Protein AF-A0AA35TE21-F1 (afdb_monomer_lite)

Sequence (474 aa):
MAESGVCERSQGEEWEGGGEKRVGAVRRKSEEEVYTLLFKEVDSEGRGEVAVESLVDYLHQIQLGSAQSHQEDVYDSHEDVYLVRYNLQLLKAMLEEKSGSSGLVDLATYSHVIRLWVKDVRDRSNQQPSLEVSQISSDSEEEEDCVSTTTPRPQLSFAGDQSFETSGGNSSTHSAHESVDVLASLEDMRLENRRLLEKERQLEANLDQSEEQLRALQTENSSLLSQLQSMQQELLKVEVVEREKSSVAQSLREEEGRCQLLQESAEKMRLELNEARREVGGLRQSLKEGEEEREKELQETAGLHERLADREVTLGEDRQRREQLVEQLAELTAAQNSLRSKVAELEEGNAVLRRENEELHSAALSPGPSYSTPYRPSATPSLHEEISRRGNLSDRALQSPLVGVDHRHSNKKECGRLEDSYDNSDPSLSYSHSNLSLEDLEHIARSSVHTLFNAHHHAVMSVSRLEQQVPLKD

Radius of gyration: 77.52 Å; chains: 1; bounding box: 180×81×252 Å

Foldseek 3Di:
DDDDDDDDDDDDDDDDDDDDDDDDDPPDDDPLSVLLVLVVVLVVVVPQKHALVSSLVSVVCVVVVVVVVPPDDDPDDPVVVVVSVVLSVVLSVLQCVVVDPPSMDGSVSSSVSVVVSVVVVVVVVVPPPDPPPPPPDDDDDDDDDDDDDDDDDDDPPPPDDDDDDDDDDDDDPPVVVVVVVVVVVVVVVVVVVVVVVVVVVVVVVVVVVVVVVVVVVVVVVVVVVVVVVVVVVVVVVVVVVVVVVVVVVVVVVVVVVVVVVVVVVVVVVVVVVVVVVVVVVVVVVVVVVVVVVVVVVVVVVVVVVVVVVVVVVVVVVVVVVVVVVVVVVVVVVVVVVVVVVVVVVVVVVVVVVVVVVVVVVVVVVDDDDDDDDDDDDDDDDDPVVVVVVVPDDDDDDDDDDDPDDDDDDDDDDDDDDDDDDDDDDDDDDDDDDPPDDPVNVVVVVVVVVVVVVVVVVVVVVVVVVVVVVDDDDD

InterPro domains:
  IPR028170 Protein KASH5 [PTHR47300] (13-268)

Structure (mmCIF, N/CA/C/O backbone):
data_AF-A0AA35TE21-F1
#
_entry.id   AF-A0AA35TE21-F1
#
loop_
_atom_site.group_PDB
_atom_site.id
_atom_site.type_symbol
_atom_site.label_atom_id
_atom_site.label_alt_id
_atom_site.label_comp_id
_atom_site.label_asym_id
_atom_site.label_entity_id
_atom_site.label_seq_id
_atom_site.pdbx_PDB_ins_code
_atom_site.Cartn_x
_atom_site.Cartn_y
_atom_site.Cartn_z
_atom_site.occupancy
_atom_site.B_iso_or_equiv
_atom_site.auth_seq_id
_atom_site.auth_comp_id
_atom_site.auth_asym_id
_atom_site.auth_atom_id
_atom_site.pdbx_PDB_model_num
ATOM 1 N N . MET A 1 1 ? 16.224 -52.355 36.962 1.00 38.47 1 MET A N 1
ATOM 2 C CA . MET A 1 1 ? 16.679 -52.351 35.558 1.00 38.47 1 MET A CA 1
ATOM 3 C C . MET A 1 1 ? 16.852 -50.875 35.217 1.00 38.47 1 MET A C 1
ATOM 5 O O . MET A 1 1 ? 15.852 -50.177 35.271 1.00 38.47 1 MET A O 1
ATOM 9 N N . ALA A 1 2 ? 18.059 -50.299 35.293 1.00 33.62 2 ALA A N 1
ATOM 10 C CA . ALA A 1 2 ? 19.257 -50.570 34.466 1.00 33.62 2 ALA A CA 1
ATOM 11 C C . ALA A 1 2 ? 19.015 -50.082 33.023 1.00 33.62 2 ALA A C 1
ATOM 13 O O . ALA A 1 2 ? 18.007 -50.490 32.457 1.00 33.62 2 ALA A O 1
ATOM 14 N N . GLU A 1 3 ? 19.807 -49.204 32.395 1.00 33.06 3 GLU A N 1
ATOM 15 C CA . GLU A 1 3 ? 21.066 -48.480 32.719 1.00 33.06 3 GLU A CA 1
ATOM 16 C C . GLU A 1 3 ? 20.940 -47.036 32.150 1.00 33.06 3 GLU A C 1
ATOM 18 O O . GLU A 1 3 ? 20.143 -46.814 31.247 1.00 33.06 3 GLU A O 1
ATOM 23 N N . SER A 1 4 ? 21.498 -45.952 32.706 1.00 35.06 4 SER A N 1
ATOM 24 C CA . SER A 1 4 ? 22.914 -45.590 32.923 1.00 35.06 4 SER A CA 1
ATOM 25 C C . SER A 1 4 ? 23.766 -45.510 31.643 1.00 35.06 4 SER A C 1
ATOM 27 O O . SER A 1 4 ? 24.414 -46.478 31.269 1.00 35.06 4 SER A O 1
ATOM 29 N N . GLY A 1 5 ? 23.839 -44.320 31.035 1.00 30.97 5 GLY A N 1
ATOM 30 C CA . GLY A 1 5 ? 24.784 -43.976 29.963 1.00 30.97 5 GLY A CA 1
ATOM 31 C C . GLY A 1 5 ? 25.493 -42.659 30.282 1.00 30.97 5 GLY A C 1
ATOM 32 O O . GLY A 1 5 ? 24.982 -41.587 29.973 1.00 30.97 5 GLY A O 1
ATOM 33 N N . VAL A 1 6 ? 26.633 -42.741 30.970 1.00 33.41 6 VAL A N 1
ATOM 34 C CA . VAL A 1 6 ? 27.437 -41.596 31.432 1.00 33.41 6 VAL A CA 1
ATOM 35 C C . VAL A 1 6 ? 28.631 -41.382 30.499 1.00 33.41 6 VAL A C 1
ATOM 37 O O . VAL A 1 6 ? 29.220 -42.355 30.050 1.00 33.41 6 VAL A O 1
ATOM 40 N N . CYS A 1 7 ? 28.962 -40.107 30.264 1.00 32.34 7 CYS A N 1
ATOM 41 C CA . CYS A 1 7 ? 30.208 -39.534 29.731 1.00 32.34 7 CYS A CA 1
ATOM 42 C C . CYS A 1 7 ? 31.200 -40.435 28.974 1.00 32.34 7 CYS A C 1
ATOM 44 O O . CYS A 1 7 ? 31.833 -41.298 29.575 1.00 32.34 7 CYS A O 1
ATOM 46 N N . GLU A 1 8 ? 31.609 -39.969 27.791 1.00 28.69 8 GLU A N 1
ATOM 47 C CA . GLU A 1 8 ? 33.039 -39.947 27.471 1.00 28.69 8 GLU A CA 1
ATOM 48 C C . GLU A 1 8 ? 33.487 -38.534 27.077 1.00 28.69 8 GLU A C 1
ATOM 50 O O . GLU A 1 8 ? 32.913 -37.877 26.211 1.00 28.69 8 GLU A O 1
ATOM 55 N N . ARG A 1 9 ? 34.493 -38.039 27.806 1.00 35.19 9 ARG A N 1
ATOM 56 C CA . ARG A 1 9 ? 35.141 -36.739 27.624 1.00 35.19 9 ARG A CA 1
ATOM 57 C C . ARG A 1 9 ? 36.594 -37.034 27.270 1.00 35.19 9 ARG A C 1
ATOM 59 O O . ARG A 1 9 ? 37.399 -37.250 28.172 1.00 35.19 9 ARG A O 1
ATOM 66 N N . SER A 1 10 ? 36.931 -37.035 25.987 1.00 34.84 10 SER A N 1
ATOM 67 C CA . SER A 1 10 ? 38.318 -37.208 25.547 1.00 34.84 10 SER A CA 1
ATOM 68 C C . SER A 1 10 ? 39.023 -35.857 25.497 1.00 34.84 10 SER A C 1
ATOM 70 O O . SER A 1 10 ? 38.750 -35.028 24.631 1.00 34.84 10 SER A O 1
ATOM 72 N N . GLN A 1 11 ? 39.927 -35.634 26.451 1.00 36.84 11 GLN A N 1
ATOM 73 C CA . GLN A 1 11 ? 40.941 -34.587 26.346 1.00 36.84 11 GLN A CA 1
ATOM 74 C C . GLN A 1 11 ? 41.971 -34.970 25.277 1.00 36.84 11 GLN A C 1
ATOM 76 O O . GLN A 1 11 ? 42.264 -36.148 25.080 1.00 36.84 11 GLN A O 1
ATOM 81 N N . GLY A 1 12 ? 42.536 -33.956 24.628 1.00 29.69 12 GLY A N 1
ATOM 82 C CA . GLY A 1 12 ? 43.576 -34.082 23.611 1.00 29.69 12 GLY A CA 1
ATOM 83 C C . GLY A 1 12 ? 44.357 -32.778 23.495 1.00 29.69 12 GLY A C 1
ATOM 84 O O . GLY A 1 12 ? 44.440 -32.199 22.418 1.00 29.69 12 GLY A O 1
ATOM 85 N N . GLU A 1 13 ? 44.855 -32.273 24.625 1.00 36.56 13 GLU A N 1
ATOM 86 C CA . GLU A 1 13 ? 45.853 -31.203 24.629 1.00 36.56 13 GLU A CA 1
ATOM 87 C C . GLU A 1 13 ? 47.227 -31.823 24.359 1.00 36.56 13 GLU A C 1
ATOM 89 O O . GLU A 1 13 ? 47.735 -32.579 25.185 1.00 36.56 13 GLU A O 1
ATOM 94 N N . GLU A 1 14 ? 47.843 -31.478 23.230 1.00 32.53 14 GLU A N 1
ATOM 95 C CA . GLU A 1 14 ? 49.263 -31.730 22.984 1.00 32.53 14 GLU A CA 1
ATOM 96 C C . GLU A 1 14 ? 49.928 -30.395 22.618 1.00 32.53 14 GLU A C 1
ATOM 98 O O . GLU A 1 14 ? 49.870 -29.922 21.484 1.00 32.53 14 GLU A O 1
ATOM 103 N N . TRP A 1 15 ? 50.497 -29.743 23.637 1.00 36.56 15 TRP A N 1
ATOM 104 C CA . TRP A 1 15 ? 51.288 -28.519 23.514 1.00 36.56 15 TRP A CA 1
ATOM 105 C C . TRP A 1 15 ? 52.774 -28.844 23.682 1.00 36.56 15 TRP A C 1
ATOM 107 O O . TRP A 1 15 ? 53.289 -28.810 24.793 1.00 36.56 15 TRP A O 1
ATOM 117 N N . GLU A 1 16 ? 53.473 -29.079 22.577 1.00 35.84 16 GLU A N 1
ATOM 118 C CA . GLU A 1 16 ? 54.925 -28.909 22.425 1.00 35.84 16 GLU A CA 1
ATOM 119 C C . GLU A 1 16 ? 55.193 -28.700 20.919 1.00 35.84 16 GLU A C 1
ATOM 121 O O . GLU A 1 16 ? 54.533 -29.290 20.073 1.00 35.84 16 GLU A O 1
ATOM 126 N N . GLY A 1 17 ? 56.098 -27.841 20.457 1.00 32.25 17 GLY A N 1
ATOM 127 C CA . GLY A 1 17 ? 57.111 -27.069 21.169 1.00 32.25 17 GLY A CA 1
ATOM 128 C C . GLY A 1 17 ? 58.309 -26.871 20.236 1.00 32.25 17 GLY A C 1
ATOM 129 O O . GLY A 1 17 ? 59.255 -27.647 20.274 1.00 32.25 17 GLY A O 1
ATOM 130 N N . GLY A 1 18 ? 58.266 -25.870 19.350 1.00 29.50 18 GLY A N 1
ATOM 131 C CA . GLY A 1 18 ? 59.284 -25.695 18.303 1.00 29.50 18 GLY A CA 1
ATOM 132 C C . GLY A 1 18 ? 59.317 -24.272 17.758 1.00 29.50 18 GLY A C 1
ATOM 133 O O . GLY A 1 18 ? 58.582 -23.934 16.835 1.00 29.50 18 GLY A O 1
ATOM 134 N N . GLY A 1 19 ? 60.132 -23.420 18.379 1.00 31.23 19 GLY A N 1
ATOM 135 C CA . GLY A 1 19 ? 60.185 -21.992 18.074 1.00 31.23 19 GLY A CA 1
ATOM 136 C C . GLY A 1 19 ? 61.055 -21.598 16.874 1.00 31.23 19 GLY A C 1
ATOM 137 O O . GLY A 1 19 ? 61.817 -22.381 16.323 1.00 31.23 19 GLY A O 1
ATOM 138 N N . GLU A 1 20 ? 60.972 -20.299 16.579 1.00 31.45 20 GLU A N 1
ATOM 139 C CA . GLU A 1 20 ? 61.831 -19.492 15.701 1.00 31.45 20 GLU A CA 1
ATOM 140 C C . GLU A 1 20 ? 61.641 -19.538 14.166 1.00 31.45 20 GLU A C 1
ATOM 142 O O . GLU A 1 20 ? 62.194 -20.345 13.425 1.00 31.45 20 GLU A O 1
ATOM 147 N N . LYS A 1 21 ? 61.052 -18.425 13.699 1.00 41.25 21 LYS A N 1
ATOM 148 C CA . LYS A 1 21 ? 61.457 -17.664 12.504 1.00 41.25 21 LYS A CA 1
ATOM 149 C C . LYS A 1 21 ? 61.245 -18.338 11.139 1.00 41.25 21 LYS A C 1
ATOM 151 O O . LYS A 1 21 ? 62.187 -18.793 10.481 1.00 41.25 21 LYS A O 1
ATOM 156 N N . ARG A 1 22 ? 60.051 -18.096 10.582 1.00 35.44 22 ARG A N 1
ATOM 157 C CA . ARG A 1 22 ? 59.937 -17.333 9.322 1.00 35.44 22 ARG A CA 1
ATOM 158 C C . ARG A 1 22 ? 58.547 -16.723 9.109 1.00 35.44 22 ARG A C 1
ATOM 160 O O . ARG A 1 22 ? 57.566 -17.162 9.693 1.00 35.44 22 ARG A O 1
ATOM 167 N N . VAL A 1 23 ? 58.551 -15.657 8.308 1.00 34.28 23 VAL A N 1
ATOM 168 C CA . VAL A 1 23 ? 57.437 -14.792 7.879 1.00 34.28 23 VAL A CA 1
ATOM 169 C C . VAL A 1 23 ? 56.160 -15.577 7.543 1.00 34.28 23 VAL A C 1
ATOM 171 O O . VAL A 1 23 ? 56.229 -16.665 6.978 1.00 34.28 23 VAL A O 1
ATOM 174 N N . GLY A 1 24 ? 55.004 -15.009 7.902 1.00 39.34 24 GLY A N 1
ATOM 175 C CA . GLY A 1 24 ? 53.719 -15.706 7.964 1.00 39.34 24 GLY A CA 1
ATOM 176 C C . GLY A 1 24 ? 53.285 -16.414 6.678 1.00 39.34 24 GLY A C 1
ATOM 177 O O . GLY A 1 24 ? 53.084 -15.790 5.638 1.00 39.34 24 GLY A O 1
ATOM 178 N N . ALA A 1 25 ? 53.030 -17.716 6.798 1.00 36.28 25 ALA A N 1
ATOM 179 C CA . ALA A 1 25 ? 52.273 -18.490 5.827 1.00 36.28 25 ALA A CA 1
ATOM 180 C C . ALA A 1 25 ? 50.808 -18.567 6.283 1.00 36.28 25 ALA A C 1
ATOM 182 O O . ALA A 1 25 ? 50.397 -19.523 6.941 1.00 36.28 25 ALA A O 1
ATOM 183 N N . VAL A 1 26 ? 50.006 -17.556 5.929 1.00 44.78 26 VAL A N 1
ATOM 184 C CA . VAL A 1 26 ? 48.543 -17.688 5.984 1.00 44.78 26 VAL A CA 1
ATOM 185 C C . VAL A 1 26 ? 48.174 -18.850 5.065 1.00 44.78 26 VAL A C 1
ATOM 187 O O . VAL A 1 26 ? 48.372 -18.770 3.851 1.00 44.78 26 VAL A O 1
ATOM 190 N N . ARG A 1 27 ? 47.681 -19.952 5.642 1.00 52.34 27 ARG A N 1
ATOM 191 C CA . ARG A 1 27 ? 47.215 -21.113 4.878 1.00 52.34 27 ARG A CA 1
ATOM 192 C C . ARG A 1 27 ? 46.022 -20.652 4.043 1.00 52.34 27 ARG A C 1
ATOM 194 O O . ARG A 1 27 ? 44.930 -20.482 4.580 1.00 52.34 27 ARG A O 1
ATOM 201 N N . ARG A 1 28 ? 46.254 -20.377 2.754 1.00 56.94 28 ARG A N 1
ATOM 202 C CA . ARG A 1 28 ? 45.203 -19.957 1.821 1.00 56.94 28 ARG A CA 1
ATOM 203 C C . ARG A 1 28 ? 44.152 -21.062 1.789 1.00 56.94 28 ARG A C 1
ATOM 205 O O . ARG A 1 28 ? 44.458 -22.166 1.342 1.00 56.94 28 ARG A O 1
ATOM 212 N N . LYS A 1 29 ? 42.964 -20.766 2.315 1.00 72.00 29 LYS A N 1
ATOM 213 C CA . LYS A 1 29 ? 41.806 -21.657 2.226 1.00 72.00 29 LYS A CA 1
ATOM 214 C C . LYS A 1 29 ? 41.470 -21.853 0.751 1.00 72.00 29 LYS A C 1
ATOM 216 O O . LYS A 1 29 ? 41.599 -20.906 -0.028 1.00 72.00 29 LYS A O 1
ATOM 221 N N . SER A 1 30 ? 41.078 -23.060 0.366 1.00 83.12 30 SER A N 1
ATOM 222 C CA . SER A 1 30 ? 40.588 -23.292 -0.994 1.00 83.12 30 SER A CA 1
ATOM 223 C C . SER A 1 30 ? 39.262 -22.552 -1.225 1.00 83.12 30 SER A C 1
ATOM 225 O O . SER A 1 30 ? 38.533 -22.245 -0.282 1.00 83.12 30 SER A O 1
ATOM 227 N N . GLU A 1 31 ? 38.937 -22.249 -2.482 1.00 78.25 31 GLU A N 1
ATOM 228 C CA . GLU A 1 31 ? 37.685 -21.564 -2.844 1.00 78.25 31 GLU A CA 1
ATOM 229 C C . GLU A 1 31 ? 36.449 -22.365 -2.362 1.00 78.25 31 GLU A C 1
ATOM 231 O O . GLU A 1 31 ? 35.510 -21.796 -1.809 1.00 78.25 31 GLU A O 1
ATOM 236 N N . GLU A 1 32 ? 36.515 -23.702 -2.410 1.00 83.19 32 GLU A N 1
ATOM 237 C CA . GLU A 1 32 ? 35.474 -24.602 -1.883 1.00 83.19 32 GLU A CA 1
ATOM 238 C C . GLU A 1 32 ? 35.393 -24.618 -0.339 1.00 83.19 32 GLU A C 1
ATOM 240 O O . GLU A 1 32 ? 34.293 -24.677 0.223 1.00 83.19 32 GLU A O 1
ATOM 245 N N . GLU A 1 33 ? 36.521 -24.491 0.374 1.00 83.75 33 GLU A N 1
ATOM 246 C CA . GLU A 1 33 ? 36.528 -24.280 1.832 1.00 83.75 33 GLU A CA 1
ATOM 247 C C . GLU A 1 33 ? 35.881 -22.944 2.215 1.00 83.75 33 GLU A C 1
ATOM 249 O O . GLU A 1 33 ? 35.157 -22.882 3.208 1.00 83.75 33 GLU A O 1
ATOM 254 N N . VAL A 1 34 ? 36.114 -21.878 1.439 1.00 84.50 34 VAL A N 1
ATOM 255 C CA . VAL A 1 34 ? 35.511 -20.558 1.687 1.00 84.50 34 VAL A CA 1
ATOM 256 C C . VAL A 1 34 ? 33.993 -20.624 1.536 1.00 84.50 34 VAL A C 1
ATOM 258 O O . VAL A 1 34 ? 33.290 -20.197 2.449 1.00 84.50 34 VAL A O 1
ATOM 261 N N . TYR A 1 35 ? 33.471 -21.225 0.461 1.00 89.12 35 TYR A N 1
ATOM 262 C CA . TYR A 1 35 ? 32.023 -21.411 0.310 1.00 89.12 35 TYR A CA 1
ATOM 263 C C . TYR A 1 35 ? 31.432 -22.236 1.462 1.00 89.12 35 TYR A C 1
ATOM 265 O O . TYR A 1 35 ? 30.426 -21.847 2.051 1.00 89.12 35 TYR A O 1
ATOM 273 N N . THR A 1 36 ? 32.083 -23.342 1.831 1.00 89.06 36 THR A N 1
ATOM 274 C CA . THR A 1 36 ? 31.620 -24.214 2.922 1.00 89.06 36 THR A CA 1
ATOM 275 C C . THR A 1 36 ? 31.563 -23.479 4.264 1.00 89.06 36 THR A C 1
ATOM 277 O O . THR A 1 36 ? 30.656 -23.720 5.057 1.00 89.06 36 THR A O 1
ATOM 280 N N . LEU A 1 37 ? 32.515 -22.581 4.530 1.00 87.94 37 LEU A N 1
ATOM 281 C CA . LEU A 1 37 ? 32.516 -21.756 5.739 1.00 87.94 37 LEU A CA 1
ATOM 282 C C . LEU A 1 37 ? 31.432 -20.676 5.704 1.00 87.94 37 LEU A C 1
ATOM 284 O O . LEU A 1 37 ? 30.725 -20.528 6.691 1.00 87.94 37 LEU A O 1
ATOM 288 N N . LEU A 1 38 ? 31.259 -19.979 4.575 1.00 88.38 38 LEU A N 1
ATOM 289 C CA . LEU A 1 38 ? 30.205 -18.970 4.413 1.00 88.38 38 LEU A CA 1
ATOM 290 C C . LEU A 1 38 ? 28.812 -19.561 4.666 1.00 88.38 38 LEU A C 1
ATOM 292 O O . LEU A 1 38 ? 28.018 -18.956 5.373 1.00 88.38 38 LEU A O 1
ATOM 296 N N . PHE A 1 39 ? 28.533 -20.764 4.152 1.00 90.81 39 PHE A N 1
ATOM 297 C CA . PHE A 1 39 ? 27.262 -21.447 4.410 1.00 90.81 39 PHE A CA 1
ATOM 298 C C . PHE A 1 39 ? 27.081 -21.796 5.895 1.00 90.81 39 PHE A C 1
ATOM 300 O O . PHE A 1 39 ? 26.017 -21.561 6.459 1.00 90.81 39 PHE A O 1
ATOM 307 N N . LYS A 1 40 ? 28.126 -22.331 6.544 1.00 89.31 40 LYS A N 1
ATOM 308 C CA . LYS A 1 40 ? 28.083 -22.737 7.960 1.00 89.31 40 LYS A CA 1
ATOM 309 C C . LYS A 1 40 ? 27.955 -21.574 8.939 1.00 89.31 40 LYS A C 1
ATOM 311 O O . LYS A 1 40 ? 27.405 -21.771 10.013 1.00 89.31 40 LYS A O 1
ATOM 316 N N . GLU A 1 41 ? 28.450 -20.392 8.585 1.00 88.69 41 GLU A N 1
ATOM 317 C CA . GLU A 1 41 ? 28.302 -19.203 9.429 1.00 88.69 41 GLU A CA 1
ATOM 318 C C . GLU A 1 41 ? 26.845 -18.702 9.447 1.00 88.69 41 GLU A C 1
ATOM 320 O O . GLU A 1 41 ? 26.382 -18.183 10.460 1.00 88.69 41 GLU A O 1
ATOM 325 N N . VAL A 1 42 ? 26.091 -18.922 8.359 1.00 89.38 42 VAL A N 1
ATOM 326 C CA . VAL A 1 42 ? 24.645 -18.642 8.309 1.00 89.38 42 VAL A CA 1
ATOM 327 C C . VAL A 1 42 ? 23.827 -19.804 8.897 1.00 89.38 42 VAL A C 1
ATOM 329 O O . VAL A 1 42 ? 22.855 -19.564 9.613 1.00 89.38 42 VAL A O 1
ATOM 332 N N . ASP A 1 43 ? 24.254 -21.059 8.704 1.00 90.38 43 ASP A N 1
ATOM 333 C CA . ASP A 1 43 ? 23.706 -22.247 9.389 1.00 90.38 43 ASP A CA 1
ATOM 334 C C . ASP A 1 43 ? 24.198 -22.379 10.846 1.00 90.38 43 ASP A C 1
ATOM 336 O O . ASP A 1 43 ? 24.709 -23.415 11.277 1.00 90.38 43 ASP A O 1
ATOM 340 N N . SER A 1 44 ? 24.024 -21.316 11.633 1.00 82.06 44 SER A N 1
ATOM 341 C CA . SER A 1 44 ? 24.430 -21.261 13.049 1.00 82.06 44 SER A CA 1
ATOM 342 C C . SER A 1 44 ? 23.743 -22.308 13.944 1.00 82.06 44 SER A C 1
ATOM 344 O O . SER A 1 44 ? 24.241 -22.620 15.025 1.00 82.06 44 SER A O 1
ATOM 346 N N . GLU A 1 45 ? 22.625 -22.882 13.489 1.00 83.38 45 GLU A N 1
ATOM 347 C CA . GLU A 1 45 ? 21.892 -23.958 14.168 1.00 83.38 45 GLU A CA 1
ATOM 348 C C . GLU A 1 45 ? 22.268 -25.369 13.667 1.00 83.38 45 GLU A C 1
ATOM 350 O O . GLU A 1 45 ? 21.804 -26.359 14.234 1.00 83.38 45 GLU A O 1
ATOM 355 N N . GLY A 1 46 ? 23.113 -25.486 12.635 1.00 83.88 46 GLY A N 1
ATOM 356 C CA . GLY A 1 46 ? 23.588 -26.763 12.093 1.00 83.88 46 GLY A CA 1
ATOM 357 C C . GLY A 1 46 ? 22.491 -27.639 11.480 1.00 83.88 46 GLY A C 1
ATOM 358 O O . GLY A 1 46 ? 22.573 -28.867 11.558 1.00 83.88 46 GLY A O 1
ATOM 359 N N . ARG A 1 47 ? 21.445 -27.027 10.910 1.00 83.75 47 ARG A N 1
ATOM 360 C CA . ARG A 1 47 ? 20.288 -27.724 10.323 1.00 83.75 47 ARG A CA 1
ATOM 361 C C . ARG A 1 47 ? 20.580 -28.331 8.950 1.00 83.75 47 ARG A C 1
ATOM 363 O O . ARG A 1 47 ? 19.837 -29.207 8.519 1.00 83.75 47 ARG A O 1
ATOM 370 N N . GLY A 1 48 ? 21.635 -27.884 8.268 1.00 86.44 48 GLY A N 1
ATOM 371 C CA . GLY A 1 48 ? 22.002 -28.303 6.913 1.00 86.44 48 GLY A CA 1
ATOM 372 C C . GLY A 1 48 ? 21.250 -27.578 5.791 1.00 86.44 48 GLY A C 1
ATOM 373 O O . GLY A 1 48 ? 21.628 -27.728 4.630 1.00 86.44 48 GLY A O 1
ATOM 374 N N . GLU A 1 49 ? 20.245 -26.767 6.131 1.00 89.88 49 GLU A N 1
ATOM 375 C CA . GLU A 1 49 ? 19.412 -25.980 5.217 1.00 89.88 49 GLU A CA 1
ATOM 376 C C . GLU A 1 49 ? 19.312 -24.530 5.710 1.00 89.88 49 GLU A C 1
ATOM 378 O O . GLU A 1 49 ? 19.076 -24.278 6.896 1.00 89.88 49 GLU A O 1
ATOM 383 N N . VAL A 1 50 ? 19.468 -23.571 4.794 1.00 90.50 50 VAL A N 1
ATOM 384 C CA . VAL A 1 50 ? 19.484 -22.131 5.091 1.00 90.50 50 VAL A CA 1
ATOM 385 C C . VAL A 1 50 ? 18.573 -21.380 4.123 1.00 90.50 50 VAL A C 1
ATOM 387 O O . VAL A 1 50 ? 18.529 -21.693 2.934 1.00 90.50 50 VAL A O 1
ATOM 390 N N . ALA A 1 51 ? 17.850 -20.369 4.611 1.00 92.56 51 ALA A N 1
ATOM 391 C CA . ALA A 1 51 ? 17.024 -19.513 3.762 1.00 92.56 51 ALA A CA 1
ATOM 392 C C . ALA A 1 51 ? 17.877 -18.694 2.779 1.00 92.56 51 ALA A C 1
ATOM 394 O O . ALA A 1 51 ? 18.897 -18.120 3.170 1.00 92.56 51 ALA A O 1
ATOM 395 N N . VAL A 1 52 ? 17.433 -18.592 1.519 1.00 91.12 52 VAL A N 1
ATOM 396 C CA . VAL A 1 52 ? 18.152 -17.831 0.476 1.00 91.12 52 VAL A CA 1
ATOM 397 C C . VAL A 1 52 ? 18.391 -16.383 0.905 1.00 91.12 52 VAL A C 1
ATOM 399 O O . VAL A 1 52 ? 19.506 -15.886 0.768 1.00 91.12 52 VAL A O 1
ATOM 402 N N . GLU A 1 53 ? 17.375 -15.738 1.483 1.00 90.25 53 GLU A N 1
ATOM 403 C CA . GLU A 1 53 ? 17.466 -14.364 1.993 1.00 90.25 53 GLU A CA 1
ATOM 404 C C . GLU A 1 53 ? 18.610 -14.212 3.003 1.00 90.25 53 GLU A C 1
ATOM 406 O O . GLU A 1 53 ? 19.454 -13.336 2.854 1.00 90.25 53 GLU A O 1
ATOM 411 N N . SER A 1 54 ? 18.721 -15.126 3.973 1.00 90.25 54 SER A N 1
ATOM 412 C CA . SER A 1 54 ? 19.761 -15.070 5.006 1.00 90.25 54 SER A CA 1
ATOM 413 C C . SER A 1 54 ? 21.175 -15.267 4.446 1.00 90.25 54 SER A C 1
ATOM 415 O O . SER A 1 54 ? 22.112 -14.640 4.936 1.00 90.25 54 SER A O 1
ATOM 417 N N . LEU A 1 55 ? 21.344 -16.097 3.407 1.00 89.06 55 LEU A N 1
ATOM 418 C CA . LEU A 1 55 ? 22.626 -16.242 2.702 1.00 89.06 55 LEU A CA 1
ATOM 419 C C . LEU A 1 55 ? 23.005 -14.960 1.950 1.00 89.06 55 LEU A C 1
ATOM 421 O O . LEU A 1 55 ? 24.157 -14.527 2.005 1.00 89.06 55 LEU A O 1
ATOM 425 N N . VAL A 1 56 ? 22.046 -14.346 1.254 1.00 89.31 56 VAL A N 1
ATOM 426 C CA . VAL A 1 56 ? 22.271 -13.138 0.447 1.00 89.31 56 VAL A CA 1
ATOM 427 C C . VAL A 1 56 ? 22.511 -11.917 1.339 1.00 89.31 56 VAL A C 1
ATOM 429 O O . VAL A 1 56 ? 23.466 -11.179 1.097 1.00 89.31 56 VAL A O 1
ATOM 432 N N . ASP A 1 57 ? 21.734 -11.746 2.412 1.00 88.38 57 ASP A N 1
ATOM 433 C CA . ASP A 1 57 ? 21.917 -10.690 3.414 1.00 88.38 57 ASP A CA 1
ATOM 434 C C . ASP A 1 57 ? 23.286 -10.787 4.100 1.00 88.38 57 ASP A C 1
ATOM 436 O O . ASP A 1 57 ? 23.960 -9.774 4.294 1.00 88.38 57 ASP A O 1
ATOM 440 N N . TYR A 1 58 ? 23.736 -12.001 4.433 1.00 87.50 58 TYR A N 1
ATOM 441 C CA . TYR A 1 58 ? 25.047 -12.214 5.045 1.00 87.50 58 TYR A CA 1
ATOM 442 C C . TYR A 1 58 ? 26.199 -11.861 4.088 1.00 87.50 58 TYR A C 1
ATOM 444 O O . TYR A 1 58 ? 27.139 -11.159 4.470 1.00 87.50 58 TYR A O 1
ATOM 452 N N . LEU A 1 59 ? 26.105 -12.260 2.813 1.00 86.31 59 LEU A N 1
ATOM 453 C CA . LEU A 1 59 ? 27.075 -11.863 1.785 1.00 86.31 59 LEU A CA 1
ATOM 454 C C . LEU A 1 59 ? 27.074 -10.345 1.547 1.00 86.31 59 LEU A C 1
ATOM 456 O O . LEU A 1 59 ? 28.144 -9.748 1.404 1.00 86.31 59 LEU A O 1
ATOM 460 N N . HIS A 1 60 ? 25.900 -9.710 1.571 1.00 84.75 60 HIS A N 1
ATOM 461 C CA . HIS A 1 60 ? 25.756 -8.259 1.461 1.00 84.75 60 HIS A CA 1
ATOM 462 C C . HIS A 1 60 ? 26.438 -7.528 2.629 1.00 84.75 60 HIS A C 1
ATOM 464 O O . HIS A 1 60 ? 27.177 -6.565 2.412 1.00 84.75 60 HIS A O 1
ATOM 470 N N . GLN A 1 61 ? 26.264 -8.027 3.858 1.00 82.75 61 GLN A N 1
ATOM 471 C CA . GLN A 1 61 ? 26.909 -7.494 5.062 1.00 82.75 61 GLN A CA 1
ATOM 472 C C . GLN A 1 61 ? 28.436 -7.645 5.026 1.00 82.75 61 GLN A C 1
ATOM 474 O O . GLN A 1 61 ? 29.134 -6.705 5.397 1.00 82.75 61 GLN A O 1
ATOM 479 N N . ILE A 1 62 ? 28.979 -8.770 4.537 1.00 80.06 62 ILE A N 1
ATOM 480 C CA . ILE A 1 62 ? 30.436 -8.932 4.375 1.00 80.06 62 ILE A CA 1
ATOM 481 C C . ILE A 1 62 ? 30.986 -7.934 3.347 1.00 80.06 62 ILE A C 1
ATOM 483 O O . ILE A 1 62 ? 31.989 -7.268 3.610 1.00 80.06 62 ILE A O 1
ATOM 487 N N . GLN A 1 63 ? 30.338 -7.813 2.185 1.00 72.44 63 GLN A N 1
ATOM 488 C CA . GLN A 1 63 ? 30.821 -6.954 1.099 1.00 72.44 63 GLN A CA 1
ATOM 489 C C . GLN A 1 63 ? 30.768 -5.466 1.482 1.00 72.44 63 GLN A C 1
ATOM 491 O O . GLN A 1 63 ? 31.760 -4.757 1.305 1.00 72.44 63 GLN A O 1
ATOM 496 N N . LEU A 1 64 ? 29.679 -5.005 2.107 1.00 63.62 64 LEU A N 1
ATOM 497 C CA . LEU A 1 64 ? 29.586 -3.638 2.636 1.00 63.62 64 LEU A CA 1
ATOM 498 C C . LEU A 1 64 ? 30.498 -3.408 3.852 1.00 63.62 64 LEU A C 1
ATOM 500 O O . LEU A 1 64 ? 31.094 -2.339 3.975 1.00 63.62 64 LEU A O 1
ATOM 504 N N . GLY A 1 65 ? 30.661 -4.408 4.722 1.00 53.03 65 GLY A N 1
ATOM 505 C CA . GLY A 1 65 ? 31.564 -4.346 5.873 1.00 53.03 65 GLY A CA 1
ATOM 506 C C . GLY A 1 65 ? 33.031 -4.172 5.470 1.00 53.03 65 GLY A C 1
ATOM 507 O O . GLY A 1 65 ? 33.759 -3.430 6.126 1.00 53.03 65 GLY A O 1
ATOM 508 N N . SER A 1 66 ? 33.459 -4.777 4.355 1.00 52.84 66 SER A N 1
ATOM 509 C CA . SER A 1 66 ? 34.806 -4.556 3.805 1.00 52.84 66 SER A CA 1
ATOM 510 C C . SER A 1 66 ? 35.006 -3.175 3.169 1.00 52.84 66 SER A C 1
ATOM 512 O O . SER A 1 66 ? 36.125 -2.671 3.165 1.00 52.84 66 SER A O 1
ATOM 514 N N . ALA A 1 67 ? 33.939 -2.524 2.690 1.00 48.28 67 ALA A N 1
ATOM 515 C CA . ALA A 1 67 ? 34.024 -1.181 2.110 1.00 48.28 67 ALA A CA 1
ATOM 516 C C . ALA A 1 67 ? 34.217 -0.080 3.175 1.00 48.28 67 ALA A C 1
ATOM 518 O O . ALA A 1 67 ? 34.760 0.981 2.881 1.00 48.28 67 ALA A O 1
ATOM 519 N N . GLN A 1 68 ? 33.825 -0.327 4.431 1.00 41.81 68 GLN A N 1
ATOM 520 C CA . GLN A 1 68 ? 33.939 0.659 5.515 1.00 41.81 68 GLN A CA 1
ATOM 521 C C . GLN A 1 68 ? 35.354 0.792 6.112 1.00 41.81 68 GLN A C 1
ATOM 523 O O . GLN A 1 68 ? 35.605 1.755 6.834 1.00 41.81 68 GLN A O 1
ATOM 528 N N . SER A 1 69 ? 36.300 -0.116 5.825 1.00 44.16 69 SER A N 1
ATOM 529 C CA . SER A 1 69 ? 37.676 -0.012 6.357 1.00 44.16 69 SER A CA 1
ATOM 530 C C . SER A 1 69 ? 38.633 0.833 5.508 1.00 44.16 69 SER A C 1
ATOM 532 O O . SER A 1 69 ? 39.772 1.046 5.920 1.00 44.16 69 SER A O 1
ATOM 534 N N . HIS A 1 70 ? 38.191 1.312 4.343 1.00 43.44 70 HIS A N 1
ATOM 535 C CA . HIS A 1 70 ? 38.947 2.209 3.462 1.00 43.44 70 HIS A CA 1
ATOM 536 C C . HIS A 1 70 ? 38.153 3.485 3.158 1.00 43.44 70 HIS A C 1
ATOM 538 O O . HIS A 1 70 ? 38.056 3.932 2.023 1.00 43.44 70 HIS A O 1
ATOM 544 N N . GLN A 1 71 ? 37.586 4.087 4.207 1.00 40.91 71 GLN A N 1
ATOM 545 C CA . GLN A 1 71 ? 36.920 5.385 4.129 1.00 40.91 71 GLN A CA 1
ATOM 546 C C . GLN A 1 71 ? 37.914 6.542 4.344 1.00 40.91 71 GLN A C 1
ATOM 548 O O . GLN A 1 71 ? 37.747 7.355 5.248 1.00 40.91 71 GLN A O 1
ATOM 553 N N . GLU A 1 72 ? 38.951 6.611 3.509 1.00 42.78 72 GLU A N 1
ATOM 554 C CA . GLU A 1 72 ? 39.746 7.827 3.312 1.00 42.78 72 GLU A CA 1
ATOM 555 C C . GLU A 1 72 ? 40.368 7.799 1.904 1.00 42.78 72 GLU A C 1
ATOM 557 O O . GLU A 1 72 ? 41.097 6.873 1.556 1.00 42.78 72 GLU A O 1
ATOM 562 N N . ASP A 1 73 ? 40.048 8.843 1.134 1.00 40.44 73 ASP A N 1
ATOM 563 C CA . ASP A 1 73 ? 40.456 9.144 -0.245 1.00 40.44 73 ASP A CA 1
ATOM 564 C C . ASP A 1 73 ? 39.899 8.297 -1.416 1.00 40.44 73 ASP A C 1
ATOM 566 O O . ASP A 1 73 ? 39.633 7.106 -1.324 1.00 40.44 73 ASP A O 1
ATOM 570 N N . VAL A 1 74 ? 39.804 8.992 -2.562 1.00 38.34 74 VAL A N 1
ATOM 571 C CA . VAL A 1 74 ? 39.354 8.572 -3.910 1.00 38.34 74 VAL A CA 1
ATOM 572 C C . VAL A 1 74 ? 37.831 8.545 -4.155 1.00 38.34 74 VAL A C 1
ATOM 574 O O . VAL A 1 74 ? 37.032 7.966 -3.428 1.00 38.34 74 VAL A O 1
ATOM 577 N N . TYR A 1 75 ? 37.435 9.221 -5.243 1.00 44.56 75 TYR A N 1
ATOM 578 C CA . TYR A 1 75 ? 36.092 9.208 -5.836 1.00 44.56 75 TYR A CA 1
ATOM 579 C C . TYR A 1 75 ? 35.857 7.885 -6.598 1.00 44.56 75 TYR A C 1
ATOM 581 O O . TYR A 1 75 ? 35.786 7.894 -7.827 1.00 44.56 75 TYR A O 1
ATOM 589 N N . ASP A 1 76 ? 35.727 6.759 -5.896 1.00 41.19 76 ASP A N 1
ATOM 590 C CA . ASP A 1 76 ? 35.442 5.477 -6.553 1.00 41.19 76 ASP A CA 1
ATOM 591 C C . ASP A 1 76 ? 33.933 5.197 -6.648 1.00 41.19 76 ASP A C 1
ATOM 593 O O . ASP A 1 76 ? 33.236 4.906 -5.680 1.00 41.19 76 ASP A O 1
ATOM 597 N N . SER A 1 77 ? 33.468 5.414 -7.880 1.00 48.78 77 SER A N 1
ATOM 598 C CA . SER A 1 77 ? 32.252 4.967 -8.564 1.00 48.78 77 SER A CA 1
ATOM 599 C C . SER A 1 77 ? 30.982 4.636 -7.743 1.00 48.78 77 SER A C 1
ATOM 601 O O . SER A 1 77 ? 30.877 3.699 -6.953 1.00 48.78 77 SER A O 1
ATOM 603 N N . HIS A 1 78 ? 29.894 5.337 -8.089 1.00 51.03 78 HIS A N 1
ATOM 604 C CA . HIS A 1 78 ? 28.537 4.868 -7.781 1.00 51.03 78 HIS A CA 1
ATOM 605 C C . HIS A 1 78 ? 28.220 3.519 -8.464 1.00 51.03 78 HIS A C 1
ATOM 607 O O . HIS A 1 78 ? 27.321 2.812 -8.008 1.00 51.03 78 HIS A O 1
ATOM 613 N N . GLU A 1 79 ? 28.926 3.170 -9.547 1.00 55.09 79 GLU A N 1
ATOM 614 C CA . GLU A 1 79 ? 28.715 1.946 -10.328 1.00 55.09 79 GLU A CA 1
ATOM 615 C C . GLU A 1 79 ? 29.041 0.680 -9.529 1.00 55.09 79 GLU A C 1
ATOM 617 O O . GLU A 1 79 ? 28.271 -0.273 -9.603 1.00 55.09 79 GLU A O 1
ATOM 622 N N . ASP A 1 80 ? 30.083 0.676 -8.694 1.00 60.12 80 ASP A N 1
ATOM 623 C CA . ASP A 1 80 ? 30.497 -0.501 -7.918 1.00 60.12 80 ASP A CA 1
ATOM 624 C C . ASP A 1 80 ? 29.419 -0.938 -6.920 1.00 60.12 80 ASP A C 1
ATOM 626 O O . ASP A 1 80 ? 29.121 -2.127 -6.787 1.00 60.12 80 ASP A O 1
ATOM 630 N N . VAL A 1 81 ? 28.745 0.018 -6.272 1.00 68.69 81 VAL A N 1
ATOM 631 C CA . VAL A 1 81 ? 27.635 -0.268 -5.345 1.00 68.69 81 VAL A CA 1
ATOM 632 C C . VAL A 1 81 ? 26.426 -0.850 -6.089 1.00 68.69 81 VAL A C 1
ATOM 634 O O . VAL A 1 81 ? 25.787 -1.788 -5.599 1.00 68.69 81 VAL A O 1
ATOM 637 N N . TYR A 1 82 ? 26.115 -0.341 -7.288 1.00 74.44 82 TYR A N 1
ATOM 638 C CA . TYR A 1 82 ? 25.055 -0.907 -8.130 1.00 74.44 82 TYR A CA 1
ATOM 639 C C . TYR A 1 82 ? 25.431 -2.290 -8.674 1.00 74.44 82 TYR A C 1
ATOM 641 O O . TYR A 1 82 ? 24.585 -3.185 -8.674 1.00 74.44 82 TYR A O 1
ATOM 649 N N . LEU A 1 83 ? 26.686 -2.496 -9.076 1.00 76.25 83 LEU A N 1
ATOM 650 C CA . LEU A 1 83 ? 27.192 -3.753 -9.618 1.00 76.25 83 LEU A CA 1
ATOM 651 C C . LEU A 1 83 ? 27.235 -4.854 -8.549 1.00 76.25 83 LEU A C 1
ATOM 653 O O . LEU A 1 83 ? 26.805 -5.977 -8.810 1.00 76.25 83 LEU A O 1
ATOM 657 N N . VAL A 1 84 ? 27.662 -4.535 -7.323 1.00 77.62 84 VAL A N 1
ATOM 658 C CA . VAL A 1 84 ? 27.575 -5.436 -6.160 1.00 77.62 84 VAL A CA 1
ATOM 659 C C . VAL A 1 84 ? 26.122 -5.832 -5.891 1.00 77.62 84 VAL A C 1
ATOM 661 O O . VAL A 1 84 ? 25.814 -7.021 -5.792 1.00 77.62 84 VAL A O 1
ATOM 664 N N . ARG A 1 85 ? 25.201 -4.859 -5.847 1.00 81.00 85 ARG A N 1
ATOM 665 C CA . ARG A 1 85 ? 23.771 -5.122 -5.620 1.00 81.00 85 ARG A CA 1
ATOM 666 C C . ARG A 1 85 ? 23.147 -5.974 -6.732 1.00 81.00 85 ARG A C 1
ATOM 668 O O . ARG A 1 85 ? 22.389 -6.893 -6.434 1.00 81.00 85 ARG A O 1
ATOM 675 N N . TYR A 1 86 ? 23.484 -5.703 -7.992 1.00 83.38 86 TYR A N 1
ATOM 676 C CA . TYR A 1 86 ? 23.034 -6.480 -9.148 1.00 83.38 86 TYR A CA 1
ATOM 677 C C . TYR A 1 86 ? 23.553 -7.924 -9.101 1.00 83.38 86 TYR A C 1
ATOM 679 O O . TYR A 1 86 ? 22.773 -8.867 -9.234 1.00 83.38 86 TYR A O 1
ATOM 687 N N . ASN A 1 87 ? 24.850 -8.113 -8.840 1.00 85.06 87 ASN A N 1
ATOM 688 C CA . ASN A 1 87 ? 25.455 -9.441 -8.761 1.00 85.06 87 ASN A CA 1
ATOM 689 C C . ASN A 1 87 ? 24.857 -10.278 -7.614 1.00 85.06 87 ASN A C 1
ATOM 691 O O . ASN A 1 87 ? 24.593 -11.464 -7.814 1.00 85.06 87 ASN A O 1
ATOM 695 N N . LEU A 1 88 ? 24.583 -9.682 -6.447 1.00 88.12 88 LEU A N 1
ATOM 696 C CA . LEU A 1 88 ? 23.889 -10.361 -5.341 1.00 88.12 88 LEU A CA 1
ATOM 697 C C . LEU A 1 88 ? 22.432 -10.711 -5.685 1.00 88.12 88 LEU A C 1
ATOM 699 O O . LEU A 1 88 ? 21.975 -11.806 -5.363 1.00 88.12 88 LEU A O 1
ATOM 703 N N . GLN A 1 89 ? 21.711 -9.828 -6.384 1.00 88.75 89 GLN A N 1
ATOM 704 C CA . GLN A 1 89 ? 20.342 -10.101 -6.834 1.00 88.75 89 GLN A CA 1
ATOM 705 C C . GLN A 1 89 ? 20.289 -11.245 -7.865 1.00 88.75 89 GLN A C 1
ATOM 707 O O . GLN A 1 89 ? 19.350 -12.042 -7.852 1.00 88.75 89 GLN A O 1
ATOM 712 N N . LEU A 1 90 ? 21.310 -11.370 -8.720 1.00 88.88 90 LEU A N 1
ATOM 713 C CA . LEU A 1 90 ? 21.458 -12.504 -9.634 1.00 88.88 90 LEU A CA 1
ATOM 714 C C . LEU A 1 90 ? 21.739 -13.812 -8.875 1.00 88.88 90 LEU A C 1
ATOM 716 O O . LEU A 1 90 ? 21.105 -14.825 -9.160 1.00 88.88 90 LEU A O 1
ATOM 720 N N . LEU A 1 91 ? 22.627 -13.788 -7.870 1.00 89.44 91 LEU A N 1
ATOM 721 C CA . LEU A 1 91 ? 22.882 -14.948 -7.005 1.00 89.44 91 LEU A CA 1
ATOM 722 C C . LEU A 1 91 ? 21.602 -15.407 -6.294 1.00 89.44 91 LEU A C 1
ATOM 724 O O . LEU A 1 91 ? 21.313 -16.602 -6.272 1.00 89.44 91 LEU A O 1
ATOM 728 N N . LYS A 1 92 ? 20.813 -14.460 -5.770 1.00 90.44 92 LYS A N 1
ATOM 729 C CA . LYS A 1 92 ? 19.503 -14.721 -5.163 1.00 90.44 92 LYS A CA 1
ATOM 730 C C . LYS A 1 92 ? 18.573 -15.464 -6.125 1.00 90.44 92 LYS A C 1
ATOM 732 O O . LYS A 1 92 ? 18.105 -16.545 -5.786 1.00 90.44 92 LYS A O 1
ATOM 737 N N . ALA A 1 93 ? 18.388 -14.947 -7.341 1.00 89.00 93 ALA A N 1
ATOM 738 C CA . ALA A 1 93 ? 17.533 -15.578 -8.347 1.00 89.00 93 ALA A CA 1
ATOM 739 C C . ALA A 1 93 ? 18.002 -17.000 -8.718 1.00 89.00 93 ALA A C 1
ATOM 741 O O . ALA A 1 93 ? 17.186 -17.914 -8.821 1.00 89.00 93 ALA A O 1
ATOM 742 N N . MET A 1 94 ? 19.317 -17.222 -8.856 1.00 91.25 94 MET A N 1
ATOM 743 C CA . MET A 1 94 ? 19.877 -18.555 -9.129 1.00 91.25 94 MET A CA 1
ATOM 744 C C . MET A 1 94 ? 19.675 -19.541 -7.964 1.00 91.25 94 MET A C 1
ATOM 746 O O . MET A 1 94 ? 19.526 -20.741 -8.195 1.00 91.25 94 MET A O 1
ATOM 750 N N . LEU A 1 95 ? 19.680 -19.063 -6.716 1.00 90.75 95 LEU A N 1
ATOM 751 C CA . LEU A 1 95 ? 19.408 -19.875 -5.525 1.00 90.75 95 LEU A CA 1
ATOM 752 C C . LEU A 1 95 ? 17.905 -20.169 -5.364 1.00 90.75 95 LEU A C 1
ATOM 754 O O . LEU A 1 95 ? 17.539 -21.290 -5.011 1.00 90.75 95 LEU A O 1
ATOM 758 N N . GLU A 1 96 ? 17.031 -19.209 -5.671 1.00 89.19 96 GLU A N 1
ATOM 759 C CA . GLU A 1 96 ? 15.568 -19.376 -5.690 1.00 89.19 96 GLU A CA 1
ATOM 760 C C . GLU A 1 96 ? 15.121 -20.382 -6.765 1.00 89.19 96 GLU A C 1
ATOM 762 O O . GLU A 1 96 ? 14.334 -21.284 -6.480 1.00 89.19 96 GLU A O 1
ATOM 767 N N . GLU A 1 97 ? 15.696 -20.322 -7.973 1.00 88.81 97 GLU A N 1
ATOM 768 C CA . GLU A 1 97 ? 15.407 -21.279 -9.055 1.00 88.81 97 GLU A CA 1
ATOM 769 C C . GLU A 1 97 ? 15.734 -22.733 -8.659 1.00 88.81 97 GLU A C 1
ATOM 771 O O . GLU A 1 97 ? 15.072 -23.668 -9.115 1.00 88.81 97 GLU A O 1
ATOM 776 N N . LYS A 1 98 ? 16.752 -22.945 -7.809 1.00 84.69 98 LYS A N 1
ATOM 777 C CA . LYS A 1 98 ? 17.179 -24.286 -7.367 1.00 84.69 98 LYS A CA 1
ATOM 778 C C . LYS A 1 98 ? 16.567 -24.749 -6.044 1.00 84.69 98 LYS A C 1
ATOM 780 O O . LYS A 1 98 ? 16.431 -25.955 -5.865 1.00 84.69 98 LYS A O 1
ATOM 785 N N . SER A 1 99 ? 16.169 -23.840 -5.153 1.00 80.31 99 SER A N 1
ATOM 786 C CA . SER A 1 99 ? 15.424 -24.180 -3.925 1.00 80.31 99 SER A CA 1
ATOM 787 C C . SER A 1 99 ? 13.931 -24.407 -4.173 1.00 80.31 99 SER A C 1
ATOM 789 O O . SER A 1 99 ? 13.281 -25.143 -3.431 1.00 80.31 99 SER A O 1
ATOM 791 N N . GLY A 1 100 ? 13.371 -23.827 -5.238 1.00 74.75 100 GLY A N 1
ATOM 792 C CA . GLY A 1 100 ? 11.959 -23.986 -5.563 1.00 74.75 100 GLY A CA 1
ATOM 793 C C . GLY A 1 100 ? 11.053 -23.390 -4.482 1.00 74.75 100 GLY A C 1
ATOM 794 O O . GLY A 1 100 ? 11.335 -22.339 -3.915 1.00 74.75 100 GLY A O 1
ATOM 795 N N . SER A 1 101 ? 9.933 -24.051 -4.181 1.00 73.25 101 SER A N 1
ATOM 796 C CA . SER A 1 101 ? 8.887 -23.480 -3.320 1.00 73.25 101 SER A CA 1
ATOM 797 C C . SER A 1 101 ? 9.205 -23.442 -1.818 1.00 73.25 101 SER A C 1
ATOM 799 O O . SER A 1 101 ? 8.355 -22.990 -1.054 1.00 73.25 101 SER A O 1
ATOM 801 N N . SER A 1 102 ? 10.359 -23.947 -1.365 1.00 77.31 102 SER A N 1
ATOM 802 C CA . SER A 1 102 ? 10.747 -23.909 0.055 1.00 77.31 102 SER A CA 1
ATOM 803 C C . SER A 1 102 ? 11.495 -22.631 0.445 1.00 77.31 102 SER A C 1
ATOM 805 O O . SER A 1 102 ? 11.472 -22.262 1.616 1.00 77.31 102 SER A O 1
ATOM 807 N N . GLY A 1 103 ? 12.186 -21.978 -0.500 1.00 82.62 103 GLY A N 1
ATOM 808 C CA . GLY A 1 103 ? 13.116 -20.876 -0.210 1.00 82.62 103 GLY A CA 1
ATOM 809 C C . GLY A 1 103 ? 14.325 -21.274 0.656 1.00 82.62 103 GLY A C 1
ATOM 810 O O . GLY A 1 103 ? 15.045 -20.397 1.137 1.00 82.62 103 GLY A O 1
ATOM 811 N N . LEU A 1 104 ? 14.542 -22.578 0.865 1.00 89.81 104 LEU A N 1
ATOM 812 C CA . LEU A 1 104 ? 15.634 -23.159 1.648 1.00 89.81 104 LEU A CA 1
ATOM 813 C C . LEU A 1 104 ? 16.635 -23.852 0.719 1.00 89.81 104 LEU A C 1
ATOM 815 O O . LEU A 1 104 ? 16.248 -24.563 -0.207 1.00 89.81 104 LEU A O 1
ATOM 819 N N . VAL A 1 105 ? 17.923 -23.656 0.985 1.00 92.00 105 VAL A N 1
ATOM 820 C CA . VAL A 1 105 ? 19.039 -24.196 0.206 1.00 92.00 105 VAL A CA 1
ATOM 821 C C . VAL A 1 105 ? 19.929 -25.039 1.110 1.00 92.00 105 VAL A C 1
ATOM 823 O O . VAL A 1 105 ? 20.328 -24.592 2.186 1.00 92.00 105 VAL A O 1
ATOM 826 N N . ASP A 1 106 ? 20.277 -26.240 0.652 1.00 93.56 106 ASP A N 1
ATOM 827 C CA . ASP A 1 106 ? 21.261 -27.102 1.300 1.00 93.56 106 ASP A CA 1
ATOM 828 C C . ASP A 1 106 ? 22.697 -26.764 0.858 1.00 93.56 106 ASP A C 1
ATOM 830 O O . ASP A 1 106 ? 22.931 -26.121 -0.173 1.00 93.56 106 ASP A O 1
ATOM 834 N N . LEU A 1 107 ? 23.691 -27.238 1.615 1.00 92.62 107 LEU A N 1
ATOM 835 C CA . LEU A 1 107 ? 25.102 -26.971 1.316 1.00 92.62 107 LEU A CA 1
ATOM 836 C C . LEU A 1 107 ? 25.496 -27.410 -0.108 1.00 92.62 107 LEU A C 1
ATOM 838 O O . LEU A 1 107 ? 26.281 -26.717 -0.754 1.00 92.62 107 LEU A O 1
ATOM 842 N N . ALA A 1 108 ? 24.959 -28.523 -0.626 1.00 90.69 108 ALA A N 1
ATOM 843 C CA . ALA A 1 108 ? 25.317 -29.006 -1.959 1.00 90.69 108 ALA A CA 1
ATOM 844 C C . ALA A 1 108 ? 24.773 -28.091 -3.069 1.00 90.69 108 ALA A C 1
ATOM 846 O O . ALA A 1 108 ? 25.516 -27.746 -3.996 1.00 90.69 108 ALA A O 1
ATOM 847 N N . THR A 1 109 ? 23.516 -27.648 -2.958 1.00 91.38 109 THR A N 1
ATOM 848 C CA . THR A 1 109 ? 22.902 -26.708 -3.905 1.00 91.38 109 THR A CA 1
ATOM 849 C C . THR A 1 109 ? 23.583 -25.344 -3.843 1.00 91.38 109 THR A C 1
ATOM 851 O O . THR A 1 109 ? 23.967 -24.817 -4.890 1.00 91.38 109 THR A O 1
ATOM 854 N N . TYR A 1 110 ? 23.847 -24.811 -2.643 1.00 92.62 110 TYR A N 1
ATOM 855 C CA . TYR A 1 110 ? 24.607 -23.568 -2.478 1.00 92.62 110 TYR A CA 1
ATOM 856 C C . TYR A 1 110 ? 25.995 -23.665 -3.121 1.00 92.62 110 TYR A C 1
ATOM 858 O O . TYR A 1 110 ? 26.339 -22.837 -3.964 1.00 92.62 110 TYR A O 1
ATOM 866 N N . SER A 1 111 ? 26.778 -24.704 -2.801 1.00 90.69 111 SER A N 1
ATOM 867 C CA . SER A 1 111 ? 28.119 -24.908 -3.368 1.00 90.69 111 SER A CA 1
ATOM 868 C C . SER A 1 111 ? 28.114 -25.127 -4.886 1.00 90.69 111 SER A C 1
ATOM 870 O O . SER A 1 111 ? 29.116 -24.855 -5.549 1.00 90.69 111 SER A O 1
ATOM 872 N N . HIS A 1 112 ? 27.025 -25.622 -5.475 1.00 92.44 112 HIS A N 1
ATOM 873 C CA . HIS A 1 112 ? 26.878 -25.688 -6.928 1.00 92.44 112 HIS A CA 1
ATOM 874 C C . HIS A 1 112 ? 26.580 -24.308 -7.532 1.00 92.44 112 HIS A C 1
ATOM 876 O O . HIS A 1 112 ? 27.297 -23.871 -8.434 1.00 92.44 112 HIS A O 1
ATOM 882 N N . VAL A 1 113 ? 25.576 -23.603 -7.004 1.00 90.69 113 VAL A N 1
ATOM 883 C CA . VAL A 1 113 ? 25.132 -22.301 -7.519 1.00 90.69 113 VAL A CA 1
ATOM 884 C C . VAL A 1 113 ? 26.210 -21.229 -7.358 1.00 90.69 113 VAL A C 1
ATOM 886 O O . VAL A 1 113 ? 26.498 -20.524 -8.323 1.00 90.69 113 VAL A O 1
ATOM 889 N N . ILE A 1 114 ? 26.882 -21.143 -6.204 1.00 88.88 114 ILE A N 1
ATOM 890 C CA . ILE A 1 114 ? 27.927 -20.133 -5.987 1.00 88.88 114 ILE A CA 1
ATOM 891 C C . ILE A 1 114 ? 29.149 -20.347 -6.892 1.00 88.88 114 ILE A C 1
ATOM 893 O O . ILE A 1 114 ? 29.728 -19.371 -7.356 1.00 88.88 114 ILE A O 1
ATOM 897 N N . ARG A 1 115 ? 29.500 -21.597 -7.238 1.00 90.88 115 ARG A N 1
ATOM 898 C CA . ARG A 1 115 ? 30.560 -21.881 -8.227 1.00 90.88 115 ARG A CA 1
ATOM 899 C C . ARG A 1 115 ? 30.188 -21.391 -9.622 1.00 90.88 115 ARG A C 1
ATOM 901 O O . ARG A 1 115 ? 31.034 -20.818 -10.304 1.00 90.88 115 ARG A O 1
ATOM 908 N N . LEU A 1 116 ? 28.940 -21.606 -10.043 1.00 89.50 116 LEU A N 1
ATOM 909 C CA . LEU A 1 116 ? 28.444 -21.092 -11.321 1.00 89.50 116 LEU A CA 1
ATOM 910 C C . LEU A 1 116 ? 28.441 -19.561 -11.327 1.00 89.50 116 LEU A C 1
ATOM 912 O O . LEU A 1 116 ? 28.962 -18.967 -12.263 1.00 89.50 116 LEU A O 1
ATOM 916 N N . TRP A 1 117 ? 27.938 -18.937 -10.261 1.00 91.44 117 TRP A N 1
ATOM 917 C CA . TRP A 1 117 ? 27.875 -17.484 -10.125 1.00 91.44 117 TRP A CA 1
ATOM 918 C C . TRP A 1 117 ? 29.260 -16.822 -10.054 1.00 91.44 117 TRP A C 1
ATOM 920 O O . TRP A 1 117 ? 29.501 -15.863 -10.779 1.00 91.44 117 TRP A O 1
ATOM 930 N N . VAL A 1 118 ? 30.213 -17.339 -9.265 1.00 85.62 118 VAL A N 1
ATOM 931 C CA . VAL A 1 118 ? 31.581 -16.780 -9.226 1.00 85.62 118 VAL A CA 1
ATOM 932 C C . VAL A 1 118 ? 32.280 -16.939 -10.576 1.00 85.62 118 VAL A C 1
ATOM 934 O O . VAL A 1 118 ? 32.988 -16.026 -11.001 1.00 85.62 118 VAL A O 1
ATOM 937 N N . LYS A 1 119 ? 32.071 -18.063 -11.276 1.00 87.25 119 LYS A N 1
ATOM 938 C CA . LYS A 1 119 ? 32.584 -18.236 -12.639 1.00 87.25 119 LYS A CA 1
ATOM 939 C C . LYS A 1 119 ? 31.982 -17.193 -13.587 1.00 87.25 119 LYS A C 1
ATOM 941 O O . LYS A 1 119 ? 32.725 -16.512 -14.273 1.00 87.25 119 LYS A O 1
ATOM 946 N N . ASP A 1 120 ? 30.666 -17.035 -13.576 1.00 82.94 120 ASP A N 1
ATOM 947 C CA . ASP A 1 120 ? 29.906 -16.101 -14.411 1.00 82.94 120 ASP A CA 1
ATOM 948 C C . ASP A 1 120 ? 30.269 -14.620 -14.138 1.00 82.94 120 ASP A C 1
ATOM 950 O O . ASP A 1 120 ? 30.468 -13.835 -15.064 1.00 82.94 120 ASP A O 1
ATOM 954 N N . VAL A 1 121 ? 30.497 -14.244 -12.873 1.00 80.69 121 VAL A N 1
ATOM 955 C CA . VAL A 1 121 ? 31.056 -12.932 -12.490 1.00 80.69 121 VAL A CA 1
ATOM 956 C C . VAL A 1 121 ? 32.488 -12.750 -13.012 1.00 80.69 121 VAL A C 1
ATOM 958 O O . VAL A 1 121 ? 32.824 -11.675 -13.508 1.00 80.69 121 VAL A O 1
ATOM 961 N N . ARG A 1 122 ? 33.334 -13.787 -12.945 1.00 83.25 122 ARG A N 1
ATOM 962 C CA . ARG A 1 122 ? 34.715 -13.759 -13.463 1.00 83.25 122 ARG A CA 1
ATOM 963 C C . ARG A 1 122 ? 34.739 -13.654 -14.992 1.00 83.25 122 ARG A C 1
ATOM 965 O O . ARG A 1 122 ? 35.492 -12.849 -15.530 1.00 83.25 122 ARG A O 1
ATOM 972 N N . ASP A 1 123 ? 33.870 -14.395 -15.674 1.00 82.19 123 ASP A N 1
ATOM 973 C CA . ASP A 1 123 ? 33.718 -14.379 -17.129 1.00 82.19 123 ASP A CA 1
ATOM 974 C C . ASP A 1 123 ? 33.184 -13.017 -17.620 1.00 82.19 123 ASP A C 1
ATOM 976 O O . ASP A 1 123 ? 33.651 -12.533 -18.649 1.00 82.19 123 ASP A O 1
ATOM 980 N N . ARG A 1 124 ? 32.281 -12.354 -16.873 1.00 75.94 124 ARG A N 1
ATOM 981 C CA . ARG A 1 124 ? 31.866 -10.957 -17.126 1.00 75.94 124 ARG A CA 1
ATOM 982 C C . ARG A 1 124 ? 32.984 -9.942 -16.881 1.00 75.94 124 ARG A C 1
ATOM 984 O O . ARG A 1 124 ? 33.166 -9.042 -17.694 1.00 75.94 124 ARG A O 1
ATOM 991 N N . SER A 1 125 ? 33.729 -10.079 -15.785 1.00 67.81 125 SER A N 1
ATOM 992 C CA . SER A 1 125 ? 34.845 -9.181 -15.448 1.00 67.81 125 SER A CA 1
ATOM 993 C C . SER A 1 125 ? 35.939 -9.209 -16.525 1.00 67.81 125 SER A C 1
ATOM 995 O O . SER A 1 125 ? 36.410 -8.167 -16.970 1.00 67.81 125 SER A O 1
ATOM 997 N N . ASN A 1 126 ? 36.235 -10.398 -17.057 1.00 68.25 126 ASN A N 1
ATOM 998 C CA . ASN A 1 126 ? 37.169 -10.596 -18.170 1.00 68.25 126 ASN A CA 1
ATOM 999 C C . ASN A 1 126 ? 36.637 -10.116 -19.542 1.00 68.25 126 ASN A C 1
ATOM 1001 O O . ASN A 1 126 ? 37.365 -10.196 -20.529 1.00 68.25 126 ASN A O 1
ATOM 1005 N N . GLN A 1 127 ? 35.378 -9.671 -19.629 1.00 55.50 127 GLN A N 1
ATOM 1006 C CA . GLN A 1 127 ? 34.741 -9.155 -20.850 1.00 55.50 127 GLN A CA 1
ATOM 1007 C C . GLN A 1 127 ? 34.569 -7.630 -20.852 1.00 55.50 127 GLN A C 1
ATOM 1009 O O . GLN A 1 127 ? 34.078 -7.082 -21.842 1.00 55.50 127 GLN A O 1
ATOM 1014 N N . GLN A 1 128 ? 34.989 -6.916 -19.799 1.00 40.81 128 GLN A N 1
ATOM 1015 C CA . GLN A 1 128 ? 35.189 -5.476 -19.948 1.00 40.81 128 GLN A CA 1
ATOM 1016 C C . GLN A 1 128 ? 36.297 -5.232 -20.983 1.00 40.81 128 GLN A C 1
ATOM 1018 O O . GLN A 1 128 ? 37.357 -5.855 -20.890 1.00 40.81 128 GLN A O 1
ATOM 1023 N N . PRO A 1 129 ? 36.102 -4.316 -21.951 1.00 36.06 129 PRO A N 1
ATOM 1024 C CA . PRO A 1 129 ? 37.179 -3.875 -22.815 1.00 36.06 129 PRO A CA 1
ATOM 1025 C C . PRO A 1 129 ? 38.112 -2.995 -21.985 1.00 36.06 129 PRO A C 1
ATOM 1027 O O . PRO A 1 129 ? 37.984 -1.768 -21.962 1.00 36.06 129 PRO A O 1
ATOM 1030 N N . SER A 1 130 ? 39.065 -3.621 -21.295 1.00 31.98 130 SER A N 1
ATOM 1031 C CA . SER A 1 130 ? 40.255 -2.909 -20.869 1.00 31.98 130 SER A CA 1
ATOM 1032 C C . SER A 1 130 ? 40.856 -2.266 -22.117 1.00 31.98 130 SER A C 1
ATOM 1034 O O . SER A 1 130 ? 41.161 -2.931 -23.109 1.00 31.98 130 SER A O 1
ATOM 1036 N N . LEU A 1 131 ? 41.020 -0.944 -22.074 1.00 37.09 131 LEU A N 1
ATOM 1037 C CA . LEU A 1 131 ? 41.841 -0.201 -23.026 1.00 37.09 131 LEU A CA 1
ATOM 1038 C C . LEU A 1 131 ? 43.320 -0.514 -22.756 1.00 37.09 131 LEU A C 1
ATOM 1040 O O . LEU A 1 131 ? 44.134 0.377 -22.510 1.00 37.09 131 LEU A O 1
ATOM 1044 N N . GLU A 1 132 ? 43.678 -1.798 -22.822 1.00 32.91 132 GLU A N 1
ATOM 1045 C CA . GLU A 1 132 ? 45.039 -2.188 -23.124 1.00 32.91 132 GLU A CA 1
ATOM 1046 C C . GLU A 1 132 ? 45.307 -1.722 -24.548 1.00 32.91 132 GLU A C 1
ATOM 1048 O O . GLU A 1 132 ? 44.955 -2.361 -25.542 1.00 32.91 132 GLU A O 1
ATOM 1053 N N . VAL A 1 133 ? 45.922 -0.539 -24.616 1.00 36.34 133 VAL A N 1
ATOM 1054 C CA . VAL A 1 133 ? 46.732 -0.104 -25.744 1.00 36.34 133 VAL A CA 1
ATOM 1055 C C . VAL A 1 133 ? 47.563 -1.307 -26.151 1.00 36.34 133 VAL A C 1
ATOM 1057 O O . VAL A 1 133 ? 48.527 -1.651 -25.465 1.00 36.34 133 VAL A O 1
ATOM 1060 N N . SER A 1 134 ? 47.159 -1.959 -27.242 1.00 29.66 134 SER A N 1
ATOM 1061 C CA . SER A 1 134 ? 47.929 -3.047 -27.818 1.00 29.66 134 SER A CA 1
ATOM 1062 C C . SER A 1 134 ? 49.287 -2.467 -28.161 1.00 29.66 134 SER A C 1
ATOM 1064 O O . SER A 1 134 ? 49.434 -1.699 -29.115 1.00 29.66 134 SER A O 1
ATOM 1066 N N . GLN A 1 135 ? 50.273 -2.802 -27.329 1.00 31.55 135 GLN A N 1
ATOM 1067 C CA . GLN A 1 135 ? 51.667 -2.659 -27.687 1.00 31.55 135 GLN A CA 1
ATOM 1068 C C . GLN A 1 135 ? 51.803 -3.350 -29.031 1.00 31.55 135 GLN A C 1
ATOM 1070 O O . GLN A 1 135 ? 51.497 -4.538 -29.144 1.00 31.55 135 GLN A O 1
ATOM 1075 N N . ILE A 1 136 ? 52.185 -2.568 -30.040 1.00 34.06 136 ILE A N 1
ATOM 1076 C CA . ILE A 1 136 ? 52.393 -3.048 -31.397 1.00 34.06 136 ILE A CA 1
ATOM 1077 C C . ILE A 1 136 ? 53.449 -4.141 -31.295 1.00 34.06 136 ILE A C 1
ATOM 1079 O O . ILE A 1 136 ? 54.641 -3.868 -31.142 1.00 34.06 136 ILE A O 1
ATOM 1083 N N . SER A 1 137 ? 52.968 -5.379 -31.305 1.00 30.05 137 SER A N 1
ATOM 1084 C CA . SER A 1 137 ? 53.779 -6.572 -31.423 1.00 30.05 137 SER A CA 1
ATOM 1085 C C . SER A 1 137 ? 54.202 -6.589 -32.881 1.00 30.05 137 SER A C 1
ATOM 1087 O O . SER A 1 137 ? 53.458 -7.016 -33.761 1.00 30.05 137 SER A O 1
ATOM 1089 N N . SER A 1 138 ? 55.369 -6.007 -33.139 1.00 35.00 138 SER A N 1
ATOM 1090 C CA . SER A 1 138 ? 56.150 -6.397 -34.303 1.00 35.00 138 SER A CA 1
ATOM 1091 C C . SER A 1 138 ? 56.426 -7.900 -34.220 1.00 35.00 138 SER A C 1
ATOM 1093 O O . SER A 1 138 ? 56.516 -8.441 -33.115 1.00 35.00 138 SER A O 1
ATOM 1095 N N . ASP A 1 139 ? 56.627 -8.502 -35.390 1.00 28.89 139 ASP A N 1
ATOM 1096 C CA . ASP A 1 139 ? 57.011 -9.900 -35.621 1.00 28.89 139 ASP A CA 1
ATOM 1097 C C . ASP A 1 139 ? 55.842 -10.910 -35.486 1.00 28.89 139 ASP A C 1
ATOM 1099 O O . ASP A 1 139 ? 55.083 -10.880 -34.520 1.00 28.89 139 ASP A O 1
ATOM 1103 N N . SER A 1 140 ? 55.632 -11.866 -36.403 1.00 33.81 140 SER A N 1
ATOM 1104 C CA . SER A 1 140 ? 56.255 -12.114 -37.721 1.00 33.81 140 SER A CA 1
ATOM 1105 C C . SER A 1 140 ? 55.456 -13.166 -38.502 1.00 33.81 140 SER A C 1
ATOM 1107 O O . SER A 1 140 ? 55.096 -14.167 -37.896 1.00 33.81 140 SER A O 1
ATOM 1109 N N . GLU A 1 141 ? 55.304 -12.981 -39.821 1.00 35.06 141 GLU A N 1
ATOM 1110 C CA . GLU A 1 141 ? 55.174 -13.999 -40.899 1.00 35.06 141 GLU A CA 1
ATOM 1111 C C . GLU A 1 141 ? 55.636 -13.263 -42.198 1.00 35.06 141 GLU A C 1
ATOM 1113 O O . GLU A 1 141 ? 55.080 -12.206 -42.499 1.00 35.06 141 GLU A O 1
ATOM 1118 N N . GLU A 1 142 ? 56.688 -13.583 -42.980 1.00 35.62 142 GLU A N 1
ATOM 1119 C CA . GLU A 1 142 ? 57.471 -14.826 -43.224 1.00 35.62 142 GLU A CA 1
ATOM 1120 C C . GLU A 1 142 ? 56.570 -16.023 -43.605 1.00 35.62 142 GLU A C 1
ATOM 1122 O O . GLU A 1 142 ? 55.704 -16.370 -42.819 1.00 35.62 142 GLU A O 1
ATOM 1127 N N . GLU A 1 143 ? 56.645 -16.727 -44.750 1.00 38.12 143 GLU A N 1
ATOM 1128 C CA . GLU A 1 143 ? 57.471 -16.735 -45.991 1.00 38.12 143 GLU A CA 1
ATOM 1129 C C . GLU A 1 143 ? 56.539 -17.144 -47.191 1.00 38.12 143 GLU A C 1
ATOM 1131 O O . GLU A 1 143 ? 55.394 -17.521 -46.947 1.00 38.12 143 GLU A O 1
ATOM 1136 N N . GLU A 1 144 ? 56.846 -17.144 -48.502 1.00 35.66 144 GLU A N 1
ATOM 1137 C CA . GLU A 1 144 ? 58.007 -16.779 -49.349 1.00 35.66 144 GLU A CA 1
ATOM 1138 C C . GLU A 1 144 ? 57.509 -16.408 -50.791 1.00 35.66 144 GLU A C 1
ATOM 1140 O O . GLU A 1 144 ? 56.307 -16.289 -51.016 1.00 35.66 144 GLU A O 1
ATOM 1145 N N . ASP A 1 145 ? 58.428 -16.312 -51.770 1.00 27.27 145 ASP A N 1
ATOM 1146 C CA . ASP A 1 145 ? 58.262 -16.556 -53.227 1.00 27.27 145 ASP A CA 1
ATOM 1147 C C . ASP A 1 145 ? 57.338 -15.643 -54.095 1.00 27.27 145 ASP A C 1
ATOM 1149 O O . ASP A 1 145 ? 56.145 -15.484 -53.875 1.00 27.27 145 ASP A O 1
ATOM 1153 N N . CYS A 1 146 ? 57.784 -15.082 -55.231 1.00 29.86 146 CYS A N 1
ATOM 1154 C CA . CYS A 1 146 ? 58.650 -15.745 -56.207 1.00 29.86 146 CYS A CA 1
ATOM 1155 C C . CYS A 1 146 ? 59.400 -14.775 -57.154 1.00 29.86 146 CYS A C 1
ATOM 1157 O O . CYS A 1 146 ? 58.798 -13.927 -57.809 1.00 29.86 146 CYS A O 1
ATOM 1159 N N . VAL A 1 147 ? 60.713 -15.008 -57.284 1.00 30.44 147 VAL A N 1
ATOM 1160 C CA . VAL A 1 147 ? 61.499 -14.987 -58.540 1.00 30.44 147 VAL A CA 1
ATOM 1161 C C . VAL A 1 147 ? 61.527 -13.703 -59.402 1.00 30.44 147 VAL A C 1
ATOM 1163 O O . VAL A 1 147 ? 60.632 -13.419 -60.183 1.00 30.44 147 VAL A O 1
ATOM 1166 N N . SER A 1 148 ? 62.699 -13.048 -59.352 1.00 33.12 148 SER A N 1
ATOM 1167 C CA . SER A 1 148 ? 63.536 -12.582 -60.488 1.00 33.12 148 SER A CA 1
ATOM 1168 C C . SER A 1 148 ? 62.878 -11.808 -61.659 1.00 33.12 148 SER A C 1
ATOM 1170 O O . SER A 1 148 ? 61.942 -12.252 -62.299 1.00 33.12 148 SER A O 1
ATOM 1172 N N . THR A 1 149 ? 63.441 -10.700 -62.149 1.00 33.34 149 THR A N 1
ATOM 1173 C CA . THR A 1 149 ? 64.841 -10.615 -62.601 1.00 33.34 149 THR A CA 1
ATOM 1174 C C . THR A 1 149 ? 65.391 -9.191 -62.601 1.00 33.34 149 THR A C 1
ATOM 1176 O O . THR A 1 149 ? 64.868 -8.295 -63.262 1.00 33.34 149 THR A O 1
ATOM 1179 N N . THR A 1 150 ? 66.574 -9.032 -62.014 1.00 34.00 150 THR A N 1
ATOM 1180 C CA . THR A 1 150 ? 67.558 -8.034 -62.439 1.00 34.00 150 THR A CA 1
ATOM 1181 C C . THR A 1 150 ? 67.879 -8.210 -63.925 1.00 34.00 150 THR A C 1
ATOM 1183 O O . THR A 1 150 ? 68.357 -9.264 -64.341 1.00 34.00 150 THR A O 1
ATOM 1186 N N . THR A 1 151 ? 67.722 -7.168 -64.743 1.00 36.22 151 THR A N 1
ATOM 1187 C CA . THR A 1 151 ? 68.476 -7.058 -66.005 1.00 36.22 151 THR A CA 1
ATOM 1188 C C . THR A 1 151 ? 68.812 -5.590 -66.291 1.00 36.22 151 THR A C 1
ATOM 1190 O O . THR A 1 151 ? 67.931 -4.740 -66.167 1.00 36.22 151 THR A O 1
ATOM 1193 N N . PRO A 1 152 ? 70.068 -5.240 -66.636 1.00 37.91 152 PRO A N 1
ATOM 1194 C CA . PRO A 1 152 ? 70.452 -3.849 -66.841 1.00 37.91 152 PRO A CA 1
ATOM 1195 C C . PRO A 1 152 ? 70.028 -3.325 -68.214 1.00 37.91 152 PRO A C 1
ATOM 1197 O O . PRO A 1 152 ? 69.954 -4.065 -69.193 1.00 37.91 152 PRO A O 1
ATOM 1200 N N . ARG A 1 153 ? 69.890 -1.998 -68.295 1.00 38.19 153 ARG A N 1
ATOM 1201 C CA . ARG A 1 153 ? 69.887 -1.209 -69.536 1.00 38.19 153 ARG A CA 1
ATOM 1202 C C . ARG A 1 153 ? 70.983 -1.700 -70.505 1.00 38.19 153 ARG A C 1
ATOM 1204 O O . ARG A 1 153 ? 72.162 -1.545 -70.173 1.00 38.19 153 ARG A O 1
ATOM 1211 N N . PRO A 1 154 ? 70.647 -2.207 -71.706 1.00 37.38 154 PRO A N 1
ATOM 1212 C CA . PRO A 1 154 ? 71.654 -2.572 -72.692 1.00 37.38 154 PRO A CA 1
ATOM 1213 C C . PRO A 1 154 ? 72.364 -1.313 -73.198 1.00 37.38 154 PRO A C 1
ATOM 1215 O O . PRO A 1 154 ? 71.766 -0.476 -73.875 1.00 37.38 154 PRO A O 1
ATOM 1218 N N . GLN A 1 155 ? 73.655 -1.173 -72.892 1.00 36.59 155 GLN A N 1
ATOM 1219 C CA . GLN A 1 155 ? 74.519 -0.343 -73.723 1.00 36.59 155 GLN A CA 1
ATOM 1220 C C . GLN A 1 155 ? 74.840 -1.137 -74.988 1.00 36.59 155 GLN A C 1
ATOM 1222 O O . GLN A 1 155 ? 75.552 -2.137 -74.933 1.00 36.59 155 GLN A O 1
ATOM 1227 N N . LEU A 1 156 ? 74.313 -0.691 -76.128 1.00 34.00 156 LEU A N 1
ATOM 1228 C CA . LEU A 1 156 ? 74.689 -1.222 -77.435 1.00 34.00 156 LEU A CA 1
ATOM 1229 C C . LEU A 1 156 ? 76.038 -0.632 -77.864 1.00 34.00 156 LEU A C 1
ATOM 1231 O O . LEU A 1 156 ? 76.123 0.312 -78.646 1.00 34.00 156 LEU A O 1
ATOM 1235 N N . SER A 1 157 ? 77.110 -1.218 -77.340 1.00 34.84 157 SER A N 1
ATOM 1236 C CA . SER A 1 157 ? 78.457 -1.094 -77.886 1.00 34.84 157 SER A CA 1
ATOM 1237 C C . SER A 1 157 ? 78.577 -1.939 -79.158 1.00 34.84 157 SER A C 1
ATOM 1239 O O . SER A 1 157 ? 79.029 -3.083 -79.125 1.00 34.84 157 SER A O 1
ATOM 1241 N N . PHE A 1 158 ? 78.195 -1.380 -80.310 1.00 34.19 158 PHE A N 1
ATOM 1242 C CA . PHE A 1 158 ? 78.480 -2.016 -81.598 1.00 34.19 158 PHE A CA 1
ATOM 1243 C C . PHE A 1 158 ? 79.883 -1.637 -82.089 1.00 34.19 158 PHE A C 1
ATOM 1245 O O . PHE A 1 158 ? 80.062 -0.737 -82.909 1.00 34.19 158 PHE A O 1
ATOM 1252 N N . ALA A 1 159 ? 80.892 -2.341 -81.574 1.00 41.16 159 ALA A N 1
ATOM 1253 C CA . ALA A 1 159 ? 82.187 -2.428 -82.238 1.00 41.16 159 ALA A CA 1
ATOM 1254 C C . ALA A 1 159 ? 82.038 -3.387 -83.430 1.00 41.16 159 ALA A C 1
ATOM 1256 O O . ALA A 1 159 ? 82.054 -4.605 -83.268 1.00 41.16 159 ALA A O 1
ATOM 1257 N N . GLY A 1 160 ? 81.831 -2.817 -84.616 1.00 36.25 160 GLY A N 1
ATOM 1258 C CA . GLY A 1 160 ? 81.587 -3.541 -85.863 1.00 36.25 160 GLY A CA 1
ATOM 1259 C C . GLY A 1 160 ? 82.451 -2.999 -86.989 1.00 36.25 160 GLY A C 1
ATOM 1260 O O . GLY A 1 160 ? 81.935 -2.530 -87.998 1.00 36.25 160 GLY A O 1
ATOM 1261 N N . ASP A 1 161 ? 83.763 -3.039 -86.780 1.00 42.06 161 ASP A N 1
ATOM 1262 C CA . ASP A 1 161 ? 84.759 -2.699 -87.789 1.00 42.06 161 ASP A CA 1
ATOM 1263 C C . ASP A 1 161 ? 84.739 -3.786 -88.881 1.00 42.06 161 ASP A C 1
ATOM 1265 O O . ASP A 1 161 ? 85.320 -4.862 -88.726 1.00 42.06 161 ASP A O 1
ATOM 1269 N N . GLN A 1 162 ? 84.006 -3.546 -89.970 1.00 43.00 162 GLN A N 1
ATOM 1270 C CA . GLN A 1 162 ? 84.143 -4.311 -91.209 1.00 43.00 162 GLN A CA 1
ATOM 1271 C C . GLN A 1 162 ? 84.246 -3.356 -92.391 1.00 43.00 162 GLN A C 1
ATOM 1273 O O . GLN A 1 162 ? 83.263 -2.778 -92.854 1.00 43.00 162 GLN A O 1
ATOM 1278 N N . SER A 1 163 ? 85.475 -3.219 -92.888 1.00 44.72 163 SER A N 1
ATOM 1279 C CA . SER A 1 163 ? 85.755 -2.616 -94.181 1.00 44.72 163 SER A CA 1
ATOM 1280 C C . SER A 1 163 ? 84.948 -3.298 -95.283 1.00 44.72 163 SER A C 1
ATOM 1282 O O . SER A 1 163 ? 85.029 -4.515 -95.454 1.00 44.72 163 SER A O 1
ATOM 1284 N N . PHE A 1 164 ? 84.289 -2.498 -96.115 1.00 40.09 164 PHE A N 1
ATOM 1285 C CA . PHE A 1 164 ? 84.061 -2.870 -97.505 1.00 40.09 164 PHE A CA 1
ATOM 1286 C C . PHE A 1 164 ? 84.278 -1.644 -98.394 1.00 40.09 164 PHE A C 1
ATOM 1288 O O . PHE A 1 164 ? 83.380 -0.837 -98.624 1.00 40.09 164 PHE A O 1
ATOM 1295 N N . GLU A 1 165 ? 85.520 -1.482 -98.853 1.00 48.88 165 GLU A N 1
ATOM 1296 C CA . GLU A 1 165 ? 85.803 -0.685 -100.046 1.00 48.88 165 GLU A CA 1
ATOM 1297 C C . GLU A 1 165 ? 85.384 -1.459 -101.312 1.00 48.88 165 GLU A C 1
ATOM 1299 O O . GLU A 1 165 ? 85.002 -2.628 -101.249 1.00 48.88 165 GLU A O 1
ATOM 1304 N N . THR A 1 166 ? 85.540 -0.819 -102.476 1.00 42.91 166 THR A N 1
ATOM 1305 C CA . THR A 1 166 ? 85.080 -1.239 -103.818 1.00 42.91 166 THR A CA 1
ATOM 1306 C C . THR A 1 166 ? 83.570 -1.019 -104.031 1.00 42.91 166 THR A C 1
ATOM 1308 O O . THR A 1 166 ? 82.750 -1.439 -103.229 1.00 42.91 166 THR A O 1
ATOM 1311 N N . SER A 1 167 ? 83.098 -0.341 -105.081 1.00 41.22 167 SER A N 1
ATOM 1312 C CA . SER A 1 167 ? 83.759 0.307 -106.232 1.00 41.22 167 SER A CA 1
ATOM 1313 C C . SER A 1 167 ? 83.165 1.715 -106.414 1.00 41.22 167 SER A C 1
ATOM 1315 O O . SER A 1 167 ? 82.019 1.956 -106.062 1.00 41.22 167 SER A O 1
ATOM 1317 N N . GLY A 1 168 ? 83.906 2.723 -106.876 1.00 42.47 168 GLY A N 1
ATOM 1318 C CA . GLY A 1 168 ? 84.454 2.757 -108.233 1.00 42.47 168 GLY A CA 1
ATOM 1319 C C . GLY A 1 168 ? 83.312 3.092 -109.194 1.00 42.47 168 GLY A C 1
ATOM 1320 O O . GLY A 1 168 ? 82.591 2.201 -109.628 1.00 42.47 168 GLY A O 1
ATOM 1321 N N . GLY A 1 169 ? 83.088 4.387 -109.428 1.00 49.78 169 GLY A N 1
ATOM 1322 C CA . GLY A 1 169 ? 81.885 4.861 -110.112 1.00 49.78 169 GLY A CA 1
ATOM 1323 C C . GLY A 1 169 ? 81.872 4.593 -111.616 1.00 49.78 169 GLY A C 1
ATOM 1324 O O . GLY A 1 169 ? 82.878 4.205 -112.199 1.00 49.78 169 GLY A O 1
ATOM 1325 N N . ASN A 1 170 ? 80.727 4.881 -112.237 1.00 40.06 170 ASN A N 1
ATOM 1326 C CA . ASN A 1 170 ? 80.623 5.525 -113.549 1.00 40.06 170 ASN A CA 1
ATOM 1327 C C . ASN A 1 170 ? 79.205 6.090 -113.714 1.00 40.06 170 ASN A C 1
ATOM 1329 O O . ASN A 1 170 ? 78.224 5.502 -113.263 1.00 40.06 170 ASN A O 1
ATOM 1333 N N . SER A 1 171 ? 79.103 7.268 -114.319 1.00 49.44 171 SER A N 1
ATOM 1334 C CA . SER A 1 171 ? 77.876 8.058 -114.393 1.00 49.44 171 SER A CA 1
ATOM 1335 C C . SER A 1 171 ? 76.850 7.507 -115.391 1.00 49.44 171 SER A C 1
ATOM 1337 O O . SER A 1 171 ? 77.157 7.262 -116.555 1.00 49.44 171 SER A O 1
ATOM 1339 N N . SER A 1 172 ? 75.586 7.433 -114.968 1.00 45.62 172 SER A N 1
ATOM 1340 C CA . SER A 1 172 ? 74.432 7.509 -115.871 1.00 45.62 172 SER A CA 1
ATOM 1341 C C . SER A 1 172 ? 73.247 8.173 -115.162 1.00 45.62 172 SER A C 1
ATOM 1343 O O . SER A 1 172 ? 73.152 8.168 -113.934 1.00 45.62 172 SER A O 1
ATOM 1345 N N . THR A 1 173 ? 72.350 8.787 -115.931 1.00 52.47 173 THR A N 1
ATOM 1346 C CA . THR A 1 173 ? 71.303 9.713 -115.459 1.00 52.47 173 THR A CA 1
ATOM 1347 C C . THR A 1 173 ? 70.148 9.069 -114.677 1.00 52.47 173 THR A C 1
ATOM 1349 O O . THR A 1 173 ? 69.176 9.754 -114.377 1.00 52.47 173 THR A O 1
ATOM 1352 N N . HIS A 1 174 ? 70.238 7.784 -114.317 1.00 52.09 174 HIS A N 1
ATOM 1353 C CA . HIS A 1 174 ? 69.213 7.080 -113.534 1.00 52.09 174 HIS A CA 1
ATOM 1354 C C . HIS A 1 174 ? 69.348 7.266 -112.011 1.00 52.09 174 HIS A C 1
ATOM 1356 O O . HIS A 1 174 ? 68.337 7.334 -111.316 1.00 52.09 174 HIS A O 1
ATOM 1362 N N . SER A 1 175 ? 70.572 7.449 -111.500 1.00 53.91 175 SER A N 1
ATOM 1363 C CA . SER A 1 175 ? 70.854 7.590 -110.055 1.00 53.91 175 SER A CA 1
ATOM 1364 C C . SER A 1 175 ? 70.186 8.819 -109.406 1.00 53.91 175 SER A C 1
ATOM 1366 O O . SER A 1 175 ? 69.939 8.834 -108.197 1.00 53.91 175 SER A O 1
ATOM 1368 N N . ALA A 1 176 ? 69.848 9.843 -110.197 1.00 59.34 176 ALA A N 1
ATOM 1369 C CA . ALA A 1 176 ? 69.131 11.027 -109.722 1.00 59.34 176 ALA A CA 1
ATOM 1370 C C . ALA A 1 176 ? 67.641 10.764 -109.429 1.00 59.34 176 ALA A C 1
ATOM 1372 O O . ALA A 1 176 ? 67.073 11.445 -108.585 1.00 59.34 176 ALA A O 1
ATOM 1373 N N . HIS A 1 177 ? 67.005 9.789 -110.090 1.00 62.50 177 HIS A N 1
ATOM 1374 C CA . HIS A 1 177 ? 65.608 9.441 -109.806 1.00 62.50 177 HIS A CA 1
ATOM 1375 C C . HIS A 1 177 ? 65.488 8.555 -108.563 1.00 62.50 177 HIS A C 1
ATOM 1377 O O . HIS A 1 177 ? 64.718 8.876 -107.665 1.00 62.50 177 HIS A O 1
ATOM 1383 N N . GLU A 1 178 ? 66.326 7.522 -108.443 1.00 70.38 178 GLU A N 1
ATOM 1384 C CA . GLU A 1 178 ? 66.327 6.620 -107.279 1.00 70.38 178 GLU A CA 1
ATOM 1385 C C . GLU A 1 178 ? 66.602 7.371 -105.964 1.00 70.38 178 GLU A C 1
ATOM 1387 O O . GLU A 1 178 ? 65.995 7.087 -104.935 1.00 70.38 178 GLU A O 1
ATOM 1392 N N . SER A 1 179 ? 67.476 8.382 -105.996 1.00 73.19 179 SER A N 1
ATOM 1393 C CA . SER A 1 179 ? 67.739 9.236 -104.831 1.00 73.19 179 SER A CA 1
ATOM 1394 C C . SER A 1 179 ? 66.576 10.174 -104.484 1.00 73.19 179 SER A C 1
ATOM 1396 O O . SER A 1 179 ? 66.372 10.454 -103.304 1.00 73.19 179 SER A O 1
ATOM 1398 N N . VAL A 1 180 ? 65.776 10.613 -105.462 1.00 81.06 180 VAL A N 1
ATOM 1399 C CA . VAL A 1 180 ? 64.534 11.369 -105.215 1.00 81.06 180 VAL A CA 1
ATOM 1400 C C . VAL A 1 180 ? 63.456 10.466 -104.610 1.00 81.06 180 VAL A C 1
ATOM 1402 O O . VAL A 1 180 ? 62.826 10.868 -103.635 1.00 81.06 180 VAL A O 1
ATOM 1405 N N . ASP A 1 181 ? 63.299 9.236 -105.102 1.00 83.94 181 ASP A N 1
ATOM 1406 C CA . ASP A 1 181 ? 62.326 8.273 -104.565 1.00 83.94 181 ASP A CA 1
ATOM 1407 C C . ASP A 1 181 ? 62.675 7.852 -103.123 1.00 83.94 181 ASP A C 1
ATOM 1409 O O . ASP A 1 181 ? 61.800 7.781 -102.256 1.00 83.94 181 ASP A O 1
ATOM 1413 N N . VAL A 1 182 ? 63.967 7.656 -102.820 1.00 86.12 182 VAL A N 1
ATOM 1414 C CA . VAL A 1 182 ? 64.451 7.412 -101.448 1.00 86.12 182 VAL A CA 1
ATOM 1415 C C . VAL A 1 182 ? 64.202 8.620 -100.539 1.00 86.12 182 VAL A C 1
ATOM 1417 O O . VAL A 1 182 ? 63.800 8.435 -99.390 1.00 86.12 182 VAL A O 1
ATOM 1420 N N . LEU A 1 183 ? 64.398 9.852 -101.023 1.00 87.25 183 LEU A N 1
ATOM 1421 C CA . LEU A 1 183 ? 64.104 11.063 -100.246 1.00 87.25 183 LEU A CA 1
ATOM 1422 C C . LEU A 1 183 ? 62.602 11.229 -99.977 1.00 87.25 183 LEU A C 1
ATOM 1424 O O . LEU A 1 183 ? 62.241 11.562 -98.849 1.00 87.25 183 LEU A O 1
ATOM 1428 N N . ALA A 1 184 ? 61.742 10.944 -100.959 1.00 87.31 184 ALA A N 1
ATOM 1429 C CA . ALA A 1 184 ? 60.288 10.976 -100.800 1.00 87.31 184 ALA A CA 1
ATOM 1430 C C . ALA A 1 184 ? 59.810 9.926 -99.782 1.00 87.31 184 ALA A C 1
ATOM 1432 O O . ALA A 1 184 ? 59.130 10.268 -98.818 1.00 87.31 184 ALA A O 1
ATOM 1433 N N . SER A 1 185 ? 60.262 8.673 -99.912 1.00 91.12 185 SER A N 1
ATOM 1434 C CA . SER A 1 185 ? 59.960 7.607 -98.946 1.00 91.12 185 SER A CA 1
ATOM 1435 C C . SER A 1 185 ? 60.443 7.946 -97.528 1.00 91.12 185 SER A C 1
ATOM 1437 O O . SER A 1 185 ? 59.768 7.657 -96.539 1.00 91.12 185 SER A O 1
ATOM 1439 N N . LEU A 1 186 ? 61.593 8.611 -97.408 1.00 92.75 186 LEU A N 1
ATOM 1440 C CA . LEU A 1 186 ? 62.147 9.061 -96.134 1.00 92.75 186 LEU A CA 1
ATOM 1441 C C . LEU A 1 186 ? 61.386 10.268 -95.546 1.00 92.75 186 LEU A C 1
ATOM 1443 O O . LEU A 1 186 ? 61.339 10.423 -94.322 1.00 92.75 186 LEU A O 1
ATOM 1447 N N . GLU A 1 187 ? 60.757 11.104 -96.373 1.00 92.69 187 GLU A N 1
ATOM 1448 C CA . GLU A 1 187 ? 59.838 12.159 -95.933 1.00 92.69 187 GLU A CA 1
ATOM 1449 C C . GLU A 1 187 ? 58.478 11.594 -95.487 1.00 92.69 187 GLU A C 1
ATOM 1451 O O . GLU A 1 187 ? 58.005 11.960 -94.407 1.00 92.69 187 GLU A O 1
ATOM 1456 N N . ASP A 1 188 ? 57.922 10.619 -96.212 1.00 94.81 188 ASP A N 1
ATOM 1457 C CA . ASP A 1 188 ? 56.732 9.859 -95.800 1.00 94.81 188 ASP A CA 1
ATOM 1458 C C . ASP A 1 188 ? 56.960 9.155 -94.455 1.00 94.81 188 ASP A C 1
ATOM 1460 O O . ASP A 1 188 ? 56.159 9.293 -93.529 1.00 94.81 188 ASP A O 1
ATOM 1464 N N . MET A 1 189 ? 58.105 8.485 -94.280 1.00 95.25 189 MET A N 1
ATOM 1465 C CA . MET A 1 189 ? 58.491 7.872 -93.004 1.00 95.25 189 MET A CA 1
ATOM 1466 C C . MET A 1 189 ? 58.616 8.897 -91.866 1.00 95.25 189 MET A C 1
ATOM 1468 O O . MET A 1 189 ? 58.279 8.588 -90.724 1.00 95.25 189 MET A O 1
ATOM 1472 N N . ARG A 1 190 ? 59.055 10.134 -92.141 1.00 95.12 190 ARG A N 1
ATOM 1473 C CA . ARG A 1 190 ? 59.095 11.229 -91.148 1.00 95.12 190 ARG A CA 1
ATOM 1474 C C . ARG A 1 190 ? 57.717 11.813 -90.840 1.00 95.12 190 ARG A C 1
ATOM 1476 O O . ARG A 1 190 ? 57.512 12.335 -89.742 1.00 95.12 190 ARG A O 1
ATOM 1483 N N . LEU A 1 191 ? 56.785 11.796 -91.789 1.00 95.81 191 LEU A N 1
ATOM 1484 C CA . LEU A 1 191 ? 55.387 12.165 -91.558 1.00 95.81 191 LEU A CA 1
ATOM 1485 C C . LEU A 1 191 ? 54.681 11.093 -90.723 1.00 95.81 191 LEU A C 1
ATOM 1487 O O . LEU A 1 191 ? 54.053 11.427 -89.721 1.00 95.81 191 LEU A O 1
ATOM 1491 N N . GLU A 1 192 ? 54.862 9.819 -91.067 1.00 95.56 192 GLU A N 1
ATOM 1492 C CA . GLU A 1 192 ? 54.287 8.697 -90.326 1.00 95.56 192 GLU A CA 1
ATOM 1493 C C . GLU A 1 192 ? 54.866 8.590 -88.912 1.00 95.56 192 GLU A C 1
ATOM 1495 O O . GLU A 1 192 ? 54.107 8.451 -87.960 1.00 95.56 192 GLU A O 1
ATOM 1500 N N . ASN A 1 193 ? 56.179 8.763 -88.732 1.00 95.00 193 ASN A N 1
ATOM 1501 C CA . ASN A 1 193 ? 56.794 8.787 -87.402 1.00 95.00 193 ASN A CA 1
ATOM 1502 C C . ASN A 1 193 ? 56.231 9.933 -86.534 1.00 95.00 193 ASN A C 1
ATOM 1504 O O . ASN A 1 193 ? 55.824 9.692 -85.401 1.00 95.00 193 ASN A O 1
ATOM 1508 N N . ARG A 1 194 ? 56.072 11.150 -87.085 1.00 96.25 194 ARG A N 1
ATOM 1509 C CA . ARG A 1 194 ? 55.382 12.256 -86.387 1.00 96.25 194 ARG A CA 1
ATOM 1510 C C . ARG A 1 194 ? 53.929 11.919 -86.038 1.00 96.25 194 ARG A C 1
ATOM 1512 O O . ARG A 1 194 ? 53.476 12.263 -84.952 1.00 96.25 194 ARG A O 1
ATOM 1519 N N . ARG A 1 195 ? 53.203 11.239 -86.931 1.00 97.44 195 ARG A N 1
ATOM 1520 C CA . ARG A 1 195 ? 51.819 10.798 -86.694 1.00 97.44 195 ARG A CA 1
ATOM 1521 C C . ARG A 1 195 ? 51.729 9.719 -85.611 1.00 97.44 195 ARG A C 1
ATOM 1523 O O . ARG A 1 195 ? 50.760 9.706 -84.858 1.00 97.44 195 ARG A O 1
ATOM 1530 N N . LEU A 1 196 ? 52.709 8.820 -85.538 1.00 97.12 196 LEU A N 1
ATOM 1531 C CA . LEU A 1 196 ? 52.803 7.796 -84.498 1.00 97.12 196 LEU A CA 1
ATOM 1532 C C . LEU A 1 196 ? 53.127 8.418 -83.136 1.00 97.12 196 LEU A C 1
ATOM 1534 O O . LEU A 1 196 ? 52.408 8.126 -82.192 1.00 97.12 196 LEU A O 1
ATOM 1538 N N . LEU A 1 197 ? 54.090 9.342 -83.058 1.00 97.12 197 LEU A N 1
ATOM 1539 C CA . LEU A 1 197 ? 54.404 10.088 -81.828 1.00 97.12 197 LEU A CA 1
ATOM 1540 C C . LEU A 1 197 ? 53.204 10.900 -81.306 1.00 97.12 197 LEU A C 1
ATOM 1542 O O . LEU A 1 197 ? 52.966 10.971 -80.105 1.00 97.12 197 LEU A O 1
ATOM 1546 N N . GLU A 1 198 ? 52.413 11.500 -82.200 1.00 96.19 198 GLU A N 1
ATOM 1547 C CA . GLU A 1 198 ? 51.193 12.218 -81.807 1.00 96.19 198 GLU A CA 1
ATOM 1548 C C . GLU A 1 198 ? 50.099 11.262 -81.294 1.00 96.19 198 GLU A C 1
ATOM 1550 O O . GLU A 1 198 ? 49.395 11.579 -80.338 1.00 96.19 198 GLU A O 1
ATO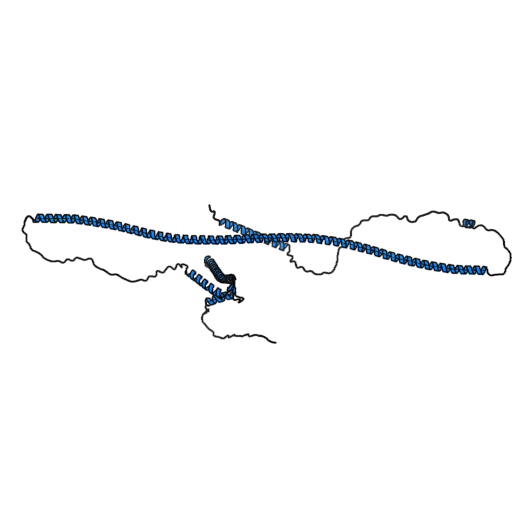M 1555 N N . LYS A 1 199 ? 49.982 10.059 -81.871 1.00 96.88 199 LYS A N 1
ATOM 1556 C CA . LYS A 1 199 ? 49.093 9.008 -81.347 1.00 96.88 199 LYS A CA 1
ATOM 1557 C C . LYS A 1 199 ? 49.568 8.446 -80.012 1.00 96.88 199 LYS A C 1
ATOM 1559 O O . LYS A 1 199 ? 48.733 8.173 -79.162 1.00 96.88 199 LYS A O 1
ATOM 1564 N N . GLU A 1 200 ? 50.872 8.261 -79.841 1.00 96.69 200 GLU A N 1
ATOM 1565 C CA . GLU A 1 200 ? 51.497 7.819 -78.593 1.00 96.69 200 GLU A CA 1
ATOM 1566 C C . GLU A 1 200 ? 51.164 8.812 -77.475 1.00 96.69 200 GLU A C 1
ATOM 1568 O O . GLU A 1 200 ? 50.512 8.426 -76.511 1.00 96.69 200 GLU A O 1
ATOM 1573 N N . ARG A 1 201 ? 51.400 10.113 -77.698 1.00 97.56 201 ARG A N 1
ATOM 1574 C CA . ARG A 1 201 ? 50.974 11.193 -76.791 1.00 97.56 201 ARG A CA 1
ATOM 1575 C C . ARG A 1 201 ? 49.470 11.177 -76.479 1.00 97.56 201 ARG A C 1
ATOM 1577 O O . ARG A 1 201 ? 49.070 11.452 -75.351 1.00 97.56 201 ARG A O 1
ATOM 1584 N N . GLN A 1 202 ? 48.615 10.902 -77.467 1.00 97.44 202 GLN A N 1
ATOM 1585 C CA . GLN A 1 202 ? 47.165 10.808 -77.244 1.00 97.44 202 GLN A CA 1
ATOM 1586 C C . GLN A 1 202 ? 46.782 9.569 -76.422 1.00 97.44 202 GLN A C 1
ATOM 1588 O O . GLN A 1 202 ? 45.850 9.636 -75.626 1.00 97.44 202 GLN A O 1
ATOM 1593 N N . LEU A 1 203 ? 47.485 8.447 -76.591 1.00 97.81 203 LEU A N 1
ATOM 1594 C CA . LEU A 1 203 ? 47.291 7.248 -75.777 1.00 97.81 203 LEU A CA 1
ATOM 1595 C C . LEU A 1 203 ? 47.796 7.452 -74.344 1.00 97.81 203 LEU A C 1
ATOM 1597 O O . LEU A 1 203 ? 47.091 7.047 -73.428 1.00 97.81 203 LEU A O 1
ATOM 1601 N N . GLU A 1 204 ? 48.931 8.129 -74.149 1.00 97.56 204 GLU A N 1
ATOM 1602 C CA . GLU A 1 204 ? 49.432 8.550 -72.831 1.00 97.56 204 GLU A CA 1
ATOM 1603 C C . GLU A 1 204 ? 48.400 9.429 -72.106 1.00 97.56 204 GLU A C 1
ATOM 1605 O O . GLU A 1 204 ? 47.956 9.081 -71.018 1.00 97.56 204 GLU A O 1
ATOM 1610 N N . ALA A 1 205 ? 47.911 10.499 -72.744 1.00 96.94 205 ALA A N 1
ATOM 1611 C CA . ALA A 1 205 ? 46.919 11.390 -72.136 1.00 96.94 205 ALA A CA 1
ATOM 1612 C C . ALA A 1 205 ? 45.584 10.687 -71.803 1.00 96.94 205 ALA A C 1
ATOM 1614 O O . ALA A 1 205 ? 44.956 10.985 -70.786 1.00 96.94 205 ALA A O 1
ATOM 1615 N N . ASN A 1 206 ? 45.145 9.741 -72.642 1.00 97.50 206 ASN A N 1
ATOM 1616 C CA . ASN A 1 206 ? 43.960 8.924 -72.366 1.00 97.50 206 ASN A CA 1
ATOM 1617 C C . ASN A 1 206 ? 44.205 7.913 -71.231 1.00 97.50 206 ASN A C 1
ATOM 1619 O O . ASN A 1 206 ? 43.287 7.641 -70.456 1.00 97.50 206 ASN A O 1
ATOM 1623 N N . LEU A 1 207 ? 45.419 7.357 -71.130 1.00 97.69 207 LEU A N 1
ATOM 1624 C CA . LEU A 1 207 ? 45.818 6.470 -70.040 1.00 97.69 207 LEU A CA 1
ATOM 1625 C C . LEU A 1 207 ? 45.798 7.237 -68.716 1.00 97.69 207 LEU A C 1
ATOM 1627 O O . LEU A 1 207 ? 45.062 6.829 -67.821 1.00 97.69 207 LEU A O 1
ATOM 1631 N N . ASP A 1 208 ? 46.482 8.382 -68.639 1.00 97.44 208 ASP A N 1
ATOM 1632 C CA . ASP A 1 208 ? 46.503 9.267 -67.466 1.00 97.44 208 ASP A CA 1
ATOM 1633 C C . ASP A 1 208 ? 45.077 9.610 -67.000 1.00 97.44 208 ASP A C 1
ATOM 1635 O O . ASP A 1 208 ? 44.733 9.416 -65.832 1.00 97.44 208 ASP A O 1
ATOM 1639 N N . GLN A 1 209 ? 44.202 10.026 -67.929 1.00 98.06 209 GLN A N 1
ATOM 1640 C CA . GLN A 1 209 ? 42.796 10.317 -67.631 1.00 98.06 209 GLN A CA 1
ATOM 1641 C C . GLN A 1 209 ? 42.042 9.087 -67.094 1.00 98.06 209 GLN A C 1
ATOM 1643 O O . GLN A 1 209 ? 41.232 9.208 -66.172 1.00 98.06 209 GLN A O 1
ATOM 1648 N N . SER A 1 210 ? 42.285 7.899 -67.657 1.00 97.38 210 SER A N 1
ATOM 1649 C CA . SER A 1 210 ? 41.651 6.659 -67.194 1.00 97.38 210 SER A CA 1
ATOM 1650 C C . SER A 1 210 ? 42.151 6.227 -65.811 1.00 97.38 210 SER A C 1
ATOM 1652 O O . SER A 1 210 ? 41.361 5.751 -64.995 1.00 97.38 210 SER A O 1
ATOM 1654 N N . GLU A 1 211 ? 43.429 6.460 -65.499 1.00 97.81 211 GLU A N 1
ATOM 1655 C CA . GLU A 1 211 ? 43.991 6.200 -64.177 1.00 97.81 211 GLU A CA 1
ATOM 1656 C C . GLU A 1 211 ? 43.466 7.189 -63.128 1.00 97.81 211 GLU A C 1
ATOM 1658 O O . GLU A 1 211 ? 43.167 6.787 -62.005 1.00 97.81 211 GLU A O 1
ATOM 1663 N N . GLU A 1 212 ? 43.304 8.473 -63.466 1.00 97.81 212 GLU A N 1
ATOM 1664 C CA . GLU A 1 212 ? 42.643 9.455 -62.593 1.00 97.81 212 GLU A CA 1
ATOM 1665 C C . GLU A 1 212 ? 41.194 9.058 -62.282 1.00 97.81 212 GLU A C 1
ATOM 1667 O O . GLU A 1 212 ? 40.785 9.085 -61.119 1.00 97.81 212 GLU A O 1
ATOM 1672 N N . GLN A 1 213 ? 40.432 8.616 -63.289 1.00 98.00 213 GLN A N 1
ATOM 1673 C CA . GLN A 1 213 ? 39.072 8.100 -63.096 1.00 98.00 213 GLN A CA 1
ATOM 1674 C C . GLN A 1 213 ? 39.051 6.841 -62.218 1.00 98.00 213 GLN A C 1
ATOM 1676 O O . GLN A 1 213 ? 38.205 6.729 -61.331 1.00 98.00 213 GLN A O 1
ATOM 1681 N N . LEU A 1 214 ? 39.995 5.915 -62.414 1.00 97.94 214 LEU A N 1
ATOM 1682 C CA . LEU A 1 214 ? 40.111 4.707 -61.596 1.00 97.94 214 LEU A CA 1
ATOM 1683 C C . LEU A 1 214 ? 40.450 5.042 -60.137 1.00 97.94 214 LEU A C 1
ATOM 1685 O O . LEU A 1 214 ? 39.815 4.501 -59.231 1.00 97.94 214 LEU A O 1
ATOM 1689 N N . ARG A 1 215 ? 41.380 5.977 -59.894 1.00 98.06 215 ARG A N 1
ATOM 1690 C CA . ARG A 1 215 ? 41.698 6.485 -58.545 1.00 98.06 215 ARG A CA 1
ATOM 1691 C C . ARG A 1 215 ? 40.471 7.127 -57.891 1.00 98.06 215 ARG A C 1
ATOM 1693 O O . ARG A 1 215 ? 40.176 6.819 -56.739 1.00 98.06 215 ARG A O 1
ATOM 1700 N N . ALA A 1 216 ? 39.729 7.962 -58.621 1.00 98.00 216 ALA A N 1
ATOM 1701 C CA . ALA A 1 216 ? 38.505 8.588 -58.121 1.00 98.00 216 ALA A CA 1
ATOM 1702 C C . ALA A 1 216 ? 37.455 7.537 -57.712 1.00 98.00 216 ALA A C 1
ATOM 1704 O O . ALA A 1 216 ? 36.997 7.543 -56.568 1.00 98.00 216 ALA A O 1
ATOM 1705 N N . LEU A 1 217 ? 37.155 6.571 -58.589 1.00 98.19 217 LEU A N 1
ATOM 1706 C CA . LEU A 1 217 ? 36.230 5.470 -58.295 1.00 98.19 217 LEU A CA 1
ATOM 1707 C C . LEU A 1 217 ? 36.701 4.605 -57.115 1.00 98.19 217 LEU A C 1
ATOM 1709 O O . LEU A 1 217 ? 35.882 4.162 -56.313 1.00 98.19 217 LEU A O 1
ATOM 1713 N N . GLN A 1 218 ? 38.010 4.385 -56.966 1.00 98.19 218 GLN A N 1
ATOM 1714 C CA . GLN A 1 218 ? 38.569 3.655 -55.827 1.00 98.19 218 GLN A CA 1
ATOM 1715 C C . GLN A 1 218 ? 38.357 4.410 -54.502 1.00 98.19 218 GLN A C 1
ATOM 1717 O O . GLN A 1 218 ? 38.010 3.782 -53.501 1.00 98.19 218 GLN A O 1
ATOM 1722 N N . THR A 1 219 ? 38.500 5.743 -54.494 1.00 97.81 219 THR A N 1
ATOM 1723 C CA . THR A 1 219 ? 38.205 6.574 -53.309 1.00 97.81 219 THR A CA 1
ATOM 1724 C C . THR A 1 219 ? 36.712 6.685 -52.997 1.00 97.81 219 THR A C 1
ATOM 1726 O O . THR A 1 219 ? 36.328 6.730 -51.829 1.00 97.81 219 THR A O 1
ATOM 1729 N N . GLU A 1 220 ? 35.848 6.684 -54.015 1.00 98.12 220 GLU A N 1
ATOM 1730 C CA . GLU A 1 220 ? 34.397 6.635 -53.818 1.00 98.12 220 GLU A CA 1
ATOM 1731 C C . GLU A 1 220 ? 33.977 5.282 -53.227 1.00 98.12 220 GLU A C 1
ATOM 1733 O O . GLU A 1 220 ? 33.233 5.237 -52.251 1.00 98.12 220 GLU A O 1
ATOM 1738 N N . ASN A 1 221 ? 34.523 4.178 -53.743 1.00 97.81 221 ASN A N 1
ATOM 1739 C CA . ASN A 1 221 ? 34.244 2.830 -53.254 1.00 97.81 221 ASN A CA 1
ATOM 1740 C C . ASN A 1 221 ? 34.678 2.649 -51.785 1.00 97.81 221 ASN A C 1
ATOM 1742 O O . ASN A 1 221 ? 33.881 2.190 -50.966 1.00 97.81 221 ASN A O 1
ATOM 1746 N N . SER A 1 222 ? 35.882 3.094 -51.400 1.00 98.00 222 SER A N 1
ATOM 1747 C CA . SER A 1 222 ? 36.309 3.037 -49.991 1.00 98.00 222 SER A CA 1
ATOM 1748 C C . SER A 1 222 ? 35.454 3.924 -49.071 1.00 98.00 222 SER A C 1
ATOM 1750 O O . SER A 1 222 ? 35.147 3.517 -47.948 1.00 98.00 222 SER A O 1
ATOM 1752 N N . SER A 1 223 ? 35.006 5.091 -49.549 1.00 98.44 223 SER A N 1
ATOM 1753 C CA . SER A 1 223 ? 34.057 5.954 -48.831 1.00 98.44 223 SER A CA 1
ATOM 1754 C C . SER A 1 223 ? 32.696 5.274 -48.633 1.00 98.44 223 SER A C 1
ATOM 1756 O O . SER A 1 223 ? 32.175 5.251 -47.518 1.00 98.44 223 SER A O 1
ATOM 1758 N N . LEU A 1 224 ? 32.140 4.655 -49.679 1.00 98.31 224 LEU A N 1
ATOM 1759 C CA . LEU A 1 224 ? 30.869 3.927 -49.618 1.00 98.31 224 LEU A CA 1
ATOM 1760 C C . LEU A 1 224 ? 30.944 2.699 -48.699 1.00 98.31 224 LEU A C 1
ATOM 1762 O O . LEU A 1 224 ? 30.006 2.450 -47.945 1.00 98.31 224 LEU A O 1
ATOM 1766 N N . LEU A 1 225 ? 32.061 1.964 -48.700 1.00 98.31 225 LEU A N 1
ATOM 1767 C CA . LEU A 1 225 ? 32.289 0.854 -47.768 1.00 98.31 225 LEU A CA 1
ATOM 1768 C C . LEU A 1 225 ? 32.329 1.334 -46.309 1.00 98.31 225 LEU A C 1
ATOM 1770 O O . LEU A 1 225 ? 31.705 0.715 -45.449 1.00 98.31 225 LEU A O 1
ATOM 1774 N N . SER A 1 226 ? 32.996 2.459 -46.033 1.00 98.25 226 SER A N 1
ATOM 1775 C CA . SER A 1 226 ? 33.021 3.068 -44.696 1.00 98.25 226 SER A CA 1
ATOM 1776 C C . SER A 1 226 ? 31.629 3.537 -44.248 1.00 98.25 226 SER A C 1
ATOM 1778 O O . SER A 1 226 ? 31.218 3.265 -43.118 1.00 98.25 226 SER A O 1
ATOM 1780 N N . GLN A 1 227 ? 30.854 4.158 -45.145 1.00 98.38 227 GLN A N 1
ATOM 1781 C CA . GLN A 1 227 ? 29.463 4.543 -44.878 1.00 98.38 227 GLN A CA 1
ATOM 1782 C C . GLN A 1 227 ? 28.575 3.323 -44.595 1.00 98.38 227 GLN A C 1
ATOM 1784 O O . GLN A 1 227 ? 27.797 3.343 -43.644 1.00 98.38 227 GLN A O 1
ATOM 1789 N N . LEU A 1 228 ? 28.720 2.239 -45.363 1.00 98.31 228 LEU A N 1
ATOM 1790 C CA . LEU A 1 228 ? 27.965 1.001 -45.163 1.00 98.31 228 LEU A CA 1
ATOM 1791 C C . LEU A 1 228 ? 28.290 0.347 -43.811 1.00 98.31 228 LEU A C 1
ATOM 1793 O O . LEU A 1 228 ? 27.372 -0.061 -43.101 1.00 98.31 228 LEU A O 1
ATOM 1797 N N . GLN A 1 229 ? 29.566 0.306 -43.417 1.00 98.31 229 GLN A N 1
ATOM 1798 C CA . GLN A 1 229 ? 29.984 -0.171 -42.092 1.00 98.31 229 GLN A CA 1
ATOM 1799 C C . GLN A 1 229 ? 29.416 0.703 -40.963 1.00 98.31 229 GLN A C 1
ATOM 1801 O O . GLN A 1 229 ? 28.913 0.177 -39.970 1.00 98.31 229 GLN A O 1
ATOM 1806 N N . SER A 1 230 ? 29.428 2.030 -41.125 1.00 98.25 230 SER A N 1
ATOM 1807 C CA . SER A 1 230 ? 28.819 2.959 -40.165 1.00 98.25 230 SER A CA 1
ATOM 1808 C C . SER A 1 230 ? 27.305 2.740 -40.039 1.00 98.25 230 SER A C 1
ATOM 1810 O O . SER A 1 230 ? 26.798 2.604 -38.927 1.00 98.25 230 SER A O 1
ATOM 1812 N N . MET A 1 231 ? 26.583 2.592 -41.155 1.00 97.88 231 MET A N 1
ATOM 1813 C CA . MET A 1 231 ? 25.148 2.281 -41.140 1.00 97.88 231 MET A CA 1
ATOM 1814 C C . MET A 1 231 ? 24.841 0.931 -40.477 1.00 97.88 231 MET A C 1
ATOM 1816 O O . MET A 1 231 ? 23.851 0.822 -39.758 1.00 97.88 231 MET A O 1
ATOM 1820 N N . GLN A 1 232 ? 25.685 -0.088 -40.667 1.00 98.00 232 GLN A N 1
ATOM 1821 C CA . GLN A 1 232 ? 25.550 -1.373 -39.969 1.00 98.00 232 GLN A CA 1
ATOM 1822 C C . GLN A 1 232 ? 25.727 -1.227 -38.450 1.00 98.00 232 GLN A C 1
ATOM 1824 O O . GLN A 1 232 ? 24.964 -1.823 -37.692 1.00 98.00 232 GLN A O 1
ATOM 1829 N N . GLN A 1 233 ? 26.676 -0.404 -37.992 1.00 97.75 233 GLN A N 1
ATOM 1830 C CA . GLN A 1 233 ? 26.852 -0.117 -36.564 1.00 97.75 233 GLN A CA 1
ATOM 1831 C C . GLN A 1 233 ? 25.652 0.637 -35.971 1.00 97.75 233 GLN A C 1
ATOM 1833 O O . GLN A 1 233 ? 25.204 0.296 -34.877 1.00 97.75 233 GLN A O 1
ATOM 1838 N N . GLU A 1 234 ? 25.090 1.617 -36.685 1.00 98.00 234 GLU A N 1
ATOM 1839 C CA . GLU A 1 234 ? 23.875 2.317 -36.240 1.00 98.00 234 GLU A CA 1
ATOM 1840 C C . GLU A 1 234 ? 22.650 1.388 -36.191 1.00 98.00 234 GLU A C 1
ATOM 1842 O O . GLU A 1 234 ? 21.874 1.451 -35.238 1.00 98.00 234 GLU A O 1
ATOM 1847 N N . LEU A 1 235 ? 22.497 0.461 -37.145 1.00 98.12 235 LEU A N 1
ATOM 1848 C CA . LEU A 1 235 ? 21.430 -0.549 -37.101 1.00 98.12 235 LEU A CA 1
ATOM 1849 C C . LEU A 1 235 ? 21.527 -1.435 -35.849 1.00 98.12 235 LEU A C 1
ATOM 1851 O O . LEU A 1 235 ? 20.515 -1.652 -35.184 1.00 98.12 235 LEU A O 1
ATOM 1855 N N . LEU A 1 236 ? 22.730 -1.881 -35.471 1.00 97.81 236 LEU A N 1
ATOM 1856 C CA . LEU A 1 236 ? 22.931 -2.658 -34.241 1.00 97.81 236 LEU A CA 1
ATOM 1857 C C . LEU A 1 236 ? 22.547 -1.865 -32.979 1.00 97.81 236 LEU A C 1
ATOM 1859 O O . LEU A 1 236 ? 21.949 -2.434 -32.065 1.00 97.81 236 LEU A O 1
ATOM 1863 N N . LYS A 1 237 ? 22.814 -0.551 -32.935 1.00 97.62 237 LYS A N 1
ATOM 1864 C CA . LYS A 1 237 ? 22.357 0.321 -31.835 1.00 97.62 237 LYS A CA 1
ATOM 1865 C C . LYS A 1 237 ? 20.830 0.411 -31.779 1.00 97.62 237 LYS A C 1
ATOM 1867 O O . LYS A 1 237 ? 20.259 0.309 -30.695 1.00 97.62 237 LYS A O 1
ATOM 1872 N N . VAL A 1 238 ? 20.159 0.544 -32.927 1.00 98.06 238 VAL A N 1
ATOM 1873 C CA . VAL A 1 238 ? 18.685 0.553 -33.000 1.00 98.06 238 VAL A CA 1
ATOM 1874 C C . VAL A 1 238 ? 18.094 -0.763 -32.487 1.00 98.06 238 VAL A C 1
ATOM 1876 O O . VAL A 1 238 ? 17.114 -0.737 -31.744 1.00 98.06 238 VAL A O 1
ATOM 1879 N N . GLU A 1 239 ? 18.702 -1.912 -32.798 1.00 97.75 239 GLU A N 1
ATOM 1880 C CA . GLU A 1 239 ? 18.258 -3.191 -32.231 1.00 97.75 239 GLU A CA 1
ATOM 1881 C C . GLU A 1 239 ? 18.410 -3.252 -30.703 1.00 97.75 239 GLU A C 1
ATOM 1883 O O . GLU A 1 239 ? 17.559 -3.831 -30.029 1.00 97.75 239 GLU A O 1
ATOM 1888 N N . VAL A 1 240 ? 19.486 -2.693 -30.132 1.00 97.94 240 VAL A N 1
ATOM 1889 C CA . VAL A 1 240 ? 19.660 -2.615 -28.669 1.00 97.94 240 VAL A CA 1
ATOM 1890 C C . VAL A 1 240 ? 18.547 -1.767 -28.052 1.00 97.94 240 VAL A C 1
ATOM 1892 O O . VAL A 1 240 ? 17.873 -2.237 -27.139 1.00 97.94 240 VAL A O 1
ATOM 1895 N N . VAL A 1 241 ? 18.260 -0.595 -28.623 1.00 97.88 241 VAL A N 1
ATOM 1896 C CA . VAL A 1 241 ? 17.187 0.299 -28.158 1.00 97.88 241 VAL A CA 1
ATOM 1897 C C . VAL A 1 241 ? 15.801 -0.362 -28.252 1.00 97.88 241 VAL A C 1
ATOM 1899 O O . VAL A 1 241 ? 14.986 -0.206 -27.345 1.00 97.88 241 VAL A O 1
ATOM 1902 N N . GLU A 1 242 ? 15.508 -1.150 -29.295 1.00 97.88 242 GLU A N 1
ATOM 1903 C CA . GLU A 1 242 ? 14.247 -1.915 -29.382 1.00 97.88 242 GLU A CA 1
ATOM 1904 C C . GLU A 1 242 ? 14.156 -3.042 -28.332 1.00 97.88 242 GLU A C 1
ATOM 1906 O O . GLU A 1 242 ? 13.071 -3.292 -27.791 1.00 97.88 242 GLU A O 1
ATOM 1911 N N . ARG A 1 243 ? 15.277 -3.691 -27.973 1.00 97.75 243 ARG A N 1
ATOM 1912 C CA . ARG A 1 243 ? 15.324 -4.656 -26.855 1.00 97.75 243 ARG A CA 1
ATOM 1913 C C . ARG A 1 243 ? 15.089 -3.960 -25.512 1.00 97.75 243 ARG A C 1
ATOM 1915 O O . ARG A 1 243 ? 14.252 -4.420 -24.738 1.00 97.75 243 ARG A O 1
ATOM 1922 N N . GLU A 1 244 ? 15.757 -2.836 -25.257 1.00 97.44 244 GLU A N 1
ATOM 1923 C CA . GLU A 1 244 ? 15.586 -2.028 -24.040 1.00 97.44 244 GLU A CA 1
ATOM 1924 C C . GLU A 1 244 ? 14.144 -1.530 -23.893 1.00 97.44 244 GLU A C 1
ATOM 1926 O O . GLU A 1 244 ? 13.512 -1.754 -22.864 1.00 97.44 244 GLU A O 1
ATOM 1931 N N . LYS A 1 245 ? 13.573 -0.949 -24.953 1.00 97.69 245 LYS A N 1
ATOM 1932 C CA . LYS A 1 245 ? 12.162 -0.540 -25.038 1.00 97.69 245 LYS A CA 1
ATOM 1933 C C . LYS A 1 245 ? 11.205 -1.694 -24.726 1.00 97.69 245 LYS A C 1
ATOM 1935 O O . LYS A 1 245 ? 10.230 -1.499 -24.001 1.00 97.69 245 LYS A O 1
ATOM 1940 N N . SER A 1 246 ? 11.483 -2.892 -25.243 1.00 97.75 246 SER A N 1
ATOM 1941 C CA . SER A 1 246 ? 10.682 -4.092 -24.967 1.00 97.75 246 SER A CA 1
ATOM 1942 C C . SER A 1 246 ? 10.791 -4.532 -23.502 1.00 97.75 246 SER A C 1
ATOM 1944 O O . SER A 1 246 ? 9.774 -4.864 -22.892 1.00 97.75 246 SER A O 1
ATOM 1946 N N . SER A 1 247 ? 11.993 -4.466 -22.919 1.00 98.00 247 SER A N 1
ATOM 1947 C CA . SER A 1 247 ? 12.240 -4.741 -21.498 1.00 98.00 247 SER A CA 1
ATOM 1948 C C . SER A 1 247 ? 11.525 -3.734 -20.593 1.00 98.00 247 SER A C 1
ATOM 1950 O O . SER A 1 247 ? 10.804 -4.133 -19.685 1.00 98.00 247 SER A O 1
ATOM 1952 N N . VAL A 1 248 ? 11.642 -2.432 -20.872 1.00 98.19 248 VAL A N 1
ATOM 1953 C CA . VAL A 1 248 ? 10.960 -1.365 -20.119 1.00 98.19 248 VAL A CA 1
ATOM 1954 C C . VAL A 1 248 ? 9.440 -1.518 -20.209 1.00 98.19 248 VAL A C 1
ATOM 1956 O O . VAL A 1 248 ? 8.751 -1.391 -19.200 1.00 98.19 248 VAL A O 1
ATOM 1959 N N . ALA A 1 249 ? 8.899 -1.868 -21.381 1.00 98.31 249 ALA A N 1
ATOM 1960 C CA . ALA A 1 249 ? 7.472 -2.150 -21.543 1.00 98.31 249 ALA A CA 1
ATOM 1961 C C . ALA A 1 249 ? 7.015 -3.429 -20.814 1.00 98.31 249 ALA A C 1
ATOM 1963 O O . ALA A 1 249 ? 5.833 -3.568 -20.496 1.00 98.31 249 ALA A O 1
ATOM 1964 N N . GLN A 1 250 ? 7.905 -4.389 -20.553 1.00 98.19 250 GLN A N 1
ATOM 1965 C CA . GLN A 1 250 ? 7.614 -5.517 -19.668 1.00 98.19 250 GLN A CA 1
ATOM 1966 C C . GLN A 1 250 ? 7.610 -5.075 -18.200 1.00 98.19 250 GLN A C 1
ATOM 1968 O O . GLN A 1 250 ? 6.590 -5.254 -17.540 1.00 98.19 250 GLN A O 1
ATOM 1973 N N . SER A 1 251 ? 8.676 -4.426 -17.723 1.00 98.00 251 SER A N 1
ATOM 1974 C CA . SER A 1 251 ? 8.770 -3.950 -16.336 1.00 98.00 251 SER A CA 1
ATOM 1975 C C . SER A 1 251 ? 7.641 -2.983 -15.963 1.00 98.00 251 SER A C 1
ATOM 1977 O O . SER A 1 251 ? 7.123 -3.052 -14.854 1.00 98.00 251 SER A O 1
ATOM 1979 N N . LEU A 1 252 ? 7.192 -2.132 -16.896 1.00 98.31 252 LEU A N 1
ATOM 1980 C CA . LEU A 1 252 ? 6.031 -1.262 -16.690 1.00 98.31 252 LEU A CA 1
ATOM 1981 C C . LEU A 1 252 ? 4.750 -2.066 -16.422 1.00 98.31 252 LEU A C 1
ATOM 1983 O O . LEU A 1 252 ? 4.042 -1.765 -15.470 1.00 98.31 252 LEU A O 1
ATOM 1987 N N . ARG A 1 253 ? 4.472 -3.113 -17.212 1.00 98.12 253 ARG A N 1
ATOM 1988 C CA . ARG A 1 253 ? 3.288 -3.976 -17.022 1.00 98.12 253 ARG A CA 1
ATOM 1989 C C . ARG A 1 253 ? 3.357 -4.785 -15.728 1.00 98.12 253 ARG A C 1
ATOM 1991 O O . ARG A 1 253 ? 2.331 -5.024 -15.096 1.00 98.12 253 ARG A O 1
ATOM 1998 N N . GLU A 1 254 ? 4.555 -5.212 -15.336 1.00 98.00 254 GLU A N 1
ATOM 1999 C CA . GLU A 1 254 ? 4.784 -5.888 -14.057 1.00 98.00 254 GLU A CA 1
ATOM 2000 C C . GLU A 1 254 ? 4.506 -4.938 -12.881 1.00 98.00 254 GLU A C 1
ATOM 2002 O O . GLU A 1 254 ? 3.779 -5.311 -11.960 1.00 98.00 254 GLU A O 1
ATOM 2007 N N . GLU A 1 255 ? 4.992 -3.694 -12.935 1.00 97.12 255 GLU A N 1
ATOM 2008 C CA . GLU A 1 255 ? 4.747 -2.695 -11.889 1.00 97.12 255 GLU A CA 1
ATOM 2009 C C . GLU A 1 255 ? 3.282 -2.221 -11.861 1.00 97.12 255 GLU A C 1
ATOM 2011 O O . GLU A 1 255 ? 2.696 -2.128 -10.786 1.00 97.12 255 GLU A O 1
ATOM 2016 N N . GLU A 1 256 ? 2.632 -2.035 -13.016 1.00 97.94 256 GLU A N 1
ATOM 2017 C CA . GLU A 1 256 ? 1.183 -1.783 -13.109 1.00 97.94 256 GLU A CA 1
ATOM 2018 C C . GLU A 1 256 ? 0.371 -2.892 -12.415 1.00 97.94 256 GLU A C 1
ATOM 2020 O O . GLU A 1 256 ? -0.567 -2.600 -11.669 1.00 97.94 256 GLU A O 1
ATOM 2025 N N . GLY A 1 257 ? 0.758 -4.160 -12.601 1.00 98.06 257 GLY A N 1
ATOM 2026 C CA . GLY A 1 257 ? 0.161 -5.300 -11.901 1.00 98.06 257 GLY A CA 1
ATOM 2027 C C . GLY A 1 257 ? 0.393 -5.262 -10.386 1.00 98.06 257 GLY A C 1
ATOM 2028 O O . GLY A 1 257 ? -0.531 -5.518 -9.611 1.00 98.06 257 GLY A O 1
ATOM 2029 N N . ARG A 1 258 ? 1.595 -4.877 -9.934 1.00 97.81 258 ARG A N 1
ATOM 2030 C CA . ARG A 1 258 ? 1.902 -4.694 -8.501 1.00 97.81 258 ARG A CA 1
ATOM 2031 C C . ARG A 1 258 ? 1.080 -3.559 -7.890 1.00 97.81 258 ARG A C 1
ATOM 2033 O O . ARG A 1 258 ? 0.532 -3.735 -6.802 1.00 97.81 258 ARG A O 1
ATOM 2040 N N . CYS A 1 259 ? 0.931 -2.434 -8.589 1.00 97.56 259 CYS A N 1
ATOM 2041 C CA . CYS A 1 259 ? 0.083 -1.323 -8.161 1.00 97.56 259 CYS A CA 1
ATOM 2042 C C . CYS A 1 259 ? -1.391 -1.737 -8.028 1.00 97.56 259 CYS A C 1
ATOM 2044 O O . CYS A 1 259 ? -2.020 -1.382 -7.032 1.00 97.56 259 CYS A O 1
ATOM 2046 N N . GLN A 1 260 ? -1.926 -2.520 -8.972 1.00 98.38 260 GLN A N 1
ATOM 2047 C CA . GLN A 1 260 ? -3.298 -3.043 -8.897 1.00 98.38 260 GLN A CA 1
ATOM 2048 C C . GLN A 1 260 ? -3.494 -3.944 -7.668 1.00 98.38 260 GLN A C 1
ATOM 2050 O O . GLN A 1 260 ? -4.404 -3.703 -6.878 1.00 98.38 260 GLN A O 1
ATOM 2055 N N . LEU A 1 261 ? -2.593 -4.905 -7.431 1.00 98.12 261 LEU A N 1
ATOM 2056 C CA . LEU A 1 261 ? -2.649 -5.782 -6.251 1.00 98.12 261 LEU A CA 1
ATOM 2057 C C . LEU A 1 261 ? -2.536 -5.006 -4.926 1.00 98.12 261 LEU A C 1
ATOM 2059 O O . LEU A 1 261 ? -3.219 -5.325 -3.950 1.00 98.12 261 LEU A O 1
ATOM 2063 N N . LEU A 1 262 ? -1.697 -3.965 -4.877 1.00 97.94 262 LEU A N 1
ATOM 2064 C CA . LEU A 1 262 ? -1.597 -3.077 -3.715 1.00 97.94 262 LEU A CA 1
ATOM 2065 C C . LEU A 1 262 ? -2.878 -2.258 -3.506 1.00 97.94 262 LEU A C 1
ATOM 2067 O O . LEU A 1 262 ? -3.295 -2.085 -2.359 1.00 97.94 262 LEU A O 1
ATOM 2071 N N . GLN A 1 263 ? -3.527 -1.795 -4.578 1.00 97.81 263 GLN A N 1
ATOM 2072 C CA . GLN A 1 263 ? -4.809 -1.097 -4.494 1.00 97.81 263 GLN A CA 1
ATOM 2073 C C . GLN A 1 263 ? -5.922 -2.028 -3.991 1.00 97.81 263 GLN A C 1
ATOM 2075 O O . GLN A 1 263 ? -6.618 -1.669 -3.043 1.00 97.81 263 GLN A O 1
ATOM 2080 N N . GLU A 1 264 ? -6.058 -3.234 -4.550 1.00 98.19 264 GLU A N 1
ATOM 2081 C CA . GLU A 1 264 ? -7.034 -4.236 -4.095 1.00 98.19 264 GLU A CA 1
ATOM 2082 C C . GLU A 1 264 ? -6.830 -4.596 -2.614 1.00 98.19 264 GLU A C 1
ATOM 2084 O O . GLU A 1 264 ? -7.787 -4.644 -1.836 1.00 98.19 264 GLU A O 1
ATOM 2089 N N . SER A 1 265 ? -5.574 -4.775 -2.193 1.00 98.06 265 SER A N 1
ATOM 2090 C CA . SER A 1 265 ? -5.206 -5.016 -0.793 1.00 98.06 265 SER A CA 1
ATOM 2091 C C . SER A 1 265 ? -5.576 -3.837 0.118 1.00 98.06 265 SER A C 1
ATOM 2093 O O . SER A 1 265 ? -6.178 -4.029 1.179 1.00 98.06 265 SER A O 1
ATOM 2095 N N . ALA A 1 266 ? -5.293 -2.600 -0.303 1.00 97.88 266 ALA A N 1
ATOM 2096 C CA . ALA A 1 266 ? -5.656 -1.395 0.442 1.00 97.88 266 ALA A CA 1
ATOM 2097 C C . ALA A 1 266 ? -7.180 -1.203 0.542 1.00 97.88 266 ALA A C 1
ATOM 2099 O O . ALA A 1 266 ? -7.691 -0.827 1.600 1.00 97.88 266 ALA A O 1
ATOM 2100 N N . GLU A 1 267 ? -7.927 -1.497 -0.525 1.00 98.31 267 GLU A N 1
ATOM 2101 C CA . GLU A 1 267 ? -9.389 -1.462 -0.520 1.00 98.31 267 GLU A CA 1
ATOM 2102 C C . GLU A 1 267 ? -9.980 -2.533 0.403 1.00 98.31 267 GLU A C 1
ATOM 2104 O O . GLU A 1 267 ? -10.873 -2.216 1.195 1.00 98.31 267 GLU A O 1
ATOM 2109 N N . LYS A 1 268 ? -9.432 -3.756 0.390 1.00 98.31 268 LYS A N 1
ATOM 2110 C CA . LYS A 1 268 ? -9.803 -4.832 1.318 1.00 98.31 268 LYS A CA 1
ATOM 2111 C C . LYS A 1 268 ? -9.560 -4.432 2.778 1.00 98.31 268 LYS A C 1
ATOM 2113 O O . LYS A 1 268 ? -10.499 -4.460 3.572 1.00 98.31 268 LYS A O 1
ATOM 2118 N N . MET A 1 269 ? -8.354 -3.972 3.121 1.00 97.94 269 MET A N 1
ATOM 2119 C CA . MET A 1 269 ? -8.037 -3.497 4.479 1.00 97.94 269 MET A CA 1
ATOM 2120 C C . MET A 1 269 ? -8.940 -2.332 4.912 1.00 97.94 269 MET A C 1
ATOM 2122 O O . MET A 1 269 ? -9.324 -2.234 6.077 1.00 97.94 269 MET A O 1
ATOM 2126 N N . ARG A 1 270 ? -9.332 -1.448 3.984 1.00 98.44 270 ARG A N 1
ATOM 2127 C CA . ARG A 1 270 ? -10.277 -0.357 4.265 1.00 98.44 270 ARG A CA 1
ATOM 2128 C C . ARG A 1 270 ? -11.685 -0.874 4.581 1.00 98.44 270 ARG A C 1
ATOM 2130 O O . ARG A 1 270 ? -12.356 -0.292 5.434 1.00 98.44 270 ARG A O 1
ATOM 2137 N N . LEU A 1 271 ? -12.146 -1.935 3.916 1.00 98.44 271 LEU A N 1
ATOM 2138 C CA . LEU A 1 271 ? -13.427 -2.582 4.222 1.00 98.44 271 LEU A CA 1
ATOM 2139 C C . LEU A 1 271 ? -13.392 -3.262 5.598 1.00 98.44 271 LEU A C 1
ATOM 2141 O O . LEU A 1 271 ? -14.277 -3.001 6.411 1.00 98.44 271 LEU A O 1
ATOM 2145 N N . GLU A 1 272 ? -12.337 -4.023 5.899 1.00 98.44 272 GLU A N 1
ATOM 2146 C CA . GLU A 1 272 ? -12.119 -4.665 7.207 1.00 98.44 272 GLU A CA 1
ATOM 2147 C C . GLU A 1 272 ? -12.033 -3.631 8.351 1.00 98.44 272 GLU A C 1
ATOM 2149 O O . GLU A 1 272 ? -12.642 -3.798 9.408 1.00 98.44 272 GLU A O 1
ATOM 2154 N N . LEU A 1 273 ? -11.367 -2.492 8.129 1.00 98.44 273 LEU A N 1
ATOM 2155 C CA . LEU A 1 273 ? -11.326 -1.390 9.096 1.00 98.44 273 LEU A CA 1
ATOM 2156 C C . LEU A 1 273 ? -12.712 -0.766 9.339 1.00 98.44 273 LEU A C 1
ATOM 2158 O O . LEU A 1 273 ? -13.033 -0.384 10.467 1.00 98.44 273 LEU A O 1
ATOM 2162 N N . ASN A 1 274 ? -13.534 -0.635 8.295 1.00 98.19 274 ASN A N 1
ATOM 2163 C CA . ASN A 1 274 ? -14.899 -0.119 8.416 1.00 98.19 274 ASN A CA 1
ATOM 2164 C C . ASN A 1 274 ? -15.826 -1.112 9.136 1.00 98.19 274 ASN A C 1
ATOM 2166 O O . ASN A 1 274 ? -16.688 -0.684 9.903 1.00 98.19 274 ASN A O 1
ATOM 2170 N N . GLU A 1 275 ? -15.624 -2.415 8.931 1.00 98.38 275 GLU A N 1
ATOM 2171 C CA . GLU A 1 275 ? -16.288 -3.500 9.660 1.00 98.38 275 GLU A CA 1
ATOM 2172 C C . GLU A 1 275 ? -15.984 -3.421 11.161 1.00 98.38 275 GLU A C 1
ATOM 2174 O O . GLU A 1 275 ? -16.895 -3.201 11.961 1.00 98.38 275 GLU A O 1
ATOM 2179 N N . ALA A 1 276 ? -14.701 -3.448 11.534 1.00 98.12 276 ALA A N 1
ATOM 2180 C CA . ALA A 1 276 ? -14.268 -3.354 12.927 1.00 98.12 276 ALA A CA 1
ATOM 2181 C C . ALA A 1 276 ? -14.751 -2.057 13.608 1.00 98.12 276 ALA A C 1
ATOM 2183 O O . ALA A 1 276 ? -15.178 -2.067 14.763 1.00 98.12 276 ALA A O 1
ATOM 2184 N N . ARG A 1 277 ? -14.758 -0.921 12.892 1.00 98.44 277 ARG A N 1
ATOM 2185 C CA . ARG A 1 277 ? -15.327 0.346 13.397 1.00 98.44 277 ARG A CA 1
ATOM 2186 C C . ARG A 1 277 ? -16.825 0.247 13.688 1.00 98.44 277 ARG A C 1
ATOM 2188 O O . ARG A 1 277 ? -17.283 0.835 14.667 1.00 98.44 277 ARG A O 1
ATOM 2195 N N . ARG A 1 278 ? -17.581 -0.473 12.855 1.00 98.44 278 ARG A N 1
ATOM 2196 C CA . ARG A 1 278 ? -19.022 -0.701 13.033 1.00 98.44 278 ARG A CA 1
ATOM 2197 C C . ARG A 1 278 ? -19.292 -1.569 14.261 1.00 98.44 278 ARG A C 1
ATOM 2199 O O . ARG A 1 278 ? -20.152 -1.223 15.065 1.00 98.44 278 ARG A O 1
ATOM 2206 N N . GLU A 1 279 ? -18.527 -2.646 14.426 1.00 98.44 279 GLU A N 1
ATOM 2207 C CA . GLU A 1 279 ? -18.615 -3.550 15.580 1.00 98.44 279 GLU A CA 1
ATOM 2208 C C . GLU A 1 279 ? -18.269 -2.834 16.888 1.00 98.44 279 GLU A C 1
ATOM 2210 O O . GLU A 1 279 ? -19.053 -2.872 17.833 1.00 98.44 279 GLU A O 1
ATOM 2215 N N . VAL A 1 280 ? -17.163 -2.082 16.925 1.00 98.38 280 VAL A N 1
ATOM 2216 C CA . VAL A 1 280 ? -16.797 -1.239 18.079 1.00 98.38 280 VAL A CA 1
ATOM 2217 C C . VAL A 1 280 ? -17.879 -0.193 18.376 1.00 98.38 280 VAL A C 1
ATOM 2219 O O . VAL A 1 280 ? -18.142 0.096 19.542 1.00 98.38 280 VAL A O 1
ATOM 2222 N N . GLY A 1 281 ? -18.535 0.357 17.349 1.00 98.44 281 GLY A N 1
ATOM 2223 C CA . GLY A 1 281 ? -19.696 1.235 17.512 1.00 98.44 281 GLY A CA 1
ATOM 2224 C C . GLY A 1 281 ? -20.869 0.540 18.211 1.00 98.44 281 GLY A C 1
ATOM 2225 O O . GLY A 1 281 ? -21.381 1.060 19.201 1.00 98.44 281 GLY A O 1
ATOM 2226 N N . GLY A 1 282 ? -21.246 -0.656 17.746 1.00 98.50 282 GLY A N 1
ATOM 2227 C CA . GLY A 1 282 ? -22.315 -1.463 18.343 1.00 98.50 282 GLY A CA 1
ATOM 2228 C C . GLY A 1 282 ? -22.009 -1.910 19.776 1.00 98.50 282 GLY A C 1
ATOM 2229 O O . GLY A 1 282 ? -22.856 -1.772 20.655 1.00 98.50 282 GLY A O 1
ATOM 2230 N N . LEU A 1 283 ? -20.780 -2.361 20.046 1.00 98.38 283 LEU A N 1
ATOM 2231 C CA . LEU A 1 283 ? -20.339 -2.743 21.393 1.00 98.38 283 LEU A CA 1
ATOM 2232 C C . LEU A 1 283 ? -20.361 -1.556 22.365 1.00 98.38 283 LEU A C 1
ATOM 2234 O O . LEU A 1 283 ? -20.788 -1.712 23.504 1.00 98.38 283 LEU A O 1
ATOM 2238 N N . ARG A 1 284 ? -19.958 -0.357 21.922 1.00 98.38 284 ARG A N 1
ATOM 2239 C CA . ARG A 1 284 ? -20.055 0.868 22.737 1.00 98.38 284 ARG A CA 1
ATOM 2240 C C . ARG A 1 284 ? -21.498 1.260 23.040 1.00 98.38 284 ARG A C 1
ATOM 2242 O O . ARG A 1 284 ? -21.765 1.730 24.141 1.00 98.38 284 ARG A O 1
ATOM 2249 N N . GLN A 1 285 ? -22.414 1.072 22.091 1.00 98.25 285 GLN A N 1
ATOM 2250 C CA . GLN A 1 285 ? -23.836 1.307 22.332 1.00 98.25 285 GLN A CA 1
ATOM 2251 C C . GLN A 1 285 ? -24.396 0.300 23.346 1.00 98.25 285 GLN A C 1
ATOM 2253 O O . GLN A 1 285 ? -24.994 0.718 24.331 1.00 98.25 285 GLN A O 1
ATOM 2258 N N . SER A 1 286 ? -24.131 -0.997 23.162 1.00 98.38 286 SER A N 1
ATOM 2259 C CA . SER A 1 286 ? -24.580 -2.046 24.088 1.00 98.38 286 SER A CA 1
ATOM 2260 C C . SER A 1 286 ? -23.999 -1.878 25.499 1.00 98.38 286 SER A C 1
ATOM 2262 O O . SER A 1 286 ? -24.715 -2.080 26.476 1.00 98.38 286 SER A O 1
ATOM 2264 N N . LEU A 1 287 ? -22.738 -1.440 25.622 1.00 98.00 287 LEU A N 1
ATOM 2265 C CA . LEU A 1 287 ? -22.135 -1.090 26.911 1.00 98.00 287 LEU A CA 1
ATOM 2266 C C . LEU A 1 287 ? -22.910 0.043 27.597 1.00 98.00 287 LEU A C 1
ATOM 2268 O O . LEU A 1 287 ? -23.273 -0.094 28.760 1.00 98.00 287 LEU A O 1
ATOM 2272 N N . LYS A 1 288 ? -23.213 1.125 26.867 1.00 98.19 288 LYS A N 1
ATOM 2273 C CA . LYS A 1 288 ? -23.974 2.267 27.393 1.00 98.19 288 LYS A CA 1
ATOM 2274 C C . LYS A 1 288 ? -25.395 1.876 27.809 1.00 98.19 288 LYS A C 1
ATOM 2276 O O . LYS A 1 288 ? -25.876 2.333 28.838 1.00 98.19 288 LYS A O 1
ATOM 2281 N N . GLU A 1 289 ? -26.062 1.029 27.029 1.00 98.19 289 GLU A N 1
ATOM 2282 C CA . GLU A 1 289 ? -27.393 0.504 27.361 1.00 98.19 289 GLU A CA 1
ATOM 2283 C C . GLU A 1 289 ? -27.354 -0.335 28.653 1.00 98.19 289 GLU A C 1
ATOM 2285 O O . GLU A 1 289 ? -28.202 -0.145 29.524 1.00 98.19 289 GLU A O 1
ATOM 2290 N N . GLY A 1 290 ? -26.325 -1.173 28.835 1.00 98.38 290 GLY A N 1
ATOM 2291 C CA . GLY A 1 290 ? -26.106 -1.929 30.074 1.00 98.38 290 GLY A CA 1
ATOM 2292 C C . GLY A 1 290 ? -25.716 -1.063 31.282 1.00 98.38 290 GLY A C 1
ATOM 2293 O O . GLY A 1 290 ? -26.122 -1.356 32.405 1.00 98.38 290 GLY A O 1
ATOM 2294 N N . GLU A 1 291 ? -24.973 0.029 31.077 1.00 98.12 291 GLU A N 1
ATOM 2295 C CA . GLU A 1 291 ? -24.702 1.034 32.117 1.00 98.12 291 GLU A CA 1
ATOM 2296 C C . GLU A 1 291 ? -25.992 1.755 32.545 1.00 98.12 291 GLU A C 1
ATOM 2298 O O . GLU A 1 291 ? -26.254 1.879 33.741 1.00 98.12 291 GLU A O 1
ATOM 2303 N N . GLU A 1 292 ? -26.842 2.159 31.594 1.00 98.00 292 GLU A N 1
AT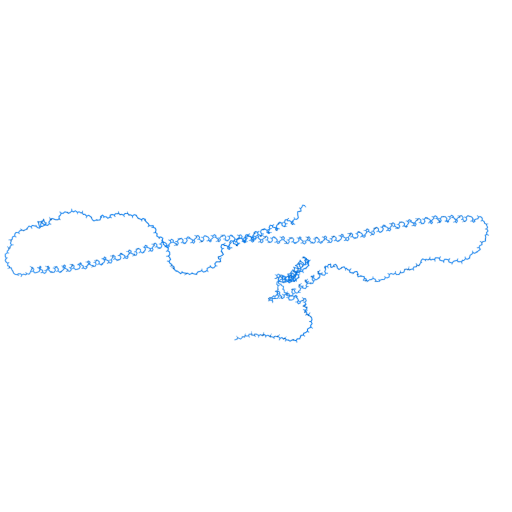OM 2304 C CA . GLU A 1 292 ? -28.146 2.781 31.871 1.00 98.00 292 GLU A CA 1
ATOM 2305 C C . GLU A 1 292 ? -29.153 1.828 32.540 1.00 98.00 292 GLU A C 1
ATOM 2307 O O . GLU A 1 292 ? -30.041 2.284 33.264 1.00 98.00 292 GLU A O 1
ATOM 2312 N N . GLU A 1 293 ? -29.063 0.520 32.294 1.00 97.94 293 GLU A N 1
ATOM 2313 C CA . GLU A 1 293 ? -29.867 -0.498 32.983 1.00 97.94 293 GLU A CA 1
ATOM 2314 C C . GLU A 1 293 ? -29.368 -0.720 34.418 1.00 97.94 293 GLU A C 1
ATOM 2316 O O . GLU A 1 293 ? -30.147 -0.605 35.364 1.00 97.94 293 GLU A O 1
ATOM 2321 N N . ARG A 1 294 ? -28.053 -0.890 34.604 1.00 97.75 294 ARG A N 1
ATOM 2322 C CA . ARG A 1 294 ? -27.412 -1.006 35.924 1.00 97.75 294 ARG A CA 1
ATOM 2323 C C . ARG A 1 294 ? -27.666 0.217 36.816 1.00 97.75 294 ARG A C 1
ATOM 2325 O O . ARG A 1 294 ? -27.889 0.065 38.014 1.00 97.75 294 ARG A O 1
ATOM 2332 N N . GLU A 1 295 ? -27.642 1.424 36.254 1.00 98.06 295 GLU A N 1
ATOM 2333 C CA . GLU A 1 295 ? -27.978 2.672 36.958 1.00 98.06 295 GLU A CA 1
ATOM 2334 C C . GLU A 1 295 ? -29.418 2.630 37.509 1.00 98.06 295 GLU A C 1
ATOM 2336 O O . GLU A 1 295 ? -29.651 2.984 38.665 1.00 98.06 295 GLU A O 1
ATOM 2341 N N . LYS A 1 296 ? -30.385 2.120 36.729 1.00 98.00 296 LYS A N 1
ATOM 2342 C CA . LYS A 1 296 ? -31.780 1.950 37.179 1.00 98.00 296 LYS A CA 1
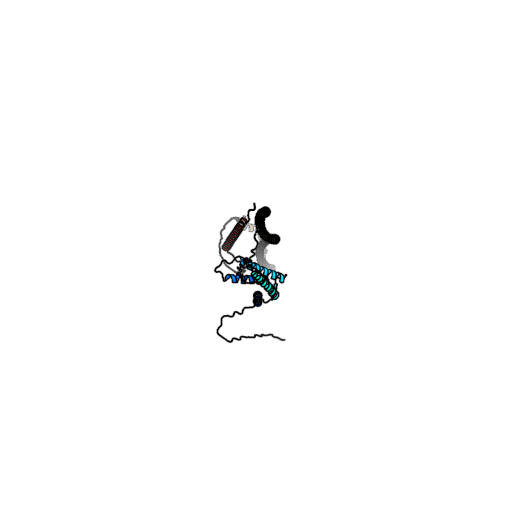ATOM 2343 C C . LYS A 1 296 ? -31.897 0.896 38.277 1.00 98.00 296 LYS A C 1
ATOM 2345 O O . LYS A 1 296 ? -32.549 1.160 39.281 1.00 98.00 296 LYS A O 1
ATOM 2350 N N . GLU A 1 297 ? -31.233 -0.252 38.139 1.00 97.81 297 GLU A N 1
ATOM 2351 C CA . GLU A 1 297 ? -31.205 -1.288 39.184 1.00 97.81 297 GLU A CA 1
ATOM 2352 C C . GLU A 1 297 ? -30.618 -0.756 40.504 1.00 97.81 297 GLU A C 1
ATOM 2354 O O . GLU A 1 297 ? -31.126 -1.054 41.589 1.00 97.81 297 GLU A O 1
ATOM 2359 N N . LEU A 1 298 ? -29.578 0.082 40.439 1.00 97.56 298 LEU A N 1
ATOM 2360 C CA . LEU A 1 298 ? -29.005 0.745 41.615 1.00 97.56 298 LEU A CA 1
ATOM 2361 C C . LEU A 1 298 ? -29.990 1.737 42.254 1.00 97.56 298 LEU A C 1
ATOM 2363 O O . LEU A 1 298 ? -30.106 1.780 43.479 1.00 97.56 298 LEU A O 1
ATOM 2367 N N . GLN A 1 299 ? -30.756 2.483 41.456 1.00 97.25 299 GLN A N 1
ATOM 2368 C CA . GLN A 1 299 ? -31.796 3.386 41.965 1.00 97.25 299 GLN A CA 1
ATOM 2369 C C . GLN A 1 299 ? -32.981 2.617 42.582 1.00 97.25 299 GLN A C 1
ATOM 2371 O O . GLN A 1 299 ? -33.451 2.969 43.668 1.00 97.25 299 GLN A O 1
ATOM 2376 N N . GLU A 1 300 ? -33.435 1.529 41.954 1.00 97.62 300 GLU A N 1
ATOM 2377 C CA . GLU A 1 300 ? -34.498 0.669 42.488 1.00 97.62 300 GLU A CA 1
ATOM 2378 C C . GLU A 1 300 ? -34.079 -0.037 43.782 1.00 97.62 300 GLU A C 1
ATOM 2380 O O . GLU A 1 300 ? -34.850 -0.072 44.748 1.00 97.62 300 GLU A O 1
ATOM 2385 N N . THR A 1 301 ? -32.850 -0.561 43.840 1.00 97.00 301 THR A N 1
ATOM 2386 C CA . THR A 1 301 ? -32.316 -1.182 45.058 1.00 97.00 301 THR A CA 1
ATOM 2387 C C . THR A 1 301 ? -32.117 -0.153 46.168 1.00 97.00 301 THR A C 1
ATOM 2389 O O . THR A 1 301 ? -32.494 -0.445 47.302 1.00 97.00 301 THR A O 1
ATOM 2392 N N . ALA A 1 302 ? -31.637 1.064 45.889 1.00 96.75 302 ALA A N 1
ATOM 2393 C CA . ALA A 1 302 ? -31.578 2.140 46.885 1.00 96.75 302 ALA A CA 1
ATOM 2394 C C . ALA A 1 302 ? -32.971 2.464 47.463 1.00 96.75 302 ALA A C 1
ATOM 2396 O O . ALA A 1 302 ? -33.153 2.455 48.682 1.00 96.75 302 ALA A O 1
ATOM 2397 N N . GLY A 1 303 ? -33.986 2.625 46.606 1.00 97.50 303 GLY A N 1
ATOM 2398 C CA . GLY A 1 303 ? -35.371 2.844 47.039 1.00 97.50 303 GLY A CA 1
ATOM 2399 C C . GLY A 1 303 ? -36.014 1.638 47.744 1.00 97.50 303 GLY A C 1
ATOM 2400 O O . GLY A 1 303 ? -37.011 1.788 48.451 1.00 97.50 303 GLY A O 1
ATOM 2401 N N . LEU A 1 304 ? -35.498 0.416 47.572 1.00 97.12 304 LEU A N 1
ATOM 2402 C CA . LEU A 1 304 ? -35.879 -0.742 48.394 1.00 97.12 304 LEU A CA 1
ATOM 2403 C C . LEU A 1 304 ? -35.228 -0.695 49.783 1.00 97.12 304 LEU A C 1
ATOM 2405 O O . LEU A 1 304 ? -35.918 -0.969 50.762 1.00 97.12 304 LEU A O 1
ATOM 2409 N N . HIS A 1 305 ? -33.953 -0.308 49.888 1.00 97.12 305 HIS A N 1
ATOM 2410 C CA . HIS A 1 305 ? -33.268 -0.155 51.177 1.00 97.12 305 HIS A CA 1
ATOM 2411 C C . HIS A 1 305 ? -33.908 0.942 52.041 1.00 97.12 305 HIS A C 1
ATOM 2413 O O . HIS A 1 305 ? -34.121 0.719 53.229 1.00 97.12 305 HIS A O 1
ATOM 2419 N N . GLU A 1 306 ? -34.297 2.078 51.453 1.00 96.94 306 GLU A N 1
ATOM 2420 C CA . GLU A 1 306 ? -35.028 3.147 52.157 1.00 96.94 306 GLU A CA 1
ATOM 2421 C C . GLU A 1 306 ? -36.359 2.632 52.740 1.00 96.94 306 GLU A C 1
ATOM 2423 O O . GLU A 1 306 ? -36.609 2.745 53.939 1.00 96.94 306 GLU A O 1
ATOM 2428 N N . ARG A 1 307 ? -37.170 1.940 51.925 1.00 97.06 307 ARG A N 1
ATOM 2429 C CA . ARG A 1 307 ? -38.435 1.325 52.375 1.00 97.06 307 ARG A CA 1
ATOM 2430 C C . ARG A 1 307 ? -38.244 0.232 53.432 1.00 97.06 307 ARG A C 1
ATOM 2432 O O . ARG A 1 307 ? -39.141 0.021 54.250 1.00 97.06 307 ARG A O 1
ATOM 2439 N N . LEU A 1 308 ? -37.116 -0.482 53.417 1.00 96.75 308 LEU A N 1
ATOM 2440 C CA . LEU A 1 308 ? -36.767 -1.445 54.464 1.00 96.75 308 LEU A CA 1
ATOM 2441 C C . LEU A 1 308 ? -36.403 -0.732 55.771 1.00 96.75 308 LEU A C 1
ATOM 2443 O O . LEU A 1 308 ? -36.929 -1.121 56.811 1.00 96.75 308 LEU A O 1
ATOM 2447 N N . ALA A 1 309 ? -35.606 0.338 55.721 1.00 96.81 309 ALA A N 1
ATOM 2448 C CA . ALA A 1 309 ? -35.260 1.143 56.894 1.00 96.81 309 ALA A CA 1
ATOM 2449 C C . ALA A 1 309 ? -36.507 1.769 57.551 1.00 96.81 309 ALA A C 1
ATOM 2451 O O . ALA A 1 309 ? -36.710 1.617 58.757 1.00 96.81 309 ALA A O 1
ATOM 2452 N N . ASP A 1 310 ? -37.410 2.364 56.763 1.00 97.00 310 ASP A N 1
ATOM 2453 C CA . ASP A 1 310 ? -38.719 2.835 57.246 1.00 97.00 310 ASP A CA 1
ATOM 2454 C C . ASP A 1 310 ? -39.511 1.706 57.922 1.00 97.00 310 ASP A C 1
ATOM 2456 O O . ASP A 1 310 ? -40.134 1.878 58.980 1.00 97.00 310 ASP A O 1
ATOM 2460 N N . ARG A 1 311 ? -39.486 0.503 57.330 1.00 97.25 311 ARG A N 1
ATOM 2461 C CA . ARG A 1 311 ? -40.196 -0.645 57.891 1.00 97.25 311 ARG A CA 1
ATOM 2462 C C . ARG A 1 311 ? -39.582 -1.103 59.212 1.00 97.25 311 ARG A C 1
ATOM 2464 O O . ARG A 1 311 ? -40.343 -1.411 60.128 1.00 97.25 311 ARG A O 1
ATOM 2471 N N . GLU A 1 312 ? -38.261 -1.107 59.343 1.00 97.75 312 GLU A N 1
ATOM 2472 C CA . GLU A 1 312 ? -37.563 -1.411 60.595 1.00 97.75 312 GLU A CA 1
ATOM 2473 C C . GLU A 1 312 ? -37.911 -0.407 61.700 1.00 97.75 312 GLU A C 1
ATOM 2475 O O . GLU A 1 312 ? -38.231 -0.830 62.813 1.00 97.75 312 GLU A O 1
ATOM 2480 N N . VAL A 1 313 ? -37.977 0.895 61.387 1.00 97.62 313 VAL A N 1
ATOM 2481 C CA . VAL A 1 313 ? -38.431 1.931 62.333 1.00 97.62 313 VAL A CA 1
ATOM 2482 C C . VAL A 1 313 ? -39.862 1.653 62.805 1.00 97.62 313 VAL A C 1
ATOM 2484 O O . VAL A 1 313 ? -40.098 1.561 64.011 1.00 97.62 313 VAL A O 1
ATOM 2487 N N . THR A 1 314 ? -40.816 1.424 61.890 1.00 97.06 314 THR A N 1
ATOM 2488 C CA . THR A 1 314 ? -42.213 1.127 62.285 1.00 97.06 314 THR A CA 1
ATOM 2489 C C . THR A 1 314 ? -42.345 -0.160 63.108 1.00 97.06 314 THR A C 1
ATOM 2491 O O . THR A 1 314 ? -43.136 -0.213 64.049 1.00 97.06 314 THR A O 1
ATOM 2494 N N . LEU A 1 315 ? -41.554 -1.197 62.805 1.00 96.88 315 LEU A N 1
ATOM 2495 C CA . LEU A 1 315 ? -41.517 -2.436 63.587 1.00 96.88 315 LEU A CA 1
ATOM 2496 C C . LEU A 1 315 ? -40.895 -2.227 64.977 1.00 96.88 315 LEU A C 1
ATOM 2498 O O . LEU A 1 315 ? -41.339 -2.862 65.936 1.00 96.88 315 LEU A O 1
ATOM 2502 N N . GLY A 1 316 ? -39.915 -1.328 65.098 1.00 97.00 316 GLY A N 1
ATOM 2503 C CA . GLY A 1 316 ? -39.354 -0.874 66.370 1.00 97.00 316 GLY A CA 1
ATOM 2504 C C . GLY A 1 316 ? -40.390 -0.154 67.236 1.00 97.00 316 GLY A C 1
ATOM 2505 O O . GLY A 1 316 ? -40.577 -0.524 68.395 1.00 97.00 316 GLY A O 1
ATOM 2506 N N . GLU A 1 317 ? -41.132 0.799 66.664 1.00 97.50 317 GLU A N 1
ATOM 2507 C CA . GLU A 1 317 ? -42.234 1.478 67.361 1.00 97.50 317 GLU A CA 1
ATOM 2508 C C . GLU A 1 317 ? -43.326 0.498 67.811 1.00 97.50 317 GLU A C 1
ATOM 2510 O O . GLU A 1 317 ? -43.747 0.520 68.967 1.00 97.50 317 GLU A O 1
ATOM 2515 N N . ASP A 1 318 ? -43.783 -0.394 66.927 1.00 96.56 318 ASP A N 1
ATOM 2516 C CA . ASP A 1 318 ? -44.824 -1.378 67.248 1.00 96.56 318 ASP A CA 1
ATOM 2517 C C . ASP A 1 318 ? -44.360 -2.393 68.299 1.00 96.56 318 ASP A C 1
ATOM 2519 O O . ASP A 1 318 ? -45.163 -2.881 69.102 1.00 96.56 318 ASP A O 1
ATOM 2523 N N . ARG A 1 319 ? -43.060 -2.705 68.331 1.00 97.50 319 ARG A N 1
ATOM 2524 C CA . ARG A 1 319 ? -42.452 -3.487 69.407 1.00 97.50 319 ARG A CA 1
ATOM 2525 C C . ARG A 1 319 ? -42.486 -2.720 70.728 1.00 97.50 319 ARG A C 1
ATOM 2527 O O . ARG A 1 319 ? -42.977 -3.280 71.704 1.00 97.50 319 ARG A O 1
ATOM 2534 N N . GLN A 1 320 ? -42.058 -1.459 70.750 1.00 97.62 320 GLN A N 1
ATOM 2535 C CA . GLN A 1 320 ? -42.069 -0.628 71.957 1.00 97.62 320 GLN A CA 1
ATOM 2536 C C . GLN A 1 320 ? -43.496 -0.428 72.499 1.00 97.62 320 GLN A C 1
ATOM 2538 O O . GLN A 1 320 ? -43.730 -0.586 73.695 1.00 97.62 320 GLN A O 1
ATOM 2543 N N . ARG A 1 321 ? -44.479 -0.169 71.622 1.00 97.56 321 ARG A N 1
ATOM 2544 C CA . ARG A 1 321 ? -45.912 -0.107 71.976 1.00 97.56 321 ARG A CA 1
ATOM 2545 C C . ARG A 1 321 ? -46.398 -1.420 72.592 1.00 97.56 321 ARG A C 1
ATOM 2547 O O . ARG A 1 321 ? -47.138 -1.403 73.571 1.00 97.56 321 ARG A O 1
ATOM 2554 N N . ARG A 1 322 ? -45.990 -2.568 72.039 1.00 97.31 322 ARG A N 1
ATOM 2555 C CA . ARG A 1 322 ? -46.346 -3.890 72.581 1.00 97.31 322 ARG A CA 1
ATOM 2556 C C . ARG A 1 322 ? -45.724 -4.123 73.957 1.00 97.31 322 ARG A C 1
ATOM 2558 O O . ARG A 1 322 ? -46.409 -4.640 74.830 1.00 97.31 322 ARG A O 1
ATOM 2565 N N . GLU A 1 323 ? -44.466 -3.737 74.154 1.00 97.19 323 GLU A N 1
ATOM 2566 C CA . GLU A 1 323 ? -43.773 -3.834 75.445 1.00 97.19 323 GLU A CA 1
ATOM 2567 C C . GLU A 1 323 ? -44.473 -2.962 76.511 1.00 97.19 323 GLU A C 1
ATOM 2569 O O . GLU A 1 323 ? -44.814 -3.474 77.576 1.00 97.19 323 GLU A O 1
ATOM 2574 N N . GLN A 1 324 ? -44.846 -1.717 76.180 1.00 97.31 324 GLN A N 1
ATOM 2575 C CA . GLN A 1 324 ? -45.657 -0.837 77.043 1.00 97.31 324 GLN A CA 1
ATOM 2576 C C . GLN A 1 324 ? -47.039 -1.426 77.385 1.00 97.31 324 GLN A C 1
ATOM 2578 O O . GLN A 1 324 ? -47.479 -1.364 78.531 1.00 97.31 324 GLN A O 1
ATOM 2583 N N . LEU A 1 325 ? -47.739 -2.021 76.412 1.00 97.31 325 LEU A N 1
ATOM 2584 C CA . LEU A 1 325 ? -49.038 -2.665 76.653 1.00 97.31 325 LEU A CA 1
ATOM 2585 C C . LEU A 1 325 ? -48.917 -3.907 77.550 1.00 97.31 325 LEU A C 1
ATOM 2587 O O . LEU A 1 325 ? -49.814 -4.172 78.349 1.00 97.31 325 LEU A O 1
ATOM 2591 N N . VAL A 1 326 ? -47.822 -4.667 77.445 1.00 97.56 326 VAL A N 1
ATOM 2592 C CA . VAL A 1 326 ? -47.544 -5.808 78.334 1.00 97.56 326 VAL A CA 1
ATOM 2593 C C . VAL A 1 326 ? -47.272 -5.335 79.765 1.00 97.56 326 VAL A C 1
ATOM 2595 O O . VAL A 1 326 ? -47.785 -5.943 80.703 1.00 97.56 326 VAL A O 1
ATOM 2598 N N . GLU A 1 327 ? -46.536 -4.236 79.939 1.00 97.25 327 GLU A N 1
ATOM 2599 C CA . GLU A 1 327 ? -46.305 -3.607 81.245 1.00 97.25 327 GLU A CA 1
ATOM 2600 C C . GLU A 1 327 ? -47.624 -3.133 81.881 1.00 97.25 327 GLU A C 1
ATOM 2602 O O . GLU A 1 327 ? -47.956 -3.551 82.991 1.00 97.25 327 GLU A O 1
ATOM 2607 N N . GLN A 1 328 ? -48.458 -2.398 81.138 1.00 96.94 328 GLN A N 1
ATOM 2608 C CA . GLN A 1 328 ? -49.793 -1.979 81.594 1.00 96.94 328 GLN A CA 1
ATOM 2609 C C . GLN A 1 328 ? -50.703 -3.167 81.954 1.00 96.94 328 GLN A C 1
ATOM 2611 O O . GLN A 1 328 ? -51.445 -3.114 82.937 1.00 96.94 328 GLN A O 1
ATOM 2616 N N . LEU A 1 329 ? -50.652 -4.269 81.196 1.00 97.00 329 LEU A N 1
ATOM 2617 C CA . LEU A 1 329 ? -51.393 -5.490 81.531 1.00 97.00 329 LEU A CA 1
ATOM 2618 C C . LEU A 1 329 ? -50.879 -6.147 82.820 1.00 97.00 329 LEU A C 1
ATOM 2620 O O . LEU A 1 329 ? -51.688 -6.661 83.598 1.00 97.00 329 LEU A O 1
ATOM 2624 N N . ALA A 1 330 ? -49.569 -6.120 83.076 1.00 96.75 330 ALA A N 1
ATOM 2625 C CA . ALA A 1 330 ? -48.990 -6.617 84.321 1.00 96.75 330 ALA A CA 1
ATOM 2626 C C . ALA A 1 330 ? -49.424 -5.761 85.526 1.00 96.75 330 ALA A C 1
ATOM 2628 O O . ALA A 1 330 ? -49.860 -6.318 86.537 1.00 96.75 330 ALA A O 1
ATOM 2629 N N . GLU A 1 331 ? -49.405 -4.430 85.398 1.00 96.94 331 GLU A N 1
ATOM 2630 C CA . GLU A 1 331 ? -49.911 -3.496 86.415 1.00 96.94 331 GLU A CA 1
ATOM 2631 C C . GLU A 1 331 ? -51.399 -3.723 86.720 1.00 96.94 331 GLU A C 1
ATOM 2633 O O . GLU A 1 331 ? -51.782 -3.888 87.882 1.00 96.94 331 GLU A O 1
ATOM 2638 N N . LEU A 1 332 ? -52.245 -3.802 85.685 1.00 96.69 332 LEU A N 1
ATOM 2639 C CA . LEU A 1 332 ? -53.680 -4.065 85.835 1.00 96.69 332 LEU A CA 1
ATOM 2640 C C . LEU A 1 332 ? -53.948 -5.428 86.487 1.00 96.69 332 LEU A C 1
ATOM 2642 O O . LEU A 1 332 ? -54.832 -5.541 87.338 1.00 96.69 332 LEU A O 1
ATOM 2646 N N . THR A 1 333 ? -53.163 -6.453 86.147 1.00 96.88 333 THR A N 1
ATOM 2647 C CA . THR A 1 333 ? -53.262 -7.788 86.760 1.00 96.88 333 THR A CA 1
ATOM 2648 C C . THR A 1 333 ? -52.855 -7.754 88.238 1.00 96.88 333 THR A C 1
ATOM 2650 O O . THR A 1 333 ? -53.538 -8.337 89.085 1.00 96.88 333 THR A O 1
ATOM 2653 N N . ALA A 1 334 ? -51.785 -7.033 88.586 1.00 96.19 334 ALA A N 1
ATOM 2654 C CA . ALA A 1 334 ? -51.363 -6.839 89.973 1.00 96.19 334 ALA A CA 1
ATOM 2655 C C . ALA A 1 334 ? -52.420 -6.072 90.790 1.00 96.19 334 ALA A C 1
ATOM 2657 O O . ALA A 1 334 ? -52.775 -6.491 91.896 1.00 96.19 334 ALA A O 1
ATOM 2658 N N . ALA A 1 335 ? -52.996 -5.007 90.223 1.00 95.75 3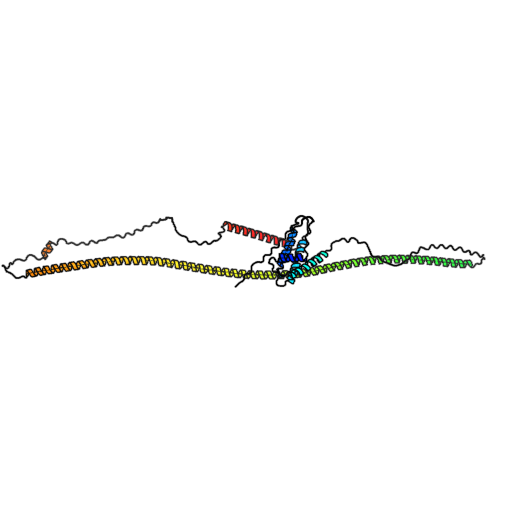35 ALA A N 1
ATOM 2659 C CA . ALA A 1 335 ? -54.090 -4.254 90.830 1.00 95.75 335 ALA A CA 1
ATOM 2660 C C . ALA A 1 335 ? -55.345 -5.123 91.031 1.00 95.75 335 ALA A C 1
ATOM 2662 O O . ALA A 1 335 ? -55.936 -5.109 92.114 1.00 95.75 335 ALA A O 1
ATOM 2663 N N . GLN A 1 336 ? -55.719 -5.940 90.040 1.00 96.31 336 GLN A N 1
ATOM 2664 C CA . GLN A 1 336 ? -56.833 -6.886 90.144 1.00 96.31 336 GLN A CA 1
ATOM 2665 C C . GLN A 1 336 ? -56.606 -7.919 91.258 1.00 96.31 336 GLN A C 1
ATOM 2667 O O . GLN A 1 336 ? -57.531 -8.214 92.017 1.00 96.31 336 GLN A O 1
ATOM 2672 N N . ASN A 1 337 ? -55.387 -8.444 91.397 1.00 96.06 337 ASN A N 1
ATOM 2673 C CA . ASN A 1 337 ? -55.044 -9.383 92.465 1.00 96.06 337 ASN A CA 1
ATOM 2674 C C . ASN A 1 337 ? -55.067 -8.714 93.852 1.00 96.06 337 ASN A C 1
ATOM 2676 O O . ASN A 1 337 ? -55.593 -9.300 94.797 1.00 96.06 337 ASN A O 1
ATOM 2680 N N . SER A 1 338 ? -54.604 -7.463 93.975 1.00 96.62 338 SER A N 1
ATOM 2681 C CA . SER A 1 338 ? -54.731 -6.681 95.217 1.00 96.62 338 SER A CA 1
ATOM 2682 C C . SER A 1 338 ? -56.195 -6.423 95.594 1.00 96.62 338 SER A C 1
ATOM 2684 O O . SER A 1 338 ? -56.568 -6.570 96.757 1.00 96.62 338 SER A O 1
ATOM 2686 N N . LEU A 1 339 ? -57.048 -6.089 94.618 1.00 95.88 339 LEU A N 1
ATOM 2687 C CA . LEU A 1 339 ? -58.488 -5.934 94.841 1.00 95.88 339 LEU A CA 1
ATOM 2688 C C . LEU A 1 339 ? -59.144 -7.255 95.260 1.00 95.88 339 LEU A C 1
ATOM 2690 O O . LEU A 1 339 ? -59.951 -7.247 96.182 1.00 95.88 339 LEU A O 1
ATOM 2694 N N . ARG A 1 340 ? -58.771 -8.388 94.651 1.00 96.38 340 ARG A N 1
ATOM 2695 C CA . ARG A 1 340 ? -59.245 -9.720 95.069 1.00 96.38 340 ARG A CA 1
ATOM 2696 C C . ARG A 1 340 ? -58.846 -10.060 96.508 1.00 96.38 340 ARG A C 1
ATOM 2698 O O . ARG A 1 340 ? -59.698 -10.550 97.239 1.00 96.38 340 ARG A O 1
ATOM 2705 N N . SER A 1 341 ? -57.613 -9.751 96.927 1.00 95.81 341 SER A N 1
ATOM 2706 C CA . SER A 1 341 ? -57.176 -9.908 98.330 1.00 95.81 341 SER A CA 1
ATOM 2707 C C . SER A 1 341 ? -58.054 -9.085 99.273 1.00 95.81 341 SER A C 1
ATOM 2709 O O . SER A 1 341 ? -58.657 -9.631 100.188 1.00 95.81 341 SER A O 1
ATOM 2711 N N . LYS A 1 342 ? -58.236 -7.791 98.977 1.00 95.81 342 LYS A N 1
ATOM 2712 C CA . LYS A 1 342 ? -59.073 -6.886 99.782 1.00 95.81 342 LYS A CA 1
ATOM 2713 C C . LYS A 1 342 ? -60.538 -7.316 99.842 1.00 95.81 342 LYS A C 1
ATOM 2715 O O . LYS A 1 342 ? -61.172 -7.150 100.876 1.00 95.81 342 LYS A O 1
ATOM 2720 N N . VAL A 1 343 ? -61.089 -7.858 98.754 1.00 95.19 343 VAL A N 1
ATOM 2721 C CA . VAL A 1 343 ? -62.444 -8.431 98.756 1.00 95.19 343 VAL A CA 1
ATOM 2722 C C . VAL A 1 343 ? -62.503 -9.644 99.684 1.00 95.19 343 VAL A C 1
ATOM 2724 O O . VAL A 1 343 ? -63.391 -9.682 100.525 1.00 95.19 343 VAL A O 1
ATOM 2727 N N . ALA A 1 344 ? -61.539 -10.567 99.614 1.00 93.25 344 ALA A N 1
ATOM 2728 C CA . ALA A 1 344 ? -61.485 -11.722 100.512 1.00 93.25 344 ALA A CA 1
ATOM 2729 C C . ALA A 1 344 ? -61.328 -11.314 101.994 1.00 93.25 344 ALA A C 1
ATOM 2731 O O . ALA A 1 344 ? -62.057 -11.817 102.844 1.00 93.25 344 ALA A O 1
ATOM 2732 N N . GLU A 1 345 ? -60.456 -10.347 102.298 1.00 93.88 345 GLU A N 1
ATOM 2733 C CA . GLU A 1 345 ? -60.285 -9.765 103.642 1.00 93.88 345 GLU A CA 1
ATOM 2734 C C . GLU A 1 345 ? -61.595 -9.141 104.168 1.00 93.88 345 GLU A C 1
ATOM 2736 O O . GLU A 1 345 ? -61.976 -9.338 105.324 1.00 93.88 345 GLU A O 1
ATOM 2741 N N . LEU A 1 346 ? -62.325 -8.409 103.316 1.00 93.75 346 LEU A N 1
ATOM 2742 C CA . LEU A 1 346 ? -63.619 -7.814 103.662 1.00 93.75 346 LEU A CA 1
ATOM 2743 C C . LEU A 1 346 ? -64.737 -8.859 103.787 1.00 93.75 346 LEU A C 1
ATOM 2745 O O . LEU A 1 346 ? -65.633 -8.685 104.613 1.00 93.75 346 LEU A O 1
ATOM 2749 N N . GLU A 1 347 ? -64.717 -9.930 102.996 1.00 94.06 347 GLU A N 1
ATOM 2750 C CA . GLU A 1 347 ? -65.658 -11.050 103.099 1.00 94.06 347 GLU A CA 1
ATOM 2751 C C . GLU A 1 347 ? -65.436 -11.844 104.392 1.00 94.06 347 GLU A C 1
ATOM 2753 O O . GLU A 1 347 ? -66.407 -12.132 105.097 1.00 94.06 347 GLU A O 1
ATOM 2758 N N . GLU A 1 348 ? -64.181 -12.115 104.762 1.00 92.62 348 GLU A N 1
ATOM 2759 C CA . GLU A 1 348 ? -63.816 -12.736 106.038 1.00 92.62 348 GLU A CA 1
ATOM 2760 C C . GLU A 1 348 ? -64.207 -11.842 107.224 1.00 92.62 348 GLU A C 1
ATOM 2762 O O . GLU A 1 348 ? -64.885 -12.307 108.143 1.00 92.62 348 GLU A O 1
ATOM 2767 N N . GLY A 1 349 ? -63.885 -10.545 107.174 1.00 91.81 349 GLY A N 1
ATOM 2768 C CA . GLY A 1 349 ? -64.305 -9.572 108.185 1.00 91.81 349 GLY A CA 1
ATOM 2769 C C . GLY A 1 349 ? -65.829 -9.496 108.336 1.00 91.81 349 GLY A C 1
ATOM 2770 O O . GLY A 1 349 ? -66.346 -9.502 109.453 1.00 91.81 349 GLY A O 1
ATOM 2771 N N . ASN A 1 350 ? -66.578 -9.527 107.227 1.00 90.75 350 ASN A N 1
ATOM 2772 C CA . ASN A 1 350 ? -68.039 -9.634 107.260 1.00 90.75 350 ASN A CA 1
ATOM 2773 C C . ASN A 1 350 ? -68.521 -10.973 107.843 1.00 90.75 350 ASN A C 1
ATOM 2775 O O . ASN A 1 350 ? -69.548 -11.001 108.515 1.00 90.75 350 ASN A O 1
ATOM 2779 N N . ALA A 1 351 ? -67.829 -12.087 107.598 1.00 90.38 351 ALA A N 1
ATOM 2780 C CA . ALA A 1 351 ? -68.176 -13.382 108.179 1.00 90.38 351 ALA A CA 1
ATOM 2781 C C . ALA A 1 351 ? -67.908 -13.433 109.694 1.00 90.38 351 ALA A C 1
ATOM 2783 O O . ALA A 1 351 ? -68.679 -14.059 110.421 1.00 90.38 351 ALA A O 1
ATOM 2784 N N . VAL A 1 352 ? -66.859 -12.757 110.179 1.00 90.19 352 VAL A N 1
ATOM 2785 C CA . VAL A 1 352 ? -66.607 -12.547 111.616 1.00 90.19 352 VAL A CA 1
ATOM 2786 C C . VAL A 1 352 ? -67.719 -11.701 112.230 1.00 90.19 352 VAL A C 1
ATOM 2788 O O . VAL A 1 352 ? -68.357 -12.156 113.174 1.00 90.19 352 VAL A O 1
ATOM 2791 N N . LEU A 1 353 ? -68.022 -10.534 111.650 1.00 89.06 353 LEU A N 1
ATOM 2792 C CA . LEU A 1 353 ? -69.085 -9.649 112.140 1.00 89.06 353 LEU A CA 1
ATOM 2793 C C . LEU A 1 353 ? -70.468 -10.314 112.117 1.00 89.06 353 LEU A C 1
ATOM 2795 O O . LEU A 1 353 ? -71.265 -10.084 113.021 1.00 89.06 353 LEU A O 1
ATOM 2799 N N . ARG A 1 354 ? -70.775 -11.156 111.117 1.00 87.62 354 ARG A N 1
ATOM 2800 C CA . ARG A 1 354 ? -72.018 -11.947 111.107 1.00 87.62 354 ARG A CA 1
ATOM 2801 C C . ARG A 1 354 ? -72.065 -12.939 112.263 1.00 87.62 354 ARG A C 1
ATOM 2803 O O . ARG A 1 354 ? -73.061 -12.937 112.973 1.00 87.62 354 ARG A O 1
ATOM 2810 N N . ARG A 1 355 ? -70.993 -13.708 112.495 1.00 86.88 355 ARG A N 1
ATOM 2811 C CA . ARG A 1 355 ? -70.903 -14.635 113.637 1.00 86.88 355 ARG A CA 1
ATOM 2812 C C . ARG A 1 355 ? -71.053 -13.913 114.974 1.00 86.88 355 ARG A C 1
ATOM 2814 O O . ARG A 1 355 ? -71.862 -14.331 115.785 1.00 86.88 355 ARG A O 1
ATOM 2821 N N . GLU A 1 356 ? -70.364 -12.791 115.168 1.00 85.31 356 GLU A N 1
ATOM 2822 C CA . GLU A 1 356 ? -70.489 -11.971 116.381 1.00 85.31 356 GLU A CA 1
ATOM 2823 C C . GLU A 1 356 ? -71.925 -11.444 116.572 1.00 85.31 356 GLU A C 1
ATOM 2825 O O . GLU A 1 356 ? -72.477 -11.494 117.669 1.00 85.31 356 GLU A O 1
ATOM 2830 N N . ASN A 1 357 ? -72.584 -10.994 115.501 1.00 82.12 357 ASN A N 1
ATOM 2831 C CA . ASN A 1 357 ? -73.960 -10.496 115.564 1.00 82.12 357 ASN A CA 1
ATOM 2832 C C . ASN A 1 357 ? -74.984 -11.630 115.795 1.00 82.12 357 ASN A C 1
ATOM 2834 O O . ASN A 1 357 ? -75.951 -11.449 116.535 1.00 82.12 357 ASN A O 1
ATOM 2838 N N . GLU A 1 358 ? -74.747 -12.818 115.230 1.00 83.88 358 GLU A N 1
ATOM 2839 C CA . GLU A 1 358 ? -75.500 -14.054 115.491 1.00 83.88 358 GLU A CA 1
ATOM 2840 C C . GLU A 1 358 ? -75.305 -14.547 116.936 1.00 83.88 358 GLU A C 1
ATOM 2842 O O . GLU A 1 358 ? -76.277 -14.943 117.580 1.00 83.88 358 GLU A O 1
ATOM 2847 N N . GLU A 1 359 ? -74.092 -14.462 117.487 1.00 80.06 359 GLU A N 1
ATOM 2848 C CA . GLU A 1 359 ? -73.783 -14.742 118.895 1.00 80.06 359 GLU A CA 1
ATOM 2849 C C . GLU A 1 359 ? -74.485 -13.743 119.828 1.00 80.06 359 GLU A C 1
ATOM 2851 O O . GLU A 1 359 ? -75.118 -14.155 120.801 1.00 80.06 359 GLU A O 1
ATOM 2856 N N . LEU A 1 360 ? -74.479 -12.445 119.501 1.00 77.50 360 LEU A N 1
ATOM 2857 C CA . LEU A 1 360 ? -75.213 -11.409 120.239 1.00 77.50 360 LEU A CA 1
ATOM 2858 C C . LEU A 1 360 ? -76.738 -11.606 120.166 1.00 77.50 360 LEU A C 1
ATOM 2860 O O . LEU A 1 360 ? -77.425 -11.456 121.178 1.00 77.50 360 LEU A O 1
ATOM 2864 N N . HIS A 1 361 ? -77.283 -11.991 119.008 1.00 70.31 361 HIS A N 1
ATOM 2865 C CA . HIS A 1 361 ? -78.703 -12.340 118.867 1.00 70.31 361 HIS A CA 1
ATOM 2866 C C . HIS A 1 361 ? -79.056 -13.626 119.632 1.00 70.31 361 HIS A C 1
ATOM 2868 O O . HIS A 1 361 ? -80.117 -13.705 120.249 1.00 70.31 361 HIS A O 1
ATOM 2874 N N . SER A 1 362 ? -78.155 -14.610 119.661 1.00 69.25 362 SER A N 1
ATOM 2875 C CA . SER A 1 362 ? -78.315 -15.844 120.440 1.00 69.25 362 SER A CA 1
ATOM 2876 C C . SER A 1 362 ? -78.267 -15.570 121.947 1.00 69.25 362 SER A C 1
ATOM 2878 O O . SER A 1 362 ? -79.079 -16.108 122.699 1.00 69.25 362 SER A O 1
ATOM 2880 N N . ALA A 1 363 ? -77.386 -14.669 122.393 1.00 62.56 363 ALA A N 1
ATOM 2881 C CA . ALA A 1 363 ? -77.333 -14.192 123.772 1.00 62.56 363 ALA A CA 1
ATOM 2882 C C . ALA A 1 363 ? -78.611 -13.427 124.168 1.00 62.56 363 ALA A C 1
ATOM 2884 O O . ALA A 1 363 ? -79.108 -13.604 125.279 1.00 62.56 363 ALA A O 1
ATOM 2885 N N . ALA A 1 364 ? -79.192 -12.646 123.249 1.00 57.75 364 ALA A N 1
ATOM 2886 C CA . ALA A 1 364 ? -80.471 -11.958 123.449 1.00 57.75 364 ALA A CA 1
ATOM 2887 C C . ALA A 1 364 ? -81.698 -12.898 123.481 1.00 57.75 364 ALA A C 1
ATOM 2889 O O . ALA A 1 364 ? -82.762 -12.493 123.950 1.00 57.75 364 ALA A O 1
ATOM 2890 N N . LEU A 1 365 ? -81.564 -14.143 123.007 1.00 47.16 365 LEU A N 1
ATOM 2891 C CA . LEU A 1 365 ? -82.624 -15.163 122.972 1.00 47.16 365 LEU A CA 1
ATOM 2892 C C . LEU A 1 365 ? -82.462 -16.266 124.043 1.00 47.16 365 LEU A C 1
ATOM 2894 O O . LEU A 1 365 ? -83.255 -17.209 124.085 1.00 47.16 365 LEU A O 1
ATOM 2898 N N . SER A 1 366 ? -81.474 -16.144 124.937 1.00 37.31 366 SER A N 1
ATOM 2899 C CA . SER A 1 366 ? -81.264 -17.062 126.065 1.00 37.31 366 SER A CA 1
ATOM 2900 C C . SER A 1 366 ? -82.305 -16.856 127.192 1.00 37.31 366 SER A C 1
ATOM 2902 O O . SER A 1 366 ? -82.563 -15.707 127.565 1.00 37.31 366 SER A O 1
ATOM 2904 N N . PRO A 1 367 ? -82.922 -17.907 127.784 1.00 45.75 367 PRO A N 1
ATOM 2905 C CA . PRO A 1 367 ? -84.073 -17.714 128.671 1.00 45.75 367 PRO A CA 1
ATOM 2906 C C . PRO A 1 367 ? -83.734 -17.410 130.148 1.00 45.75 367 PRO A C 1
ATOM 2908 O O . PRO A 1 367 ? -83.419 -18.308 130.927 1.00 45.75 367 PRO A O 1
ATOM 2911 N N . GLY A 1 368 ? -84.004 -16.167 130.568 1.00 32.16 368 GLY A N 1
ATOM 2912 C CA . GLY A 1 368 ? -84.516 -15.830 131.912 1.00 32.16 368 GLY A CA 1
ATOM 2913 C C . GLY A 1 368 ? -83.554 -15.174 132.923 1.00 32.16 368 GLY A C 1
ATOM 2914 O O . GLY A 1 368 ? -82.348 -15.136 132.696 1.00 32.16 368 GLY A O 1
ATOM 2915 N N . PRO A 1 369 ? -84.069 -14.677 134.075 1.00 46.12 369 PRO A N 1
ATOM 2916 C CA . PRO A 1 369 ? -85.475 -14.601 134.491 1.00 46.12 369 PRO A CA 1
ATOM 2917 C C . PRO A 1 369 ? -86.043 -13.163 134.531 1.00 46.12 369 PRO A C 1
ATOM 2919 O O . PRO A 1 369 ? -85.327 -12.172 134.643 1.00 46.12 369 PRO A O 1
ATOM 2922 N N . SER A 1 370 ? -87.371 -13.055 134.476 1.00 36.00 370 SER A N 1
ATOM 2923 C CA . SER A 1 370 ? -88.106 -11.787 134.408 1.00 36.00 370 SER A CA 1
ATOM 2924 C C . SER A 1 370 ? -87.993 -10.919 135.669 1.00 36.00 370 SER A C 1
ATOM 2926 O O . SER A 1 370 ? -88.355 -11.365 136.756 1.00 36.00 370 SER A O 1
ATOM 2928 N N . TYR A 1 371 ? -87.677 -9.631 135.495 1.00 38.38 371 TYR A N 1
ATOM 2929 C CA . TYR A 1 371 ? -88.039 -8.582 136.453 1.00 38.38 371 TYR A CA 1
ATOM 2930 C C . TYR A 1 371 ? -88.783 -7.422 135.776 1.00 38.38 371 TYR A C 1
ATOM 2932 O O . TYR A 1 371 ? -88.203 -6.622 135.057 1.00 38.38 371 TYR A O 1
ATOM 2940 N N . SER A 1 372 ? -90.067 -7.335 136.126 1.00 34.47 372 SER A N 1
ATOM 2941 C CA . SER A 1 372 ? -90.873 -6.121 136.305 1.00 34.47 372 SER A CA 1
ATOM 2942 C C . SER A 1 372 ? -91.154 -5.132 135.155 1.00 34.47 372 SER A C 1
ATOM 2944 O O . SER A 1 372 ? -90.279 -4.509 134.569 1.00 34.47 372 SER A O 1
ATOM 2946 N N . THR A 1 373 ? -92.453 -4.818 135.062 1.00 38.06 373 THR A N 1
ATOM 2947 C CA . THR A 1 373 ? -93.088 -3.564 134.595 1.00 38.06 373 THR A CA 1
ATOM 2948 C C . THR A 1 373 ? -93.018 -3.159 133.108 1.00 38.06 373 THR A C 1
ATOM 2950 O O . THR A 1 373 ? -91.941 -2.923 132.570 1.00 38.06 373 THR A O 1
ATOM 2953 N N . PRO A 1 374 ? -94.180 -2.934 132.451 1.00 44.97 374 PRO A N 1
ATOM 2954 C CA . PRO A 1 374 ? -94.231 -2.350 131.113 1.00 44.97 374 PRO A CA 1
ATOM 2955 C C . PRO A 1 374 ? -94.056 -0.825 131.178 1.00 44.97 374 PRO A C 1
ATOM 2957 O O . PRO A 1 374 ? -94.999 -0.092 131.488 1.00 44.97 374 PRO A O 1
ATOM 2960 N N . TYR A 1 375 ? -92.861 -0.327 130.855 1.00 38.75 375 TYR A N 1
ATOM 2961 C CA . TYR A 1 375 ? -92.623 1.114 130.756 1.00 38.75 375 TYR A CA 1
ATOM 2962 C C . TYR A 1 375 ? -93.049 1.655 129.382 1.00 38.75 375 TYR A C 1
ATOM 2964 O O . TYR A 1 375 ? -92.322 1.589 128.396 1.00 38.75 375 TYR A O 1
ATOM 2972 N N . ARG A 1 376 ? -94.262 2.211 129.337 1.00 42.12 376 ARG A N 1
ATOM 2973 C CA . ARG A 1 376 ? -94.739 3.138 128.300 1.00 42.12 376 ARG A CA 1
ATOM 2974 C C . ARG A 1 376 ? -94.337 4.546 128.749 1.00 42.12 376 ARG A C 1
ATOM 2976 O O . ARG A 1 376 ? -94.791 4.940 129.824 1.00 42.12 376 ARG A O 1
ATOM 2983 N N . PRO A 1 377 ? -93.553 5.316 127.969 1.00 45.69 377 PRO A N 1
ATOM 2984 C CA . PRO A 1 377 ? -94.203 6.417 127.251 1.00 45.69 377 PRO A CA 1
ATOM 2985 C C . PRO A 1 377 ? -93.537 6.901 125.945 1.00 45.69 377 PRO A C 1
ATOM 2987 O O . PRO A 1 377 ? -92.421 6.547 125.587 1.00 45.69 377 PRO A O 1
ATOM 2990 N N . SE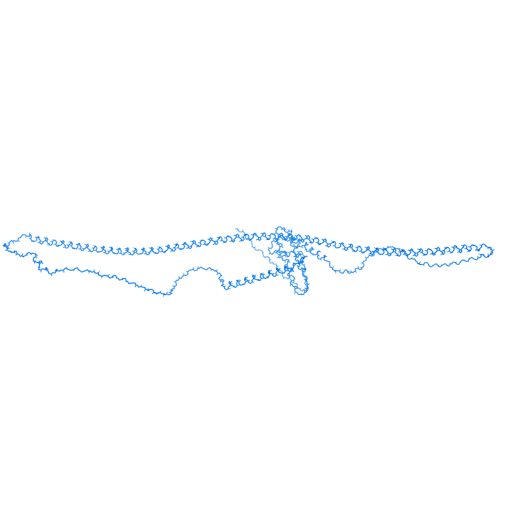R A 1 378 ? -94.280 7.822 125.319 1.00 37.91 378 SER A N 1
ATOM 2991 C CA . SER A 1 378 ? -93.825 8.972 124.520 1.00 37.91 378 SER A CA 1
ATOM 2992 C C . SER A 1 378 ? -93.005 8.731 123.254 1.00 37.91 378 SER A C 1
ATOM 2994 O O . SER A 1 378 ? -91.794 8.545 123.283 1.00 37.91 378 SER A O 1
ATOM 2996 N N . ALA A 1 379 ? -93.696 8.966 122.138 1.00 48.56 379 ALA A N 1
ATOM 2997 C CA . ALA A 1 379 ? -93.114 9.495 120.917 1.00 48.56 379 ALA A CA 1
ATOM 2998 C C . ALA A 1 379 ? -92.121 10.641 121.196 1.00 48.56 379 ALA A C 1
ATOM 3000 O O . ALA A 1 379 ? -92.478 11.662 121.788 1.00 48.56 379 ALA A O 1
ATOM 3001 N N . THR A 1 380 ? -90.904 10.471 120.699 1.00 45.66 380 THR A N 1
ATOM 3002 C CA . THR A 1 380 ? -89.939 11.531 120.390 1.00 45.66 380 THR A CA 1
ATOM 3003 C C . THR A 1 380 ? -89.828 11.633 118.855 1.00 45.66 380 THR A C 1
ATOM 3005 O O . THR A 1 380 ? -90.306 10.731 118.157 1.00 45.66 380 THR A O 1
ATOM 3008 N N . PRO A 1 381 ? -89.373 12.771 118.296 1.00 50.00 381 PRO A N 1
ATOM 3009 C CA . PRO A 1 381 ? -89.787 13.185 116.955 1.00 50.00 381 PRO A CA 1
ATOM 3010 C C . PRO A 1 381 ? -89.208 12.338 115.819 1.00 50.00 381 PRO A C 1
ATOM 3012 O O . PRO A 1 381 ? -88.203 11.647 115.958 1.00 50.00 381 PRO A O 1
ATOM 3015 N N . SER A 1 382 ? -89.864 12.420 114.659 1.00 49.72 382 SER A N 1
ATOM 3016 C CA . SER A 1 382 ? -89.445 11.685 113.467 1.00 49.72 382 SER A CA 1
ATOM 3017 C C . SER A 1 382 ? -88.049 12.102 112.993 1.00 49.72 382 SER A C 1
ATOM 3019 O O . SER A 1 382 ? -87.695 13.282 113.021 1.00 49.72 382 SER A O 1
ATOM 3021 N N . LEU A 1 383 ? -87.320 11.138 112.428 1.00 49.44 383 LEU A N 1
ATOM 3022 C CA . LEU A 1 383 ? -85.993 11.289 111.809 1.00 49.44 383 LEU A CA 1
ATOM 3023 C C . LEU A 1 383 ? -85.921 12.394 110.725 1.00 49.44 383 LEU A C 1
ATOM 3025 O O . LEU A 1 383 ? -84.836 12.827 110.345 1.00 49.44 383 LEU A O 1
ATOM 3029 N N . HIS A 1 384 ? -87.069 12.894 110.258 1.00 53.38 384 HIS A N 1
ATOM 3030 C CA . HIS A 1 384 ? -87.169 14.035 109.352 1.00 53.38 384 HIS A CA 1
ATOM 3031 C C . HIS A 1 384 ? -86.696 15.359 109.994 1.00 53.38 384 HIS A C 1
ATOM 3033 O O . HIS A 1 384 ? -86.060 16.170 109.322 1.00 53.38 384 HIS A O 1
ATOM 3039 N N . GLU A 1 385 ? -86.928 15.576 111.296 1.00 55.16 385 GLU A N 1
ATOM 3040 C CA . GLU A 1 385 ? -86.477 16.795 111.994 1.00 55.16 385 GLU A CA 1
ATOM 3041 C C . GLU A 1 385 ? -84.994 16.754 112.396 1.00 55.16 385 GLU A C 1
ATOM 3043 O O . GLU A 1 385 ? -84.361 17.804 112.521 1.00 55.16 385 GLU A O 1
ATOM 3048 N N . GLU A 1 386 ? -84.408 15.565 112.553 1.00 53.38 386 GLU A N 1
ATOM 3049 C CA . GLU A 1 386 ? -82.979 15.416 112.864 1.00 53.38 386 GLU A CA 1
ATOM 3050 C C . GLU A 1 386 ? -82.101 15.681 111.628 1.00 53.38 386 GLU A C 1
ATOM 3052 O O . GLU A 1 386 ? -81.071 16.354 111.723 1.00 53.38 386 GLU A O 1
ATOM 3057 N N . ILE A 1 387 ? -82.568 15.281 110.438 1.00 54.56 387 ILE A N 1
ATOM 3058 C CA . ILE A 1 387 ? -81.942 15.661 109.162 1.00 54.56 387 ILE A CA 1
ATOM 3059 C C . ILE A 1 387 ? -82.020 17.186 108.961 1.00 54.56 387 ILE A C 1
ATOM 3061 O O . ILE A 1 387 ? -81.021 17.801 108.591 1.00 54.56 387 ILE A O 1
ATOM 3065 N N . SER A 1 388 ? -83.136 17.830 109.323 1.00 53.16 388 SER A N 1
ATOM 3066 C CA . SER A 1 388 ? -83.277 19.297 109.267 1.00 53.16 388 SER A CA 1
ATOM 3067 C C . SER A 1 388 ? -82.343 20.069 110.215 1.00 53.16 388 SER A C 1
ATOM 3069 O O . SER A 1 388 ? -82.094 21.247 109.978 1.00 53.16 388 SER A O 1
ATOM 3071 N N . ARG A 1 389 ? -81.768 19.441 111.256 1.00 48.91 389 ARG A N 1
ATOM 3072 C CA . ARG A 1 389 ? -80.753 20.079 112.129 1.00 48.91 389 ARG A CA 1
ATOM 3073 C C . ARG A 1 389 ? -79.303 19.843 111.696 1.00 48.91 389 ARG A C 1
ATOM 3075 O O . ARG A 1 389 ? -78.407 20.487 112.235 1.00 48.91 389 ARG A O 1
ATOM 3082 N N . ARG A 1 390 ? -79.058 18.970 110.711 1.00 46.22 390 ARG A N 1
ATOM 3083 C CA . ARG A 1 390 ? -77.763 18.860 110.005 1.00 46.22 390 ARG A CA 1
ATOM 3084 C C . ARG A 1 390 ? -77.819 19.338 108.547 1.00 46.22 390 ARG A C 1
ATOM 3086 O O . ARG A 1 390 ? -76.785 19.407 107.889 1.00 46.22 390 ARG A O 1
ATOM 3093 N N . GLY A 1 391 ? -78.989 19.761 108.072 1.00 44.62 391 GLY A N 1
ATOM 3094 C CA . GLY A 1 391 ? -79.174 20.486 106.818 1.00 44.62 391 GLY A CA 1
ATOM 3095 C C . GLY A 1 391 ? -78.753 21.951 106.925 1.00 44.62 391 GLY A C 1
ATOM 3096 O O . GLY A 1 391 ? -79.607 22.826 106.986 1.00 44.62 391 GLY A O 1
ATOM 3097 N N . ASN A 1 392 ? -77.444 22.225 106.941 1.00 45.84 392 ASN A N 1
ATOM 3098 C CA . ASN A 1 392 ? -76.929 23.585 106.719 1.00 45.84 392 ASN A CA 1
ATOM 3099 C C . ASN A 1 392 ? -75.591 23.617 105.950 1.00 45.84 392 ASN A C 1
ATOM 3101 O O . ASN A 1 392 ? -74.727 24.455 106.192 1.00 45.84 392 ASN A O 1
ATOM 3105 N N . LEU A 1 393 ? -75.437 22.685 105.003 1.00 44.78 393 LEU A N 1
ATOM 3106 C CA . LEU A 1 393 ? -74.503 22.775 103.876 1.00 44.78 393 LEU A CA 1
ATOM 3107 C C . LEU A 1 393 ? -75.238 22.355 102.596 1.00 44.78 393 LEU A C 1
ATOM 3109 O O . LEU A 1 393 ? -75.084 21.252 102.076 1.00 44.78 393 LEU A O 1
ATOM 3113 N N . SER A 1 394 ? -76.085 23.252 102.103 1.00 41.41 394 SER A N 1
ATOM 3114 C CA . SER A 1 394 ? -76.633 23.211 100.748 1.00 41.41 394 SER A CA 1
ATOM 3115 C C . SER A 1 394 ? -76.461 24.596 100.141 1.00 41.41 394 SER A C 1
ATOM 3117 O O . SER A 1 394 ? -77.168 25.514 100.529 1.00 41.41 394 SER A O 1
ATOM 3119 N N . ASP A 1 395 ? -75.488 24.761 99.243 1.00 36.59 395 ASP A N 1
ATOM 3120 C CA . ASP A 1 395 ? -75.832 24.899 97.825 1.00 36.59 395 ASP A CA 1
ATOM 3121 C C . ASP A 1 395 ? -74.599 24.844 96.903 1.00 36.59 395 ASP A C 1
ATOM 3123 O O . ASP A 1 395 ? -73.774 25.748 96.820 1.00 36.59 395 ASP A O 1
ATOM 3127 N N . ARG A 1 396 ? -74.499 23.730 96.177 1.00 36.06 396 ARG A N 1
ATOM 3128 C CA . ARG A 1 396 ? -74.554 23.708 94.709 1.00 36.06 396 ARG A CA 1
ATOM 3129 C C . ARG A 1 396 ? -73.973 24.920 93.947 1.00 36.06 396 ARG A C 1
ATOM 3131 O O . ARG A 1 396 ? -74.707 25.797 93.503 1.00 36.06 396 ARG A O 1
ATOM 3138 N N . ALA A 1 397 ? -72.700 24.824 93.565 1.00 33.72 397 ALA A N 1
ATOM 3139 C CA . ALA A 1 397 ? -72.226 25.374 92.293 1.00 33.72 397 ALA A CA 1
ATOM 3140 C C . ALA A 1 397 ? -71.165 24.456 91.671 1.00 33.72 397 ALA A C 1
ATOM 3142 O O . ALA A 1 397 ? -70.198 24.068 92.322 1.00 33.72 397 ALA A O 1
ATOM 3143 N N . LEU A 1 398 ? -71.363 24.100 90.401 1.00 47.56 398 LEU A N 1
ATOM 3144 C CA . LEU A 1 398 ? -70.380 23.386 89.587 1.00 47.56 398 LEU A CA 1
ATOM 3145 C C . LEU A 1 398 ? -69.195 24.319 89.302 1.00 47.56 398 LEU A C 1
ATOM 3147 O O . LEU A 1 398 ? -69.417 25.424 88.808 1.00 47.56 398 LEU A O 1
ATOM 3151 N N . GLN A 1 399 ? -67.958 23.868 89.518 1.00 35.56 399 GLN A N 1
ATOM 3152 C CA . GLN A 1 399 ? -66.779 24.478 88.896 1.00 35.56 399 GLN A CA 1
ATOM 3153 C C . GLN A 1 399 ? -65.855 23.395 88.334 1.00 35.56 399 GLN A C 1
ATOM 3155 O O . GLN A 1 399 ? -65.395 22.504 89.044 1.00 35.56 399 GLN A O 1
ATOM 3160 N N . SER A 1 400 ? -65.652 23.466 87.020 1.00 42.50 400 SER A N 1
ATOM 3161 C CA . SER A 1 400 ? -64.888 22.513 86.217 1.00 42.50 400 SER A CA 1
ATOM 3162 C C . SER A 1 400 ? -63.377 22.653 86.437 1.00 42.50 400 SER A C 1
ATOM 3164 O O . SER A 1 400 ? -62.890 23.780 86.542 1.00 42.50 400 SER A O 1
ATOM 3166 N N . PRO A 1 401 ? -62.600 21.558 86.390 1.00 42.69 401 PRO A N 1
ATOM 3167 C CA . PRO A 1 401 ? -61.164 21.639 86.167 1.00 42.69 401 PRO A CA 1
ATOM 3168 C C . PRO A 1 401 ? -60.833 21.755 84.666 1.00 42.69 401 PRO A C 1
ATOM 3170 O O . PRO A 1 401 ? -61.576 21.267 83.817 1.00 42.69 401 PRO A O 1
ATOM 3173 N N . LEU A 1 402 ? -59.658 22.331 84.379 1.00 36.91 402 LEU A N 1
ATOM 3174 C CA . LEU A 1 402 ? -58.951 22.353 83.083 1.00 36.91 402 LEU A CA 1
ATOM 3175 C C . LEU A 1 402 ? -59.500 23.284 81.983 1.00 36.91 402 LEU A C 1
ATOM 3177 O O . LEU A 1 402 ? -59.958 22.862 80.924 1.00 36.91 402 LEU A O 1
ATOM 3181 N N . VAL A 1 403 ? -59.245 24.584 82.174 1.00 37.25 403 VAL A N 1
ATOM 3182 C CA . VAL A 1 403 ? -58.727 25.407 81.067 1.00 37.25 403 VAL A CA 1
ATOM 3183 C C . VAL A 1 403 ? -57.255 25.043 80.870 1.00 37.25 403 VAL A C 1
ATOM 3185 O O . VAL A 1 403 ? -56.456 25.174 81.794 1.00 37.25 403 VAL A O 1
ATOM 3188 N N . GLY A 1 404 ? -56.917 24.590 79.665 1.00 34.91 404 GLY A N 1
ATOM 3189 C CA . GLY A 1 404 ? -55.581 24.138 79.278 1.00 34.91 404 GLY A CA 1
ATOM 3190 C C . GLY A 1 404 ? -55.236 24.536 77.846 1.00 34.91 404 GLY A C 1
ATOM 3191 O O . GLY A 1 404 ? -54.884 23.685 77.047 1.00 34.91 404 GLY A O 1
ATOM 3192 N N . VAL A 1 405 ? -55.419 25.823 77.542 1.00 38.41 405 VAL A N 1
ATOM 3193 C CA . VAL A 1 405 ? -54.534 26.653 76.703 1.00 38.41 405 VAL A CA 1
ATOM 3194 C C . VAL A 1 405 ? -53.821 25.936 75.540 1.00 38.41 405 VAL A C 1
ATOM 3196 O O . VAL A 1 405 ? -52.684 25.484 75.669 1.00 38.41 405 VAL A O 1
ATOM 3199 N N . ASP A 1 406 ? -54.435 25.983 74.356 1.00 38.41 406 ASP A N 1
ATOM 3200 C CA . ASP A 1 406 ? -53.712 25.837 73.089 1.00 38.41 406 ASP A CA 1
ATOM 3201 C C . ASP A 1 406 ? -52.668 26.957 72.960 1.00 38.41 406 ASP A C 1
ATOM 3203 O O . ASP A 1 406 ? -53.017 28.135 72.841 1.00 38.41 406 ASP A O 1
ATOM 3207 N N . HIS A 1 407 ? -51.383 26.604 72.925 1.00 39.06 407 HIS A N 1
ATOM 3208 C CA . HIS A 1 407 ? -50.311 27.495 72.478 1.00 39.06 407 HIS A CA 1
ATOM 3209 C C . HIS A 1 407 ? -49.512 26.838 71.353 1.00 39.06 407 HIS A C 1
ATOM 3211 O O . HIS A 1 407 ? -48.478 26.207 71.561 1.00 39.06 407 HIS A O 1
ATOM 3217 N N . ARG A 1 408 ? -49.953 27.091 70.114 1.00 39.78 408 ARG A N 1
ATOM 3218 C CA . ARG A 1 408 ? -49.039 27.085 68.968 1.00 39.78 408 ARG A CA 1
ATOM 3219 C C . ARG A 1 408 ? -47.955 28.128 69.228 1.00 39.78 408 ARG A C 1
ATOM 3221 O O . ARG A 1 408 ? -48.290 29.305 69.304 1.00 39.78 408 ARG A O 1
ATOM 3228 N N . HIS A 1 409 ? -46.686 27.736 69.263 1.00 36.88 409 HIS A N 1
ATOM 3229 C CA . HIS A 1 409 ? -45.584 28.641 68.938 1.00 36.88 409 HIS A CA 1
ATOM 3230 C C . HIS A 1 409 ? -44.557 27.920 68.064 1.00 36.88 409 HIS A C 1
ATOM 3232 O O . HIS A 1 409 ? -43.913 26.959 68.469 1.00 36.88 409 HIS A O 1
ATOM 3238 N N . SER A 1 410 ? -44.433 28.419 66.837 1.00 42.44 410 SER A N 1
ATOM 3239 C CA . SER A 1 410 ? -43.336 28.115 65.922 1.00 42.44 410 SER A CA 1
ATOM 3240 C C . SER A 1 410 ? -42.014 28.596 66.519 1.00 42.44 410 SER A C 1
ATOM 3242 O O . SER A 1 410 ? -41.959 29.721 67.013 1.00 42.44 410 SER A O 1
ATOM 3244 N N . ASN A 1 411 ? -40.932 27.836 66.341 1.00 34.25 411 ASN A N 1
ATOM 3245 C CA . ASN A 1 411 ? -39.584 28.401 66.346 1.00 34.25 411 ASN A CA 1
ATOM 3246 C C . ASN A 1 411 ? -38.684 27.717 65.309 1.00 34.25 411 ASN A C 1
ATOM 3248 O O . ASN A 1 411 ? -38.475 26.509 65.342 1.00 34.25 411 ASN A O 1
ATOM 3252 N N . LYS A 1 412 ? -38.132 28.534 64.405 1.00 46.62 412 LYS A N 1
ATOM 3253 C CA . LYS A 1 412 ? -36.979 28.201 63.561 1.00 46.62 412 LYS A CA 1
ATOM 3254 C C . LYS A 1 412 ? -35.678 28.431 64.339 1.00 46.62 412 LYS A C 1
ATOM 3256 O O . LYS A 1 412 ? -35.611 29.399 65.097 1.00 46.62 412 LYS A O 1
ATOM 3261 N N . LYS A 1 413 ? -34.662 27.613 64.044 1.00 39.78 413 LYS A N 1
ATOM 3262 C CA . LYS A 1 413 ? -33.194 27.856 64.007 1.00 39.78 413 LYS A CA 1
ATOM 3263 C C . LYS A 1 413 ? -32.557 26.465 63.830 1.00 39.78 413 LYS A C 1
ATOM 3265 O O . LYS A 1 413 ? -32.919 25.574 64.583 1.00 39.78 413 LYS A O 1
ATOM 3270 N N . GLU A 1 414 ? -31.806 26.114 62.788 1.00 41.75 414 GLU A N 1
ATOM 3271 C CA . GLU A 1 414 ? -30.712 26.788 62.061 1.00 41.75 414 GLU A CA 1
ATOM 3272 C C . GLU A 1 414 ? -29.396 26.865 62.866 1.00 41.75 414 GLU A C 1
ATOM 3274 O O . GLU A 1 414 ? -29.404 27.247 64.034 1.00 41.75 414 GLU A O 1
ATOM 3279 N N . CYS A 1 415 ? -28.291 26.525 62.178 1.00 35.28 415 CYS A N 1
ATOM 3280 C CA . CYS A 1 415 ? -26.882 26.413 62.612 1.00 35.28 415 CYS A CA 1
ATOM 3281 C C . CYS A 1 415 ? -26.463 25.160 63.416 1.00 35.28 415 CYS A C 1
ATOM 3283 O O . CYS A 1 415 ? -26.982 24.881 64.490 1.00 35.28 415 CYS A O 1
ATOM 3285 N N . GLY A 1 416 ? -25.436 24.453 62.911 1.00 31.81 416 GLY A N 1
ATOM 3286 C CA . GLY A 1 416 ? -24.850 23.265 63.554 1.00 31.81 416 GLY A CA 1
ATOM 3287 C C . GLY A 1 416 ? -23.758 22.545 62.742 1.00 31.81 416 GLY A C 1
ATOM 3288 O O . GLY A 1 416 ? -23.768 21.324 62.665 1.00 31.81 416 GLY A O 1
ATOM 3289 N N . ARG A 1 417 ? -22.843 23.283 62.095 1.00 40.50 417 ARG A N 1
ATOM 3290 C CA . ARG A 1 417 ? -21.666 22.725 61.396 1.00 40.50 417 ARG A CA 1
ATOM 3291 C C . ARG A 1 417 ? -20.604 22.303 62.421 1.00 40.50 417 ARG A C 1
ATOM 3293 O O . ARG A 1 417 ? -20.241 23.144 63.238 1.00 40.50 417 ARG A O 1
ATOM 3300 N N . LEU A 1 418 ? -20.072 21.082 62.333 1.00 41.34 418 LEU A N 1
ATOM 3301 C CA . LEU A 1 418 ? -18.821 20.663 62.986 1.00 41.34 418 LEU A CA 1
ATOM 3302 C C . LEU A 1 418 ? -18.149 19.529 62.188 1.00 41.34 418 LEU A C 1
ATOM 3304 O O . LEU A 1 418 ? -18.834 18.746 61.533 1.00 41.34 418 LEU A O 1
ATOM 3308 N N . GLU A 1 419 ? -16.818 19.513 62.214 1.00 40.84 419 GLU A N 1
ATOM 3309 C CA . GLU A 1 419 ? -15.915 18.661 61.419 1.00 40.84 419 GLU A CA 1
ATOM 3310 C C . GLU A 1 419 ? -15.235 17.585 62.315 1.00 40.84 419 GLU A C 1
ATOM 3312 O O . GLU A 1 419 ? -15.439 17.584 63.529 1.00 40.84 419 GLU A O 1
ATOM 3317 N N . ASP A 1 420 ? -14.420 16.715 61.697 1.00 34.25 420 ASP A N 1
ATOM 3318 C CA . ASP A 1 420 ? -13.411 15.793 62.281 1.00 34.25 420 ASP A CA 1
ATOM 3319 C C . ASP A 1 420 ? -13.904 14.528 63.042 1.00 34.25 420 ASP A C 1
ATOM 3321 O O . ASP A 1 420 ? -14.447 14.604 64.137 1.00 34.25 420 ASP A O 1
ATOM 3325 N N . SER A 1 421 ? -13.766 13.309 62.479 1.00 38.94 421 SER A N 1
ATOM 3326 C CA . SER A 1 421 ? -12.574 12.398 62.492 1.00 38.94 421 SER A CA 1
ATOM 3327 C C . SER A 1 421 ? -12.729 11.271 63.554 1.00 38.94 421 SER A C 1
ATOM 3329 O O . SER A 1 421 ? -13.466 11.478 64.510 1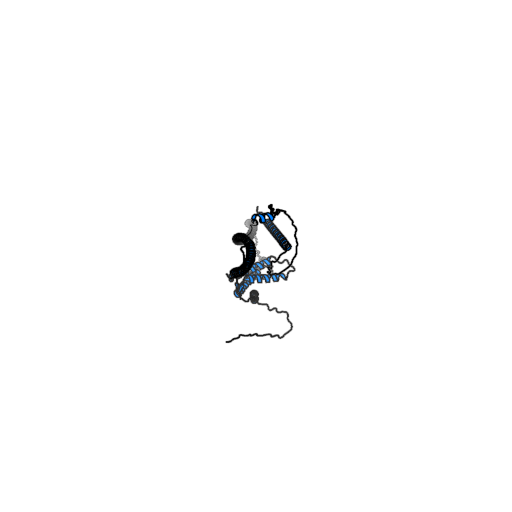.00 38.94 421 SER A O 1
ATOM 3331 N N . TYR A 1 422 ? -12.176 10.045 63.503 1.00 40.91 422 TYR A N 1
ATOM 3332 C CA . TYR A 1 422 ? -11.129 9.351 62.717 1.00 40.91 422 TYR A CA 1
ATOM 3333 C C . TYR A 1 422 ? -11.484 7.842 62.569 1.00 40.91 422 TYR A C 1
ATOM 3335 O O . TYR A 1 422 ? -12.241 7.333 63.391 1.00 40.91 422 TYR A O 1
ATOM 3343 N N . ASP A 1 423 ? -10.817 7.140 61.634 1.00 38.72 423 ASP A N 1
ATOM 3344 C CA . ASP A 1 423 ? -10.554 5.677 61.598 1.00 38.72 423 ASP A CA 1
ATOM 3345 C C . ASP A 1 423 ? -11.754 4.680 61.502 1.00 38.72 423 ASP A C 1
ATOM 3347 O O . ASP A 1 423 ? -12.842 4.918 62.005 1.00 38.72 423 ASP A O 1
ATOM 3351 N N . ASN A 1 424 ? -11.647 3.498 60.867 1.00 36.03 424 ASN A N 1
ATOM 3352 C CA . ASN A 1 424 ? -10.456 2.702 60.536 1.00 36.03 424 ASN A CA 1
ATOM 3353 C C . ASN A 1 424 ? -10.683 1.714 59.352 1.00 36.03 424 ASN A C 1
ATOM 3355 O O . ASN A 1 424 ? -11.816 1.335 59.074 1.00 36.03 424 ASN A O 1
ATOM 3359 N N . SER A 1 425 ? -9.575 1.182 58.811 1.00 40.09 425 SER A N 1
ATOM 3360 C CA . SER A 1 425 ? -9.428 -0.110 58.091 1.00 40.09 425 SER A CA 1
ATOM 3361 C C . SER A 1 425 ? -9.734 -0.233 56.578 1.00 40.09 425 SER A C 1
ATOM 3363 O O . SER A 1 425 ? -10.867 -0.386 56.133 1.00 40.09 425 SER A O 1
ATOM 3365 N N . ASP A 1 426 ? -8.619 -0.303 55.838 1.00 41.44 426 ASP A N 1
ATOM 3366 C CA . ASP A 1 426 ? -8.334 -0.955 54.538 1.00 41.44 426 ASP A CA 1
ATOM 3367 C C . ASP A 1 426 ? -9.069 -2.305 54.293 1.00 41.44 426 ASP A C 1
ATOM 3369 O O . ASP A 1 426 ? -9.359 -3.020 55.261 1.00 41.44 426 ASP A O 1
ATOM 3373 N N . PRO A 1 427 ? -9.299 -2.728 53.024 1.00 54.12 427 PRO A N 1
ATOM 3374 C CA . PRO A 1 427 ? -8.231 -3.473 52.336 1.00 54.12 427 PRO A CA 1
ATOM 3375 C C . PRO A 1 427 ? -8.087 -3.267 50.806 1.00 54.12 427 PRO A C 1
ATOM 3377 O O . PRO A 1 427 ? -8.938 -3.655 50.006 1.00 54.12 427 PRO A O 1
ATOM 3380 N N . SER A 1 428 ? -6.913 -2.782 50.407 1.00 44.69 428 SER A N 1
ATOM 3381 C CA . SER A 1 428 ? -6.027 -3.339 49.369 1.00 44.69 428 SER A CA 1
ATOM 3382 C C . SER A 1 428 ? -6.639 -3.928 48.077 1.00 44.69 428 SER A C 1
ATOM 3384 O O . SER A 1 428 ? -6.799 -5.140 47.924 1.00 44.69 428 SER A O 1
ATOM 3386 N N . LEU A 1 429 ? -6.732 -3.095 47.033 1.00 34.94 429 LEU A N 1
ATOM 3387 C CA . LEU A 1 429 ? -6.620 -3.544 45.635 1.00 34.94 429 LEU A CA 1
ATOM 3388 C C . LEU A 1 429 ? -5.718 -2.598 44.831 1.00 34.94 429 LEU A C 1
ATOM 3390 O O . LEU A 1 429 ? -6.120 -1.510 44.424 1.00 34.94 429 LEU A O 1
ATOM 3394 N N . SER A 1 430 ? -4.481 -3.025 44.573 1.00 34.88 430 SER A N 1
ATOM 3395 C CA . SER A 1 430 ? -3.531 -2.289 43.738 1.00 34.88 430 SER A CA 1
ATOM 3396 C C . SER A 1 430 ? -3.800 -2.537 42.249 1.00 34.88 430 SER A C 1
ATOM 3398 O O . SER A 1 430 ? -3.346 -3.539 41.694 1.00 34.88 430 SER A O 1
ATOM 3400 N N . TYR A 1 431 ? -4.490 -1.609 41.588 1.00 37.69 431 TYR A N 1
ATOM 3401 C CA . TYR A 1 431 ? -4.500 -1.516 40.126 1.00 37.69 431 TYR A CA 1
ATOM 3402 C C . TYR A 1 431 ? -3.436 -0.513 39.673 1.00 37.69 431 TYR A C 1
ATOM 3404 O O . TYR A 1 431 ? -3.593 0.700 39.809 1.00 37.69 431 TYR A O 1
ATOM 3412 N N . SER A 1 432 ? -2.329 -1.024 39.139 1.00 40.12 432 SER A N 1
ATOM 3413 C CA . SER A 1 432 ? -1.238 -0.218 38.595 1.00 40.12 432 SER A CA 1
ATOM 3414 C C . SER A 1 432 ? -1.599 0.335 37.212 1.00 40.12 432 SER A C 1
ATOM 3416 O O . SER A 1 432 ? -1.140 -0.177 36.191 1.00 40.12 432 SER A O 1
ATOM 3418 N N . HIS A 1 433 ? -2.406 1.394 37.174 1.00 38.12 433 HIS A N 1
ATOM 3419 C CA . HIS A 1 433 ? -2.467 2.260 36.000 1.00 38.12 433 HIS A CA 1
ATOM 3420 C C . HIS A 1 433 ? -1.307 3.255 36.037 1.00 38.12 433 HIS A C 1
ATOM 3422 O O . HIS A 1 433 ? -1.132 4.003 36.999 1.00 38.12 433 HIS A O 1
ATOM 3428 N N . SER A 1 434 ? -0.508 3.259 34.972 1.00 47.72 434 SER A N 1
ATOM 3429 C CA . SER A 1 434 ? 0.535 4.254 34.742 1.00 47.72 434 SER A CA 1
ATOM 3430 C C . SER A 1 434 ? -0.109 5.622 34.519 1.00 47.72 434 SER A C 1
ATOM 3432 O O . SER A 1 434 ? -0.473 5.966 33.395 1.00 47.72 434 SER A O 1
ATOM 3434 N N . ASN A 1 435 ? -0.261 6.396 35.594 1.00 44.28 435 ASN A N 1
ATOM 3435 C CA . ASN A 1 435 ? -0.693 7.788 35.530 1.00 44.28 435 ASN A CA 1
ATOM 3436 C C . ASN A 1 435 ? 0.411 8.632 34.876 1.00 44.28 435 ASN A C 1
ATOM 3438 O O . ASN A 1 435 ? 1.220 9.246 35.568 1.00 44.28 435 ASN A O 1
ATOM 3442 N N . LEU A 1 436 ? 0.439 8.646 33.540 1.00 56.84 436 LEU A N 1
ATOM 3443 C CA . LEU A 1 436 ? 1.093 9.708 32.781 1.00 56.84 436 LEU A CA 1
ATOM 3444 C C . LEU A 1 436 ? 0.496 11.033 33.253 1.00 56.84 436 LEU A C 1
ATOM 3446 O O . LEU A 1 436 ? -0.729 11.182 33.302 1.00 56.84 436 LEU A O 1
ATOM 3450 N N . SER A 1 437 ? 1.350 11.973 33.644 1.00 76.44 437 SER A N 1
ATOM 3451 C CA . SER A 1 437 ? 0.883 13.275 34.099 1.00 76.44 437 SER A CA 1
ATOM 3452 C C . SER A 1 437 ? 0.210 14.028 32.947 1.00 76.44 437 SER A C 1
ATOM 3454 O O . SER A 1 437 ? 0.414 13.732 31.765 1.00 76.44 437 SER A O 1
ATOM 3456 N N . LEU A 1 438 ? -0.593 15.040 33.282 1.00 65.06 438 LEU A N 1
ATOM 3457 C CA . LEU A 1 438 ? -1.181 15.921 32.271 1.00 65.06 438 LEU A CA 1
ATOM 3458 C C . LEU A 1 438 ? -0.090 16.596 31.413 1.00 65.06 438 LEU A C 1
ATOM 3460 O O . LEU A 1 438 ? -0.295 16.823 30.223 1.00 65.06 438 LEU A O 1
ATOM 3464 N N . GLU A 1 439 ? 1.079 16.847 32.008 1.00 68.94 439 GLU A N 1
ATOM 3465 C CA . GLU A 1 439 ? 2.266 17.412 31.361 1.00 68.94 439 GLU A CA 1
ATOM 3466 C C . GLU A 1 439 ? 2.918 16.410 30.388 1.00 68.94 439 GLU A C 1
ATOM 3468 O O . GLU A 1 439 ? 3.277 16.792 29.273 1.00 68.94 439 GLU A O 1
ATOM 3473 N N . ASP A 1 440 ? 2.979 15.117 30.736 1.00 59.25 440 ASP A N 1
ATOM 3474 C CA . ASP A 1 440 ? 3.452 14.053 29.833 1.00 59.25 440 ASP A CA 1
ATOM 3475 C C . ASP A 1 440 ? 2.526 13.894 28.619 1.00 59.25 440 ASP A C 1
ATOM 3477 O O . ASP A 1 440 ? 2.986 13.795 27.480 1.00 59.25 440 ASP A O 1
ATOM 3481 N N . LEU A 1 441 ? 1.208 13.915 28.844 1.00 58.34 441 LEU A N 1
ATOM 3482 C CA . LEU A 1 441 ? 0.194 13.878 27.785 1.00 58.34 441 LEU A CA 1
ATOM 3483 C C . LEU A 1 441 ? 0.287 15.101 26.860 1.00 58.34 441 LEU A C 1
ATOM 3485 O O . LEU A 1 441 ? 0.206 14.956 25.638 1.00 58.34 441 LEU A O 1
ATOM 3489 N N . GLU A 1 442 ? 0.515 16.295 27.413 1.00 68.12 442 GLU A N 1
ATOM 3490 C CA . GLU A 1 442 ? 0.720 17.514 26.628 1.00 68.12 442 GLU A CA 1
ATOM 3491 C C . GLU A 1 442 ? 2.044 17.472 25.837 1.00 68.12 442 GLU A C 1
ATOM 3493 O O . GLU A 1 442 ? 2.091 17.888 24.674 1.00 68.12 442 GLU A O 1
ATOM 3498 N N . HIS A 1 443 ? 3.112 16.913 26.414 1.00 71.69 443 HIS A N 1
ATOM 3499 C CA . HIS A 1 443 ? 4.392 16.711 25.734 1.00 71.69 443 HIS A CA 1
ATOM 3500 C C . HIS A 1 443 ? 4.284 15.690 24.586 1.00 71.69 443 HIS A C 1
ATOM 3502 O O . HIS A 1 443 ? 4.754 15.953 23.476 1.00 71.69 443 HIS A O 1
ATOM 3508 N N . ILE A 1 444 ? 3.606 14.558 24.808 1.00 60.16 444 ILE A N 1
ATOM 3509 C CA . ILE A 1 444 ? 3.323 13.546 23.776 1.00 60.16 444 ILE A CA 1
ATOM 3510 C C . ILE A 1 444 ? 2.479 14.152 22.646 1.00 60.16 444 ILE A C 1
ATOM 3512 O O . ILE A 1 444 ? 2.790 13.940 21.470 1.00 60.16 444 ILE A O 1
ATOM 3516 N N . ALA A 1 445 ? 1.464 14.961 22.968 1.00 60.00 445 ALA A N 1
ATOM 3517 C CA . ALA A 1 445 ? 0.655 15.659 21.971 1.00 60.00 445 ALA A CA 1
ATOM 3518 C C . ALA A 1 445 ? 1.489 16.653 21.138 1.00 60.00 445 ALA A C 1
ATOM 3520 O O . ALA A 1 445 ? 1.435 16.615 19.907 1.00 60.00 445 ALA A O 1
ATOM 3521 N N . ARG A 1 446 ? 2.319 17.492 21.778 1.00 72.19 446 ARG A N 1
ATOM 3522 C CA . ARG A 1 446 ? 3.229 18.430 21.088 1.00 72.19 446 ARG A CA 1
ATOM 3523 C C . ARG A 1 446 ? 4.229 17.706 20.180 1.00 72.19 446 ARG A C 1
ATOM 3525 O O . ARG A 1 446 ? 4.400 18.104 19.028 1.00 72.19 446 ARG A O 1
ATOM 3532 N N . SER A 1 447 ? 4.842 16.626 20.666 1.00 66.44 447 SER A N 1
ATOM 3533 C CA . SER A 1 447 ? 5.777 15.792 19.896 1.00 66.44 447 SER A CA 1
ATOM 3534 C C . SER A 1 447 ? 5.103 15.145 18.676 1.00 66.44 447 SER A C 1
ATOM 3536 O O . SER A 1 447 ? 5.630 15.189 17.560 1.00 66.44 447 SER A O 1
ATOM 3538 N N . SER A 1 448 ? 3.881 14.633 18.854 1.00 60.03 448 SER A N 1
ATOM 3539 C CA . SER A 1 448 ? 3.086 14.031 17.775 1.00 60.03 448 SER A CA 1
ATOM 3540 C C . SER A 1 448 ? 2.725 15.053 16.691 1.00 60.03 448 SER A C 1
ATOM 3542 O O . SER A 1 448 ? 2.886 14.777 15.503 1.00 60.03 448 SER A O 1
ATOM 3544 N N . VAL A 1 449 ? 2.304 16.263 17.084 1.00 70.75 449 VAL A N 1
ATOM 3545 C CA . VAL A 1 449 ? 2.007 17.363 16.148 1.00 70.75 449 VAL A CA 1
ATOM 3546 C C . VAL A 1 449 ? 3.258 17.799 15.381 1.00 70.75 449 VAL A C 1
ATOM 3548 O O . VAL A 1 449 ? 3.184 17.996 14.169 1.00 70.75 449 VAL A O 1
ATOM 3551 N N . HIS A 1 450 ? 4.416 17.900 16.041 1.00 74.88 450 HIS A N 1
ATOM 3552 C CA . HIS A 1 450 ? 5.666 18.260 15.366 1.00 74.88 450 HIS A CA 1
ATOM 3553 C C . HIS A 1 450 ? 6.116 17.182 14.364 1.00 74.88 450 HIS A C 1
ATOM 3555 O O . HIS A 1 450 ? 6.508 17.500 13.242 1.00 74.88 450 HIS A O 1
ATOM 3561 N N . THR A 1 451 ? 5.976 15.903 14.722 1.00 69.12 451 THR A N 1
ATOM 3562 C CA . THR A 1 451 ? 6.291 14.773 13.831 1.00 69.12 451 THR A CA 1
ATOM 3563 C C . THR A 1 451 ? 5.380 14.759 12.597 1.00 69.12 451 THR A C 1
ATOM 3565 O O . THR A 1 451 ? 5.868 14.619 11.476 1.00 69.12 451 THR A O 1
ATOM 3568 N N . LEU A 1 452 ? 4.072 14.988 12.773 1.00 64.44 452 LEU A N 1
ATOM 3569 C CA . LEU A 1 452 ? 3.115 15.104 11.666 1.00 64.44 452 LEU A CA 1
ATOM 3570 C C . LEU A 1 452 ? 3.399 16.316 10.765 1.00 64.44 452 LEU A C 1
ATOM 3572 O O . LEU A 1 452 ? 3.309 16.200 9.544 1.00 64.44 452 LEU A O 1
ATOM 3576 N N . PHE A 1 453 ? 3.783 17.458 11.342 1.00 77.06 453 PHE A N 1
ATOM 3577 C CA . PHE A 1 453 ? 4.169 18.647 10.579 1.00 77.06 453 PHE A CA 1
ATOM 3578 C C . PHE A 1 453 ? 5.413 18.391 9.715 1.00 77.06 453 PHE A C 1
ATOM 3580 O O . PHE A 1 453 ? 5.410 18.697 8.522 1.00 77.06 453 PHE A O 1
ATOM 3587 N N . ASN A 1 454 ? 6.444 17.757 10.281 1.00 71.94 454 ASN A N 1
ATOM 3588 C CA . ASN A 1 454 ? 7.670 17.419 9.556 1.00 71.94 454 ASN A CA 1
ATOM 3589 C C . ASN A 1 454 ? 7.412 16.383 8.445 1.00 71.94 454 ASN A C 1
ATOM 3591 O O . ASN A 1 454 ? 7.929 16.533 7.337 1.00 71.94 454 ASN A O 1
ATOM 3595 N N . ALA A 1 455 ? 6.563 15.380 8.697 1.00 67.56 455 ALA A N 1
ATOM 3596 C CA . ALA A 1 455 ? 6.149 14.406 7.686 1.00 67.56 455 ALA A CA 1
ATOM 3597 C C . ALA A 1 455 ? 5.367 15.063 6.532 1.00 67.56 455 ALA A C 1
ATOM 3599 O O . ALA A 1 455 ? 5.650 14.796 5.363 1.00 67.56 455 ALA A O 1
ATOM 3600 N N . HIS A 1 456 ? 4.435 15.972 6.841 1.00 78.31 456 HIS A N 1
ATOM 3601 C CA . HIS A 1 456 ? 3.698 16.734 5.832 1.00 78.31 456 HIS A CA 1
ATOM 3602 C C . HIS A 1 456 ? 4.629 17.630 4.999 1.00 78.31 456 HIS A C 1
ATOM 3604 O O . HIS A 1 456 ? 4.561 17.610 3.771 1.00 78.31 456 HIS A O 1
ATOM 3610 N N . HIS A 1 457 ? 5.554 18.348 5.642 1.00 82.69 457 HIS A N 1
ATOM 3611 C CA . HIS A 1 457 ? 6.548 19.172 4.953 1.00 82.69 457 HIS A CA 1
ATOM 3612 C C . HIS A 1 457 ? 7.443 18.333 4.023 1.00 82.69 457 HIS A C 1
ATOM 3614 O O . HIS A 1 457 ? 7.700 18.728 2.886 1.00 82.69 457 HIS A O 1
ATOM 3620 N N . HIS A 1 458 ? 7.892 17.153 4.463 1.00 81.31 458 HIS A N 1
ATOM 3621 C CA . HIS A 1 458 ? 8.679 16.249 3.620 1.00 81.31 458 HIS A CA 1
ATOM 3622 C C . HIS A 1 458 ? 7.875 15.736 2.414 1.00 81.31 458 HIS A C 1
ATOM 3624 O O . HIS A 1 458 ? 8.403 15.686 1.302 1.00 81.31 458 HIS A O 1
ATOM 3630 N N . ALA A 1 459 ? 6.594 15.401 2.602 1.00 73.62 459 ALA A N 1
ATOM 3631 C CA . ALA A 1 459 ? 5.709 14.988 1.515 1.00 73.62 459 ALA A CA 1
ATOM 3632 C C . ALA A 1 459 ? 5.520 16.105 0.472 1.00 73.62 459 ALA A C 1
ATOM 3634 O O . ALA A 1 459 ? 5.713 15.858 -0.717 1.00 73.62 459 ALA A O 1
ATOM 3635 N N . VAL A 1 460 ? 5.245 17.342 0.905 1.00 82.88 460 VAL A N 1
ATOM 3636 C CA . VAL A 1 460 ? 5.113 18.511 0.011 1.00 82.88 460 VAL A CA 1
ATOM 3637 C C . VAL A 1 460 ? 6.403 18.752 -0.781 1.00 82.88 460 VAL A C 1
ATOM 3639 O O . VAL A 1 460 ? 6.360 18.850 -2.005 1.00 82.88 460 VAL A O 1
ATOM 3642 N N . MET A 1 461 ? 7.565 18.753 -0.120 1.00 87.81 461 MET A N 1
ATOM 3643 C CA . MET A 1 461 ? 8.861 18.915 -0.798 1.00 87.81 461 MET A CA 1
ATOM 3644 C C . MET A 1 461 ? 9.180 17.771 -1.773 1.00 87.81 461 MET A C 1
ATOM 3646 O O . MET A 1 461 ? 9.880 17.988 -2.762 1.00 87.81 461 MET A O 1
ATOM 3650 N N . SER A 1 462 ? 8.675 16.561 -1.515 1.00 82.19 462 SER A N 1
ATOM 3651 C CA . SER A 1 462 ? 8.827 15.415 -2.419 1.00 82.19 462 SER A CA 1
ATOM 3652 C C . SER A 1 462 ? 7.953 15.576 -3.667 1.00 82.19 462 SER A C 1
ATOM 3654 O O . SER A 1 462 ? 8.445 15.380 -4.775 1.00 82.19 462 SER A O 1
ATOM 3656 N N . VAL A 1 463 ? 6.699 16.018 -3.508 1.00 79.19 463 VAL A N 1
ATOM 3657 C CA . VAL A 1 463 ? 5.799 16.330 -4.632 1.00 79.19 463 VAL A CA 1
ATOM 3658 C C . VAL A 1 463 ? 6.375 17.450 -5.503 1.00 79.19 463 VAL A C 1
ATOM 3660 O O . VAL A 1 463 ? 6.511 17.256 -6.705 1.00 79.19 463 VAL A O 1
ATOM 3663 N N . SER A 1 464 ? 6.830 18.565 -4.921 1.00 84.88 464 SER A N 1
ATOM 3664 C CA . SER A 1 464 ? 7.415 19.663 -5.709 1.00 84.88 464 SER A CA 1
ATOM 3665 C C . SER A 1 464 ? 8.718 19.285 -6.428 1.00 84.88 464 SER A C 1
ATOM 3667 O O . SER A 1 464 ? 9.027 19.862 -7.469 1.00 84.88 464 SER A O 1
ATOM 3669 N N . ARG A 1 465 ? 9.485 18.304 -5.925 1.00 85.38 465 ARG A N 1
ATOM 3670 C CA . ARG A 1 465 ? 10.631 17.737 -6.663 1.00 85.38 465 ARG A CA 1
ATOM 3671 C C . ARG A 1 465 ? 10.189 16.882 -7.849 1.00 85.38 465 ARG A C 1
ATOM 3673 O O . ARG A 1 465 ? 10.821 16.961 -8.896 1.00 85.38 465 ARG A O 1
ATOM 3680 N N . LEU A 1 466 ? 9.122 16.097 -7.700 1.00 80.12 466 LEU A N 1
ATOM 3681 C CA . LEU A 1 466 ? 8.556 15.307 -8.796 1.00 80.12 466 LEU A CA 1
ATOM 3682 C C . LEU A 1 466 ? 7.962 16.216 -9.883 1.00 80.12 466 LEU A C 1
ATOM 3684 O O . LEU A 1 466 ? 8.240 16.005 -11.058 1.00 80.12 466 LEU A O 1
ATOM 3688 N N . GLU A 1 467 ? 7.248 17.281 -9.508 1.00 81.75 467 GLU A N 1
ATOM 3689 C CA . GLU A 1 467 ? 6.736 18.293 -10.448 1.00 81.75 467 GLU A CA 1
ATOM 3690 C C . GLU A 1 467 ? 7.860 18.987 -11.240 1.00 81.75 467 GLU A C 1
ATOM 3692 O O . GLU A 1 467 ? 7.691 19.266 -12.423 1.00 81.75 467 GLU A O 1
ATOM 3697 N N . GLN A 1 468 ? 9.032 19.209 -10.631 1.00 80.50 468 GLN A N 1
ATOM 3698 C CA . GLN A 1 468 ? 10.215 19.750 -11.321 1.00 80.50 468 GLN A CA 1
ATOM 3699 C C . GLN A 1 468 ? 10.935 18.734 -12.227 1.00 80.50 468 GLN A C 1
ATOM 3701 O O . GLN A 1 468 ? 11.753 19.138 -13.052 1.00 80.50 468 GLN A O 1
ATOM 3706 N N . GLN A 1 469 ? 10.663 17.434 -12.078 1.00 72.81 469 GLN A N 1
ATOM 3707 C CA . GLN A 1 469 ? 11.273 16.362 -12.875 1.00 72.81 469 GLN A CA 1
ATOM 3708 C C . GLN A 1 469 ? 10.391 15.874 -14.031 1.00 72.81 469 GLN A C 1
ATOM 3710 O O . GLN A 1 469 ? 10.873 15.113 -14.868 1.00 72.81 469 GLN A O 1
ATOM 3715 N N . VAL A 1 470 ? 9.134 16.319 -14.128 1.00 70.12 470 VAL A N 1
ATOM 3716 C CA . VAL A 1 470 ? 8.294 16.072 -15.308 1.00 70.12 470 VAL A CA 1
ATOM 3717 C C . VAL A 1 470 ? 8.651 17.100 -16.390 1.00 70.12 470 VAL A C 1
ATOM 3719 O O . VAL A 1 470 ? 8.318 18.276 -16.235 1.00 70.12 470 VAL A O 1
ATOM 3722 N N . PRO A 1 471 ? 9.303 16.711 -17.505 1.00 55.22 471 PRO A N 1
ATOM 3723 C CA . PRO A 1 471 ? 9.508 17.633 -18.611 1.00 55.22 471 PRO A CA 1
ATOM 3724 C C . PRO A 1 471 ? 8.153 17.991 -19.226 1.00 55.22 471 PRO A C 1
ATOM 3726 O O . PRO A 1 471 ? 7.402 17.108 -19.650 1.00 55.22 471 PRO A O 1
ATOM 3729 N N . LEU A 1 472 ? 7.860 19.291 -19.301 1.00 57.47 472 LEU A N 1
ATOM 3730 C CA . LEU A 1 472 ? 6.746 19.823 -20.082 1.00 57.47 472 LEU A CA 1
ATOM 3731 C C . LEU A 1 472 ? 6.935 19.416 -21.550 1.00 57.47 472 LEU A C 1
ATOM 3733 O O . LEU A 1 472 ? 7.776 19.968 -22.257 1.00 57.47 472 LEU A O 1
ATOM 3737 N N . LYS A 1 473 ? 6.167 18.412 -21.979 1.00 57.12 473 LYS A N 1
ATOM 3738 C CA . LYS A 1 473 ? 5.980 18.065 -23.387 1.00 57.12 473 LYS A CA 1
ATOM 3739 C C . LYS A 1 473 ? 4.879 18.951 -23.961 1.00 57.12 473 LYS A C 1
ATOM 3741 O O . LYS A 1 473 ? 3.703 18.621 -23.810 1.00 57.12 473 LYS A O 1
ATOM 3746 N N . ASP A 1 474 ? 5.299 20.038 -24.599 1.00 51.56 474 ASP A N 1
ATOM 3747 C CA . ASP A 1 474 ? 4.586 20.613 -25.747 1.00 51.56 474 ASP A CA 1
ATOM 3748 C C . ASP A 1 474 ? 4.897 19.785 -27.015 1.00 51.56 474 ASP A C 1
ATOM 3750 O O . ASP A 1 474 ? 6.039 19.268 -27.114 1.00 51.56 474 ASP A O 1
#

pLDDT: mean 72.36, std 25.32, range [27.27, 98.5]

Organism: Geodia barretti (NCBI:txid519541)

Secondary structure (DSSP, 8-state):
------------------------------HHHHHHHHHHHH-TT--SEEEHHHHHHHHHHHHHHHHGGG-SS----HHHHHHHHHHHHHHHHHHHHHHGGG-EEEHHHHHHHHHHHHHHHHHHHTTS--------------------------------------------TTHHHHHHHHHHHHHHHHHHHHHHHHHHHHHHHHHHHHHHHHHHHHHHHHHHHHHHHHHHHHHHHHHHHHHHHHHHHHHHHHHHHHHHHHHHHHHHHHHHHHHHHHHHHHHHHHHHHHHHHHHHHHHHHHHHHHHHHHHHHHHHHHHHHHHHHHHHHHHHHHHHHHHHHHHHHHHHHHHHHHHHHHHHHHHHTS----------------HHHHHHHH-----------------------------------------------HHHHHHHHHHHHHHHHHHHHHHHHHHHHHHHHS----